Protein AF-0000000074800063 (afdb_homodimer)

InterPro domains:
  IPR024286 Domain of unknown function DUF3700 [PF12481] (2-201)
  IPR024286 Domain of unknown function DUF3700 [SM01172] (2-200)
  IPR029055 Nucleophile aminohydrolases, N-terminal [G3DSA:3.60.20.10] (26-201)
  IPR029055 Nucleophile aminohydrolases, N-terminal [SSF56235] (67-200)
  IPR044828 Stem-specific protein TSJT1-like [PTHR45952] (1-202)

Nearest PDB structures (foldseek):
  1ct9-assembly1_A  TM=7.348E-01  e=3.068E-10  Escherichia coli
  1ct9-assembly1_D  TM=7.221E-01  e=3.450E-10  Escherichia coli
  1ct9-assembly2_C  TM=7.033E-01  e=1.919E-10  Escherichia coli
  7ylz-assembly2_B  TM=5.766E-01  e=1.803E-06  Streptomyces sp. RM72
  7ylz-assembly1_A  TM=5.800E-01  e=8.780E-06  Streptomyces sp. RM72

Sequence (426 aa):
MLAVFRKTFARRTTELVSPDPGLQQRCAKSREKILRHFQAAHPAVSFCTTFAGGASLASIGPHAPRPSFLHRRLFCSYDNVYCVFVGSIHNLTSLVRQYGLSSKPADEALLVIELYRTLRDRGSYQADKALKDIAGSFAFVVYDNTTGAVFAALSSDCGVPLYWGVAGDGLLVIGDEVEIVKGGCGESNAPFPAGDNFTSSLFILEMEKETERMLAVFRKTFARRTTELVSPDPGLQQRCAKSREKILRHFQAAHPAVSFCTTFAGGASLASIGPHAPRPSFLHRRLFCSYDNVYCVFVGSIHNLTSLVRQYGLSSKPADEALLVIELYRTLRDRGSYQADKALKDIAGSFAFVVYDNTTGAVFAALSSDCGVPLYWGVAGDGLLVIGDEVEIVKGGCGESNAPFPAGDNFTSSLFILEMEKETER

Foldseek 3Di:
DKKKAFLVLPPPDPDVPPPPPVLLVVLLVLVVVLVVVVCVVAVPFKDKDDDPNRMIDIDGHDPPDDVVVPWDWDWDDDPQKIKTKTWDWDPLVVLCVVLVFPPDPPGDRVSVVRSVVSCVVVVPVPVLVSLVPTDTFMWMWMARNVVRKIKIAGAQVCPAWKKWFAAPSRMIMIDRDPVSRCVSRPPGMDTDDHSDIDISVVCSVVVVVVVVD/DKKKAFLVLPPVDDDVPPPPPVLLVVLLVLVVVLVVVVCVVAVPFKDKDDDPNRMIDIDGHDPPDDVVVPWDWDWDDDPQKIKTKTWDWDPLVVLCVVQVFPPDPPGDRVSVVRSVVSCVVVVNVPVLVSLVPTDTFMWMWMARNVVRKIKIAGAQVCPAWKKWFAAPSRMIMIDRDPVSRCVSRPPGMDTDDHSDIDISVVCSVVVVVVVVD

Radius of gyration: 21.61 Å; Cα contacts (8 Å, |Δi|>4): 850; chains: 2; bounding box: 49×65×53 Å

Organism: Zingiber officinale (NCBI:txid94328)

Solvent-accessible surface area (backbone atoms only — not comparable to full-atom values): 22548 Å² total; per-residue (Å²): 83,38,37,39,30,61,61,60,64,58,61,77,70,81,71,77,65,66,76,50,65,67,56,53,53,49,41,51,52,52,51,50,51,42,50,48,53,48,35,68,76,33,56,76,27,24,35,40,37,42,38,44,86,53,37,35,42,34,41,63,42,91,78,49,62,66,86,74,53,82,40,51,66,42,56,24,30,50,90,57,30,37,26,42,30,38,39,48,67,74,43,59,68,60,49,32,64,75,6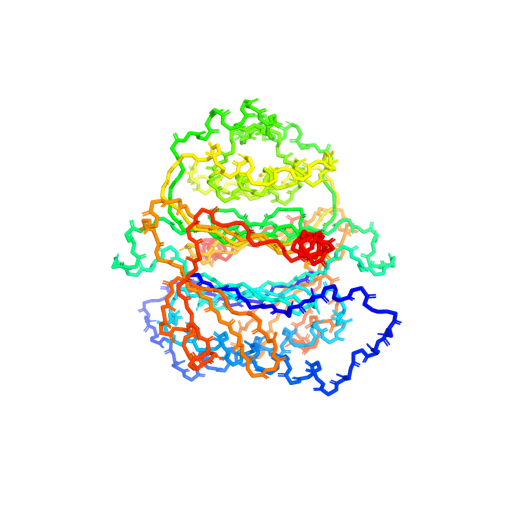8,65,45,73,65,84,56,88,47,68,34,51,41,52,52,46,51,48,51,50,31,59,71,67,68,56,73,53,58,67,60,55,54,69,69,58,42,55,38,24,33,38,43,33,40,32,67,83,79,68,32,35,43,30,39,30,24,69,75,55,70,39,67,45,29,32,29,44,24,96,79,52,32,34,35,38,22,48,44,66,69,57,46,35,72,47,20,51,85,43,55,43,76,50,59,59,59,34,72,50,25,44,58,54,41,35,54,51,56,49,53,56,67,73,96,81,39,37,39,30,62,62,60,62,57,61,80,69,81,72,78,66,66,76,50,66,67,55,53,53,50,41,50,52,51,52,50,51,42,50,50,52,50,35,68,75,32,56,77,28,23,34,39,37,42,39,43,87,52,38,35,42,34,40,63,43,88,78,48,62,66,86,74,52,83,41,51,66,42,55,24,30,50,89,56,29,36,24,43,29,38,38,47,67,74,44,59,69,59,50,31,64,74,68,64,44,74,62,83,60,88,46,70,33,53,41,52,51,45,50,49,51,51,30,59,72,67,68,52,73,53,57,68,60,56,54,69,68,58,42,55,38,24,36,38,43,33,40,30,68,84,79,67,31,34,44,30,39,29,26,70,75,56,69,40,68,43,29,31,30,45,23,94,79,51,32,34,35,39,22,48,42,63,69,58,46,35,72,48,21,49,85,44,54,45,74,51,60,59,59,34,72,50,26,44,57,54,43,32,55,50,55,49,53,55,68,72,96

Structure (mmCIF, N/CA/C/O backbone):
data_AF-0000000074800063-model_v1
#
loop_
_entity.id
_entity.type
_entity.pdbx_description
1 polymer 'DUF3700 domain-containing protein'
#
loop_
_atom_site.group_PDB
_atom_site.id
_atom_site.type_symbol
_atom_site.label_atom_id
_atom_site.label_alt_id
_atom_site.label_comp_id
_atom_site.label_asym_id
_atom_site.label_entity_id
_atom_site.label_seq_id
_atom_site.pdbx_PDB_ins_code
_atom_site.Cartn_x
_atom_site.Cartn_y
_atom_site.Cartn_z
_atom_site.occupancy
_atom_site.B_iso_or_equiv
_atom_site.auth_seq_id
_atom_site.auth_comp_id
_atom_site.auth_asym_id
_atom_site.auth_atom_id
_atom_site.pdbx_PDB_model_num
ATOM 1 N N . MET A 1 1 ? 8.938 11.172 0.488 1 95.19 1 MET A N 1
ATOM 2 C CA . MET A 1 1 ? 7.52 10.867 0.689 1 95.19 1 MET A CA 1
ATOM 3 C C . MET A 1 1 ? 6.641 11.945 0.059 1 95.19 1 MET A C 1
ATOM 5 O O . MET A 1 1 ? 7.035 13.109 -0.009 1 95.19 1 MET A O 1
ATOM 9 N N . LEU A 1 2 ? 5.457 11.578 -0.369 1 96.44 2 LEU A N 1
ATOM 10 C CA . LEU A 1 2 ? 4.492 12.492 -0.962 1 96.44 2 LEU A CA 1
ATOM 11 C C . LEU A 1 2 ? 3.064 12.055 -0.655 1 96.44 2 LEU A C 1
ATOM 13 O O . LEU A 1 2 ? 2.744 10.867 -0.737 1 96.44 2 LEU A O 1
ATOM 17 N N . ALA A 1 3 ? 2.289 12.953 -0.273 1 96.12 3 ALA A N 1
ATOM 18 C CA . ALA A 1 3 ? 0.854 12.75 -0.094 1 96.12 3 ALA A CA 1
ATOM 19 C C . ALA A 1 3 ? 0.05 13.852 -0.778 1 96.12 3 ALA A C 1
ATOM 21 O O . ALA A 1 3 ? 0.368 15.031 -0.645 1 96.12 3 ALA A O 1
ATOM 22 N N . VAL A 1 4 ? -0.957 13.484 -1.537 1 94.38 4 VAL A N 1
ATOM 23 C CA . VAL A 1 4 ? -1.831 14.422 -2.232 1 94.38 4 VAL A CA 1
ATOM 24 C C . VAL A 1 4 ? -3.291 14.078 -1.945 1 94.38 4 VAL A C 1
ATOM 26 O O . VAL A 1 4 ? -3.707 12.93 -2.104 1 94.38 4 VAL A O 1
ATOM 29 N N . PHE A 1 5 ? -4.051 14.992 -1.526 1 89.44 5 PHE A N 1
ATOM 30 C CA . PHE A 1 5 ? -5.453 14.711 -1.254 1 89.44 5 PHE A CA 1
ATOM 31 C C . PHE A 1 5 ? -6.289 15.984 -1.315 1 89.44 5 PHE A C 1
ATOM 33 O O . PHE A 1 5 ? -5.742 17.094 -1.314 1 89.44 5 PHE A O 1
ATOM 40 N N . ARG A 1 6 ? -7.578 15.688 -1.534 1 79.19 6 ARG A N 1
ATOM 41 C CA . ARG A 1 6 ? -8.492 16.828 -1.533 1 79.19 6 ARG A CA 1
ATOM 42 C C . ARG A 1 6 ? -8.734 17.328 -0.116 1 79.19 6 ARG A C 1
ATOM 44 O O . ARG A 1 6 ? -8.875 16.547 0.819 1 79.19 6 ARG A O 1
ATOM 51 N N . LYS A 1 7 ? -8.578 18.547 -0.038 1 62.47 7 LYS A N 1
ATOM 52 C CA . LYS A 1 7 ? -8.883 19.156 1.253 1 62.47 7 LYS A CA 1
ATOM 53 C C . LYS A 1 7 ? -10.352 18.969 1.619 1 62.47 7 LYS A C 1
ATOM 55 O O . LYS A 1 7 ? -11.242 19.359 0.863 1 62.47 7 LYS A O 1
ATOM 60 N N . THR A 1 8 ? -10.891 17.734 1.857 1 50.69 8 THR A N 1
ATOM 61 C CA . THR A 1 8 ? -12.281 17.781 2.295 1 50.69 8 THR A CA 1
ATOM 62 C C . THR A 1 8 ? -12.445 18.75 3.471 1 50.69 8 THR A C 1
ATOM 64 O O . THR A 1 8 ? -12.039 18.438 4.594 1 50.69 8 THR A O 1
ATOM 67 N N . PHE A 1 9 ? -12.164 19.859 3.236 1 40.28 9 PHE A N 1
ATOM 68 C CA . PHE A 1 9 ? -12.547 20.734 4.336 1 40.28 9 PHE A CA 1
ATOM 69 C C . PHE A 1 9 ? -14.008 20.531 4.715 1 40.28 9 PHE A C 1
ATOM 71 O O . PHE A 1 9 ? -14.891 20.594 3.854 1 40.28 9 PHE A O 1
ATOM 78 N N . ALA A 1 10 ? -14.258 19.5 5.496 1 36.81 10 ALA A N 1
ATOM 79 C CA . ALA A 1 10 ? -15.602 19.531 6.078 1 36.81 10 ALA A CA 1
ATOM 80 C C . ALA A 1 10 ? -16.094 20.969 6.234 1 36.81 10 ALA A C 1
ATOM 82 O O . ALA A 1 10 ? -15.773 21.641 7.223 1 36.81 10 ALA A O 1
ATOM 83 N N . ARG A 1 11 ? -15.969 21.891 5.324 1 36.38 11 ARG A N 1
ATOM 84 C CA . ARG A 1 11 ? -16.906 22.969 5.617 1 36.38 11 ARG A CA 1
ATOM 85 C C . ARG A 1 11 ? -18.281 22.422 6.008 1 36.38 11 ARG A C 1
ATOM 87 O O . ARG A 1 11 ? -18.844 21.594 5.297 1 36.38 11 ARG A O 1
ATOM 94 N N . ARG A 1 12 ? -18.703 22.391 7.242 1 32.44 12 ARG A N 1
ATOM 95 C CA . ARG A 1 12 ? -20.062 22.297 7.754 1 32.44 12 ARG A CA 1
ATOM 96 C C . ARG A 1 12 ? -21.078 22.781 6.727 1 32.44 12 ARG A C 1
ATOM 98 O O . ARG A 1 12 ? -22.266 22.906 7.023 1 32.44 12 ARG A O 1
ATOM 105 N N . THR A 1 13 ? -20.828 23.844 5.945 1 31.81 13 THR A N 1
ATOM 106 C CA . THR A 1 13 ? -22.094 24.344 5.422 1 31.81 13 THR A CA 1
ATOM 107 C C . THR A 1 13 ? -22.812 23.25 4.625 1 31.81 13 THR A C 1
ATOM 109 O O . THR A 1 13 ? -22.172 22.344 4.082 1 31.81 13 THR A O 1
ATOM 112 N N . THR A 1 14 ? -24.188 23.094 4.762 1 33 14 THR A N 1
ATOM 113 C CA . THR A 1 14 ? -25.422 22.5 4.242 1 33 14 THR A CA 1
ATOM 114 C C . THR A 1 14 ? -25.297 22.188 2.756 1 33 14 THR A C 1
ATOM 116 O O . THR A 1 14 ? -26.156 21.547 2.17 1 33 14 THR A O 1
ATOM 119 N N . GLU A 1 15 ? -24.688 23.047 1.918 1 34.53 15 GLU A N 1
ATOM 120 C CA . GLU A 1 15 ? -25.031 22.781 0.525 1 34.53 15 GLU A CA 1
ATOM 121 C C . GLU A 1 15 ? -24.219 21.625 -0.044 1 34.53 15 GLU A C 1
ATOM 123 O O . GLU A 1 15 ? -22.984 21.672 -0.041 1 34.53 15 GLU A O 1
ATOM 128 N N . LEU A 1 16 ? -24.5 20.328 0.205 1 37.69 16 LEU A N 1
ATOM 129 C CA . LEU A 1 16 ? -24.172 19.141 -0.575 1 37.69 16 LEU A CA 1
ATOM 130 C C . LEU A 1 16 ? -23.688 19.516 -1.967 1 37.69 16 LEU A C 1
ATOM 132 O O . LEU A 1 16 ? -24.484 19.719 -2.883 1 37.69 16 LEU A O 1
ATOM 136 N N . VAL A 1 17 ? -22.953 20.531 -2.066 1 38.5 17 VAL A N 1
ATOM 137 C CA . VAL A 1 17 ? -22.641 20.844 -3.459 1 38.5 17 VAL A CA 1
ATOM 138 C C . VAL A 1 17 ? -22.109 19.594 -4.16 1 38.5 17 VAL A C 1
ATOM 140 O O . VAL A 1 17 ? -21.172 18.953 -3.674 1 38.5 17 VAL A O 1
ATOM 143 N N . SER A 1 18 ? -22.906 18.875 -4.781 1 45.03 18 SER A N 1
ATOM 144 C CA . SER A 1 18 ? -22.594 17.812 -5.734 1 45.03 18 SER A CA 1
ATOM 145 C C . SER A 1 18 ? -21.219 18.016 -6.355 1 45.03 18 SER A C 1
ATOM 147 O O . SER A 1 18 ? -20.875 19.125 -6.77 1 45.03 18 SER A O 1
ATOM 149 N N . PRO A 1 19 ? -20.266 17.234 -5.836 1 53.25 19 PRO A N 1
ATOM 150 C CA . PRO A 1 19 ? -18.969 17.438 -6.484 1 53.25 19 PRO A CA 1
ATOM 151 C C . PRO A 1 19 ? -19.094 17.766 -7.973 1 53.25 19 PRO A C 1
ATOM 153 O O . PRO A 1 19 ? -19.953 17.219 -8.656 1 53.25 19 PRO A O 1
ATOM 156 N N . ASP A 1 20 ? -18.875 19.016 -8.281 1 63.81 20 ASP A N 1
ATOM 157 C CA . ASP A 1 20 ? -18.719 19.406 -9.68 1 63.81 20 ASP A CA 1
ATOM 158 C C . ASP A 1 20 ? -17.859 18.406 -10.438 1 63.81 20 ASP A C 1
ATOM 160 O O . ASP A 1 20 ? -16.672 18.266 -10.148 1 63.81 20 ASP A O 1
ATOM 164 N N . PRO A 1 21 ? -18.531 17.438 -11.117 1 70.94 21 PRO A N 1
ATOM 165 C CA . PRO A 1 21 ? -17.781 16.453 -11.906 1 70.94 21 PRO A CA 1
ATOM 166 C C . PRO A 1 21 ? -16.562 17.047 -12.594 1 70.94 21 PRO A C 1
ATOM 168 O O . PRO A 1 21 ? -15.516 16.391 -12.703 1 70.94 21 PRO A O 1
ATOM 171 N N . GLY A 1 22 ? -16.703 18.266 -12.984 1 74.44 22 GLY A N 1
ATOM 172 C CA . GLY A 1 22 ? -15.578 18.938 -13.609 1 74.44 22 GLY A CA 1
ATOM 173 C C . GLY A 1 22 ? -14.406 19.125 -12.664 1 74.44 22 GLY A C 1
ATOM 174 O O . GLY A 1 22 ? -13.258 18.906 -13.039 1 74.44 22 GLY A O 1
ATOM 175 N N . LEU A 1 23 ? -14.758 19.453 -11.508 1 76.25 23 LEU A N 1
ATOM 176 C CA . LEU A 1 23 ? -13.711 19.656 -10.508 1 76.25 23 LEU A CA 1
ATOM 177 C C . LEU A 1 23 ? -13.023 18.344 -10.164 1 76.25 23 LEU A C 1
ATOM 179 O O . LEU A 1 23 ? -11.797 18.297 -10.016 1 76.25 23 LEU A O 1
ATOM 183 N N . GLN A 1 24 ? -13.781 17.281 -10.133 1 77.06 24 GLN A N 1
ATOM 184 C CA . GLN A 1 24 ? -13.219 15.969 -9.797 1 77.06 24 GLN A CA 1
ATOM 185 C C . GLN A 1 24 ? -12.227 15.516 -10.859 1 77.06 24 GLN A C 1
ATOM 187 O O . GLN A 1 24 ? -11.172 14.953 -10.539 1 77.06 24 GLN A O 1
ATOM 192 N N . GLN A 1 25 ? -12.617 15.75 -12.039 1 80.94 25 GLN A N 1
ATOM 193 C CA . GLN A 1 25 ? -11.742 15.359 -13.133 1 80.94 25 GLN A CA 1
ATOM 194 C C . GLN A 1 25 ? -10.461 16.188 -13.141 1 80.94 25 GLN A C 1
ATOM 196 O O . GLN A 1 25 ? -9.375 15.664 -13.391 1 80.94 25 GLN A O 1
ATOM 201 N N . ARG A 1 26 ? -10.617 17.438 -12.844 1 83 26 ARG A N 1
ATOM 202 C CA . ARG A 1 26 ? -9.445 18.312 -12.797 1 83 26 ARG A CA 1
ATOM 203 C C . ARG A 1 26 ? -8.516 17.922 -11.648 1 83 26 ARG A C 1
ATOM 205 O O . ARG A 1 26 ? -7.301 17.875 -11.82 1 83 26 ARG A O 1
ATOM 212 N N . CYS A 1 27 ? -9.102 17.594 -10.594 1 82.31 27 CYS A N 1
ATOM 213 C CA . CYS A 1 27 ? -8.312 17.188 -9.438 1 82.31 27 CYS A CA 1
ATOM 214 C C . CYS A 1 27 ? -7.57 15.883 -9.711 1 82.31 27 CYS A C 1
ATOM 216 O O . CYS A 1 27 ? -6.41 15.734 -9.328 1 82.31 27 CYS A O 1
ATOM 218 N N . ALA A 1 28 ? -8.281 15.047 -10.391 1 83.38 28 ALA A N 1
ATOM 219 C CA . ALA A 1 28 ? -7.652 13.766 -10.719 1 83.38 28 ALA A CA 1
ATOM 220 C C . ALA A 1 28 ? -6.453 13.969 -11.641 1 83.38 28 ALA A C 1
ATOM 222 O O . ALA A 1 28 ? -5.406 13.344 -11.445 1 83.38 28 ALA A O 1
ATOM 223 N N . LYS A 1 29 ? -6.594 14.789 -12.523 1 85.12 29 LYS A N 1
ATOM 224 C CA . LYS A 1 29 ? -5.516 15.062 -13.469 1 85.12 29 LYS A CA 1
ATOM 225 C C . LYS A 1 29 ? -4.328 15.727 -12.781 1 85.12 29 LYS A C 1
ATOM 227 O O . LYS A 1 29 ? -3.174 15.391 -13.055 1 85.12 29 LYS A O 1
ATOM 232 N N . SER A 1 30 ? -4.637 16.656 -11.961 1 89.38 30 SER A N 1
ATOM 233 C CA . SER A 1 30 ? -3.584 17.359 -11.227 1 89.38 30 SER A CA 1
ATOM 234 C C . SER A 1 30 ? -2.828 16.422 -10.297 1 89.38 30 SER A C 1
ATOM 236 O O . SER A 1 30 ? -1.602 16.484 -10.203 1 89.38 30 SER A O 1
ATOM 238 N N . ARG A 1 31 ? -3.527 15.578 -9.641 1 90.88 31 ARG A N 1
ATOM 239 C CA . ARG A 1 31 ? -2.904 14.594 -8.766 1 90.88 31 ARG A CA 1
ATOM 240 C C . ARG A 1 31 ? -1.971 13.68 -9.555 1 90.88 31 ARG A C 1
ATOM 242 O O . ARG A 1 31 ? -0.847 13.406 -9.117 1 90.88 31 ARG A O 1
ATOM 249 N N . GLU A 1 32 ? -2.457 13.281 -10.695 1 90.75 32 GLU A N 1
ATOM 250 C CA . GLU A 1 32 ? -1.647 12.422 -11.547 1 90.75 32 GLU A CA 1
ATOM 251 C C . GLU A 1 32 ? -0.364 13.125 -11.984 1 90.75 32 GLU A C 1
ATOM 253 O O . GLU A 1 32 ? 0.704 12.508 -12.023 1 90.75 32 GLU A O 1
ATOM 258 N N . LYS A 1 33 ? -0.484 14.344 -12.312 1 92.06 33 LYS A N 1
ATOM 259 C CA . LYS A 1 33 ? 0.682 15.117 -12.727 1 92.06 33 LYS A CA 1
ATOM 260 C C . LYS A 1 33 ? 1.711 15.211 -11.602 1 92.06 33 LYS A C 1
ATOM 262 O O . LYS A 1 33 ? 2.91 15.055 -11.844 1 92.06 33 LYS A O 1
ATOM 267 N N . ILE A 1 34 ? 1.279 15.484 -10.445 1 94.19 34 ILE A N 1
ATOM 268 C CA . ILE A 1 34 ? 2.17 15.609 -9.297 1 94.19 34 ILE A CA 1
ATOM 269 C C . ILE A 1 34 ? 2.863 14.281 -9.031 1 94.19 34 ILE A C 1
ATOM 271 O O . ILE A 1 34 ? 4.07 14.242 -8.789 1 94.19 34 ILE A O 1
ATOM 275 N N . LEU A 1 35 ? 2.133 13.211 -9.117 1 94.12 35 LEU A N 1
ATOM 276 C CA . LEU A 1 35 ? 2.697 11.875 -8.906 1 94.12 35 LEU A CA 1
ATOM 277 C C . LEU A 1 35 ? 3.738 11.555 -9.977 1 94.12 35 LEU A C 1
ATOM 279 O O . LEU A 1 35 ? 4.781 10.969 -9.672 1 94.12 35 LEU A O 1
ATOM 283 N N . ARG A 1 36 ? 3.432 11.945 -11.156 1 92.38 36 ARG A N 1
ATOM 284 C CA . ARG A 1 36 ? 4.367 11.703 -12.25 1 92.38 36 ARG A CA 1
ATOM 285 C C . ARG A 1 36 ? 5.676 12.453 -12.023 1 92.38 36 ARG A C 1
ATOM 287 O O . ARG A 1 36 ? 6.75 11.953 -12.367 1 92.38 36 ARG A O 1
ATOM 294 N N . HIS A 1 37 ? 5.543 13.594 -11.531 1 93.88 37 HIS A N 1
ATOM 295 C CA . HIS A 1 37 ? 6.742 14.359 -11.203 1 93.88 37 HIS A CA 1
ATOM 296 C C . HIS A 1 37 ? 7.578 13.648 -10.148 1 93.88 37 HIS A C 1
ATOM 298 O O . HIS A 1 37 ? 8.805 13.578 -10.258 1 93.88 37 HIS A O 1
ATOM 304 N N . PHE A 1 38 ? 6.961 13.125 -9.211 1 95.62 38 PHE A N 1
ATOM 305 C CA . PHE A 1 38 ? 7.656 12.367 -8.172 1 95.62 38 PHE A CA 1
ATOM 306 C C . PHE A 1 38 ? 8.336 11.141 -8.758 1 95.62 38 PHE A C 1
ATOM 308 O O . PHE A 1 38 ? 9.508 10.875 -8.469 1 95.62 38 PHE A O 1
ATOM 315 N N . GLN A 1 39 ? 7.598 10.453 -9.562 1 92.88 39 GLN A N 1
ATOM 316 C CA . GLN A 1 39 ? 8.125 9.242 -10.188 1 92.88 39 GLN A CA 1
ATOM 317 C C . GLN A 1 39 ? 9.32 9.562 -11.07 1 92.88 39 GLN A C 1
ATOM 319 O O . GLN A 1 39 ? 10.297 8.805 -11.102 1 92.88 39 GLN A O 1
ATOM 324 N N . ALA A 1 40 ? 9.227 10.641 -11.742 1 92.25 40 ALA A N 1
ATOM 325 C CA . ALA A 1 40 ? 10.312 11.047 -12.625 1 92.25 40 ALA A CA 1
ATOM 326 C C . ALA A 1 40 ? 11.562 11.406 -11.828 1 92.25 40 ALA A C 1
ATOM 328 O O . ALA A 1 40 ? 12.68 11.227 -12.312 1 92.25 40 ALA A O 1
ATOM 329 N N . ALA A 1 41 ? 11.359 11.906 -10.672 1 92.19 41 ALA A N 1
ATOM 330 C CA . ALA A 1 41 ? 12.484 12.258 -9.812 1 92.19 41 ALA A CA 1
ATOM 331 C C . ALA A 1 41 ? 13.141 11.016 -9.227 1 92.19 41 ALA A C 1
ATOM 333 O O . ALA A 1 41 ? 14.312 11.047 -8.836 1 92.19 41 ALA A O 1
ATOM 334 N N . HIS A 1 42 ? 12.352 9.906 -9.109 1 92.06 42 HIS A N 1
ATOM 335 C CA . HIS A 1 42 ? 12.844 8.664 -8.531 1 92.06 42 HIS A CA 1
ATOM 336 C C . HIS A 1 42 ? 12.453 7.465 -9.391 1 92.06 42 HIS A C 1
ATOM 338 O O . HIS A 1 42 ? 11.781 6.543 -8.906 1 92.06 42 HIS A O 1
ATOM 344 N N . PRO A 1 43 ? 12.898 7.367 -10.562 1 86.44 43 PRO A N 1
ATOM 345 C CA . PRO A 1 43 ? 12.383 6.395 -11.531 1 86.44 43 PRO A CA 1
ATOM 346 C C . PRO A 1 43 ? 12.695 4.949 -11.133 1 86.44 43 PRO A C 1
ATOM 348 O O . PRO A 1 43 ? 11.922 4.043 -11.445 1 86.44 43 PRO A O 1
ATOM 351 N N . ALA A 1 44 ? 13.719 4.703 -10.367 1 84.94 44 ALA A N 1
ATOM 352 C CA . ALA A 1 44 ? 14.156 3.33 -10.125 1 84.94 44 ALA A CA 1
ATOM 353 C C . ALA A 1 44 ? 13.609 2.807 -8.805 1 84.94 44 ALA A C 1
ATOM 355 O O . ALA A 1 44 ? 13.625 1.601 -8.547 1 84.94 44 ALA A O 1
ATOM 356 N N . VAL A 1 45 ? 13.047 3.73 -7.996 1 88.88 45 VAL A N 1
ATOM 357 C CA . VAL A 1 45 ? 12.805 3.256 -6.637 1 88.88 45 VAL A CA 1
ATOM 358 C C . VAL A 1 45 ? 11.43 3.721 -6.16 1 88.88 45 VAL A C 1
ATOM 360 O O . VAL A 1 45 ? 11.016 3.414 -5.039 1 88.88 45 VAL A O 1
ATOM 363 N N . SER A 1 46 ? 10.695 4.434 -6.988 1 91.69 46 SER A N 1
ATOM 364 C CA . SER A 1 46 ? 9.445 5.023 -6.52 1 91.69 46 SER A CA 1
ATOM 365 C C . SER A 1 46 ? 8.344 3.979 -6.414 1 91.69 46 SER A C 1
ATOM 367 O O . SER A 1 46 ? 8.32 3.016 -7.184 1 91.69 46 SER A O 1
ATOM 369 N N . PHE A 1 47 ? 7.543 4.176 -5.426 1 92.69 47 PHE A N 1
ATOM 370 C CA . PHE A 1 47 ? 6.289 3.469 -5.191 1 92.69 47 PHE A CA 1
ATOM 371 C C . PHE A 1 47 ? 5.133 4.449 -5.031 1 92.69 47 PHE A C 1
ATOM 373 O O . PHE A 1 47 ? 5.262 5.457 -4.332 1 92.69 47 PHE A O 1
ATOM 380 N N . CYS A 1 48 ? 3.977 4.223 -5.723 1 95.44 48 CYS A N 1
ATOM 381 C CA . CYS A 1 48 ? 2.846 5.141 -5.629 1 95.44 48 CYS A CA 1
ATOM 382 C C . CYS A 1 48 ? 1.541 4.375 -5.426 1 95.44 48 CYS A C 1
ATOM 384 O O . CYS A 1 48 ? 1.34 3.314 -6.02 1 95.44 48 CYS A O 1
ATOM 386 N N . THR A 1 49 ? 0.754 4.914 -4.629 1 95.94 49 THR A N 1
ATOM 387 C CA . THR A 1 49 ? -0.57 4.352 -4.391 1 95.94 49 THR A CA 1
ATOM 388 C C . THR A 1 49 ? -1.653 5.402 -4.621 1 95.94 49 THR A C 1
ATOM 390 O O . THR A 1 49 ? -1.474 6.57 -4.277 1 95.94 49 THR A O 1
ATOM 393 N N . THR A 1 50 ? -2.766 5 -5.277 1 94.5 50 THR A N 1
ATOM 394 C CA . THR A 1 50 ? -3.908 5.875 -5.523 1 94.5 50 THR A CA 1
ATOM 395 C C . THR A 1 50 ? -5.191 5.254 -4.973 1 94.5 50 THR A C 1
ATOM 397 O O . THR A 1 50 ? -5.359 4.031 -5.008 1 94.5 50 THR A O 1
ATOM 400 N N . PHE A 1 51 ? -6.051 6.113 -4.547 1 92.81 51 PHE A N 1
ATOM 401 C CA . PHE A 1 51 ? -7.312 5.691 -3.943 1 92.81 51 PHE A CA 1
ATOM 402 C C . PHE A 1 51 ? -8.5 6.285 -4.695 1 92.81 51 PHE A C 1
ATOM 404 O O . PHE A 1 51 ? -8.453 7.441 -5.117 1 92.81 51 PHE A O 1
ATOM 411 N N . ALA A 1 52 ? -9.57 5.551 -4.746 1 88.25 52 ALA A N 1
ATOM 412 C CA . ALA A 1 52 ? -10.789 6.039 -5.387 1 88.25 52 ALA A CA 1
ATOM 413 C C . ALA A 1 52 ? -11.328 7.277 -4.672 1 88.25 52 ALA A C 1
ATOM 415 O O . ALA A 1 52 ? -12 8.109 -5.285 1 88.25 52 ALA A O 1
ATOM 416 N N . GLY A 1 53 ? -10.977 7.453 -3.428 1 83.69 53 GLY A N 1
ATOM 417 C CA . GLY A 1 53 ? -11.438 8.594 -2.65 1 83.69 53 GLY A CA 1
ATOM 418 C C . GLY A 1 53 ? -10.703 9.883 -2.988 1 83.69 53 GLY A C 1
ATOM 419 O O . GLY A 1 53 ? -11.039 10.945 -2.467 1 83.69 53 GLY A O 1
ATOM 420 N N . GLY A 1 54 ? -9.672 9.727 -3.832 1 87 54 GLY A N 1
ATOM 421 C CA . GLY A 1 54 ? -9.039 10.938 -4.336 1 87 54 GLY A CA 1
ATOM 422 C C . GLY A 1 54 ? -7.727 11.258 -3.646 1 87 54 GLY A C 1
ATOM 423 O O . GLY A 1 54 ? -7.188 12.352 -3.805 1 87 54 GLY A O 1
ATOM 424 N N . ALA A 1 55 ? -7.254 10.391 -2.889 1 91.81 55 ALA A N 1
ATOM 425 C CA . ALA A 1 55 ? -5.961 10.578 -2.238 1 91.81 55 ALA A CA 1
ATOM 426 C C . ALA A 1 55 ? -4.879 9.742 -2.912 1 91.81 55 ALA A C 1
ATOM 428 O O . ALA A 1 55 ? -5.18 8.758 -3.598 1 91.81 55 ALA A O 1
ATOM 429 N N . SER A 1 56 ? -3.641 10.141 -2.762 1 95.75 56 SER A N 1
ATOM 430 C CA . SER A 1 56 ? -2.48 9.391 -3.225 1 95.75 56 SER A CA 1
ATOM 431 C C . SER A 1 56 ? -1.32 9.492 -2.242 1 95.75 56 SER A C 1
ATOM 433 O O . SER A 1 56 ? -1.126 10.539 -1.615 1 95.75 56 SER A O 1
ATOM 435 N N . LEU A 1 57 ? -0.617 8.453 -2.121 1 97.25 57 LEU A N 1
ATOM 436 C CA . LEU A 1 57 ? 0.62 8.406 -1.348 1 97.25 57 LEU A CA 1
ATOM 437 C C . LEU A 1 57 ? 1.769 7.863 -2.193 1 97.25 57 LEU A C 1
ATOM 439 O O . LEU A 1 57 ? 1.566 6.988 -3.037 1 97.25 57 LEU A O 1
ATOM 443 N N . ALA A 1 58 ? 2.932 8.367 -1.931 1 96.94 58 ALA A N 1
ATOM 444 C CA . ALA A 1 58 ? 4.121 7.891 -2.631 1 96.94 58 ALA A CA 1
ATOM 445 C C . ALA A 1 58 ? 5.336 7.883 -1.708 1 96.94 58 ALA A C 1
ATOM 447 O O . ALA A 1 58 ? 5.402 8.664 -0.753 1 96.94 58 ALA A O 1
ATOM 448 N N . SER A 1 59 ? 6.219 7.004 -1.986 1 95 59 SER A N 1
ATOM 449 C CA . SER A 1 59 ? 7.469 6.879 -1.24 1 95 59 SER A CA 1
ATOM 450 C C . SER A 1 59 ? 8.578 6.297 -2.111 1 95 59 SER A C 1
ATOM 452 O O . SER A 1 59 ? 8.383 6.066 -3.305 1 95 59 SER A O 1
ATOM 454 N N . ILE A 1 60 ? 9.734 6.246 -1.535 1 91.38 60 ILE A N 1
ATOM 455 C CA . ILE A 1 60 ? 10.883 5.688 -2.242 1 91.38 60 ILE A CA 1
ATOM 456 C C . ILE A 1 60 ? 11.281 4.359 -1.605 1 91.38 60 ILE A C 1
ATOM 458 O O . ILE A 1 60 ? 11.219 4.207 -0.383 1 91.38 60 ILE A O 1
ATOM 462 N N . GLY A 1 61 ? 11.664 3.453 -2.447 1 80.75 61 GLY A N 1
ATOM 463 C CA . GLY A 1 61 ? 11.953 2.092 -2.029 1 80.75 61 GLY A CA 1
ATOM 464 C C . GLY A 1 61 ? 13.328 1.939 -1.409 1 80.75 61 GLY A C 1
ATOM 465 O O . GLY A 1 61 ? 14.031 2.93 -1.188 1 80.75 61 GLY A O 1
ATOM 466 N N . PRO A 1 62 ? 13.633 0.7 -1.08 1 69.06 62 PRO A N 1
ATOM 467 C CA . PRO A 1 62 ? 14.82 0.364 -0.297 1 69.06 62 PRO A CA 1
ATOM 468 C C . PRO A 1 62 ? 16.125 0.612 -1.062 1 69.06 62 PRO A C 1
ATOM 470 O O . PRO A 1 62 ? 17.172 0.797 -0.451 1 69.06 62 PRO A O 1
ATOM 473 N N . HIS A 1 63 ? 16.125 0.622 -2.264 1 69.88 63 HIS A N 1
ATOM 474 C CA . HIS A 1 63 ? 17.359 0.727 -3.02 1 69.88 63 HIS A CA 1
ATOM 475 C C . HIS A 1 63 ? 17.641 2.174 -3.41 1 69.88 63 HIS A C 1
ATOM 477 O O . HIS A 1 63 ? 18.453 2.43 -4.312 1 69.88 63 HIS A O 1
ATOM 483 N N . ALA A 1 64 ? 16.969 2.959 -2.75 1 71.38 64 ALA A N 1
ATOM 484 C CA . ALA A 1 64 ? 17.219 4.359 -3.08 1 71.38 64 ALA A CA 1
ATOM 485 C C . ALA A 1 64 ? 18.641 4.77 -2.723 1 71.38 64 ALA A C 1
ATOM 487 O O . ALA A 1 64 ? 19.203 4.277 -1.747 1 71.38 64 ALA A O 1
ATOM 488 N N . PRO A 1 65 ? 19.328 5.453 -3.645 1 65.69 65 PRO A N 1
ATOM 489 C CA . PRO A 1 65 ? 20.703 5.871 -3.367 1 65.69 65 PRO A CA 1
ATOM 490 C C . PRO A 1 65 ? 20.828 6.633 -2.051 1 65.69 65 PRO A C 1
ATOM 492 O O . PRO A 1 65 ? 19.844 7.176 -1.547 1 65.69 65 PRO A O 1
ATOM 495 N N . ARG A 1 66 ? 22.078 6.559 -1.51 1 54.12 66 ARG A N 1
ATOM 496 C CA . ARG A 1 66 ? 22.547 6.945 -0.186 1 54.12 66 ARG A CA 1
ATOM 497 C C . ARG A 1 66 ? 22 8.312 0.217 1 54.12 66 ARG A C 1
ATOM 499 O O . ARG A 1 66 ? 21.609 8.508 1.369 1 54.12 66 ARG A O 1
ATOM 506 N N . PRO A 1 67 ? 22.203 9.43 -0.492 1 48.06 67 PRO A N 1
ATOM 507 C CA . PRO A 1 67 ? 21.828 10.68 0.179 1 48.06 67 PRO A CA 1
ATOM 508 C C . PRO A 1 67 ? 20.375 10.688 0.662 1 48.06 67 PRO A C 1
ATOM 510 O O . PRO A 1 67 ? 20.062 11.375 1.637 1 48.06 67 PRO A O 1
ATOM 513 N N . SER A 1 68 ? 19.562 9.945 -0.003 1 50 68 SER A N 1
ATOM 514 C CA . SER A 1 68 ? 18.141 9.883 0.331 1 50 68 SER A CA 1
ATOM 515 C C . SER A 1 68 ? 17.906 9.125 1.634 1 50 68 SER A C 1
ATOM 517 O O . SER A 1 68 ? 16.797 9.117 2.164 1 50 68 SER A O 1
ATOM 519 N N . PHE A 1 69 ? 19.141 8.617 2.232 1 56.94 69 PHE A N 1
ATOM 520 C CA . PHE A 1 69 ? 19.047 7.605 3.275 1 56.94 69 PHE A CA 1
ATOM 521 C C . PHE A 1 69 ? 19.438 8.18 4.629 1 56.94 69 PHE A C 1
ATOM 523 O O . PHE A 1 69 ? 19.766 7.441 5.559 1 56.94 69 PHE A O 1
ATOM 530 N N . LEU A 1 70 ? 19.391 9.492 4.645 1 66.5 70 LEU A N 1
ATOM 531 C CA . LEU A 1 70 ? 19.734 9.922 5.992 1 66.5 70 LEU A CA 1
ATOM 532 C C . LEU A 1 70 ? 18.734 9.398 7.012 1 66.5 70 LEU A C 1
ATOM 534 O O . LEU A 1 70 ? 19.094 9.094 8.148 1 66.5 70 LEU A O 1
ATOM 538 N N . HIS A 1 71 ? 17.531 9.203 6.484 1 85.56 71 HIS A N 1
ATOM 539 C CA . HIS A 1 71 ? 16.484 8.734 7.391 1 85.56 71 HIS A CA 1
ATOM 540 C C . HIS A 1 71 ? 15.828 7.469 6.852 1 85.56 71 HIS A C 1
ATOM 542 O O . HIS A 1 71 ? 15.75 7.273 5.637 1 85.56 71 HIS A O 1
ATOM 548 N N . ARG A 1 72 ? 15.453 6.695 7.746 1 89.44 72 ARG A N 1
ATOM 549 C CA . ARG A 1 72 ? 14.703 5.5 7.379 1 89.44 72 ARG A CA 1
ATOM 550 C C . ARG A 1 72 ? 13.344 5.863 6.785 1 89.44 72 ARG A C 1
ATOM 552 O O . ARG A 1 72 ? 12.656 6.746 7.293 1 89.44 72 ARG A O 1
ATOM 559 N N . ARG A 1 73 ? 13.016 5.258 5.684 1 92.5 73 ARG A N 1
ATOM 560 C CA . ARG A 1 73 ? 11.742 5.469 5.016 1 92.5 73 ARG A CA 1
ATOM 561 C C . ARG A 1 73 ? 10.898 4.195 5.027 1 92.5 73 ARG A C 1
ATOM 563 O O . ARG A 1 73 ? 11.391 3.115 4.688 1 92.5 73 ARG A O 1
ATOM 570 N N . LEU A 1 74 ? 9.664 4.355 5.473 1 92.38 74 LEU A N 1
ATOM 571 C CA . LEU A 1 74 ? 8.789 3.193 5.602 1 92.38 74 LEU A CA 1
ATOM 572 C C . LEU A 1 74 ? 7.422 3.469 4.996 1 92.38 74 LEU A C 1
ATOM 574 O O . LEU A 1 74 ? 6.922 4.594 5.066 1 92.38 74 LEU A O 1
ATOM 578 N N . PHE A 1 75 ? 6.895 2.504 4.348 1 94.12 75 PHE A N 1
ATOM 579 C CA . PHE A 1 75 ? 5.492 2.459 3.953 1 94.12 75 PHE A CA 1
ATOM 580 C C . PHE A 1 75 ? 4.809 1.217 4.512 1 94.12 75 PHE A C 1
ATOM 582 O O . PHE A 1 75 ? 5.332 0.107 4.387 1 94.12 75 PHE A O 1
ATOM 589 N N . CYS A 1 76 ? 3.689 1.449 5.117 1 93 76 CYS A N 1
ATOM 590 C CA . CYS A 1 76 ? 2.953 0.343 5.715 1 93 76 CYS A CA 1
ATOM 591 C C . CYS A 1 76 ? 1.452 0.509 5.508 1 93 76 CYS A C 1
ATOM 593 O O . CYS A 1 76 ? 0.948 1.633 5.469 1 93 76 CYS A O 1
ATOM 595 N N . SER A 1 77 ? 0.822 -0.511 5.301 1 94 77 SER A N 1
ATOM 596 C CA . SER A 1 77 ? -0.637 -0.516 5.266 1 94 77 SER A CA 1
ATOM 597 C C . SE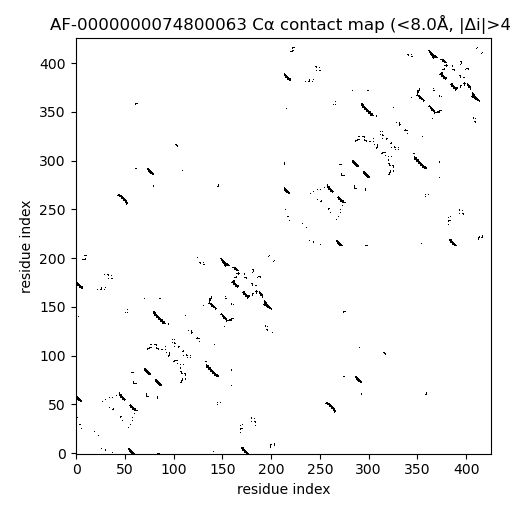R A 1 77 ? -1.205 -1.669 6.086 1 94 77 SER A C 1
ATOM 599 O O . SER A 1 77 ? -0.656 -2.771 6.082 1 94 77 SER A O 1
ATOM 601 N N . TYR A 1 78 ? -2.205 -1.265 6.77 1 88.81 78 TYR A N 1
ATOM 602 C CA . TYR A 1 78 ? -2.895 -2.221 7.629 1 88.81 78 TYR A CA 1
ATOM 603 C C . TYR A 1 78 ? -4.34 -1.8 7.859 1 88.81 78 TYR A C 1
ATOM 605 O O . TYR A 1 78 ? -4.605 -0.661 8.258 1 88.81 78 TYR A O 1
ATOM 613 N N . ASP A 1 79 ? -5.254 -2.766 7.59 1 88.94 79 ASP A N 1
ATOM 614 C CA . ASP A 1 79 ? -6.672 -2.549 7.859 1 88.94 79 ASP A CA 1
ATOM 615 C C . ASP A 1 79 ? -7.16 -1.252 7.215 1 88.94 79 ASP A C 1
ATOM 617 O O . ASP A 1 79 ? -7.77 -0.413 7.883 1 88.94 79 ASP A O 1
ATOM 621 N N . ASN A 1 80 ? -6.812 -1.045 6.016 1 91.31 80 ASN A N 1
ATOM 622 C CA . ASN A 1 80 ? -7.254 0.051 5.16 1 91.31 80 ASN A CA 1
ATOM 623 C C . ASN A 1 80 ? -6.707 1.394 5.641 1 91.31 80 ASN A C 1
ATOM 625 O O . ASN A 1 80 ? -7.238 2.447 5.281 1 91.31 80 ASN A O 1
ATOM 629 N N . VAL A 1 81 ? -5.797 1.271 6.531 1 92.69 81 VAL A N 1
ATOM 630 C CA . VAL A 1 81 ? -5.051 2.455 6.945 1 92.69 81 VAL A CA 1
ATOM 631 C C . VAL A 1 81 ? -3.635 2.396 6.379 1 92.69 81 VAL A C 1
ATOM 633 O O . VAL A 1 81 ? -2.98 1.354 6.434 1 92.69 81 VAL A O 1
ATOM 636 N N . TYR A 1 82 ? -3.182 3.52 5.848 1 95.56 82 TYR A N 1
ATOM 637 C CA . TYR A 1 82 ? -1.904 3.602 5.145 1 95.56 82 TYR A CA 1
ATOM 638 C C . TYR A 1 82 ? -1.006 4.66 5.77 1 95.56 82 TYR A C 1
ATOM 640 O O . TYR A 1 82 ? -1.475 5.734 6.152 1 95.56 82 TYR A O 1
ATOM 648 N N . CYS A 1 83 ? 0.294 4.336 5.82 1 95.69 83 CYS A N 1
ATOM 649 C CA . CYS A 1 83 ? 1.216 5.277 6.445 1 95.69 83 CYS A CA 1
ATOM 650 C C . CYS A 1 83 ? 2.518 5.375 5.66 1 95.69 83 CYS A C 1
ATOM 652 O O . CYS A 1 83 ? 3.123 4.352 5.328 1 95.69 83 CYS A O 1
ATOM 654 N N . VAL A 1 84 ? 2.891 6.527 5.305 1 96.88 84 VAL A N 1
ATOM 655 C CA . VAL A 1 84 ? 4.254 6.816 4.871 1 96.88 84 VAL A CA 1
ATOM 656 C C . VAL A 1 84 ? 5.023 7.5 6 1 96.88 84 VAL A C 1
ATOM 658 O O . VAL A 1 84 ? 4.523 8.438 6.625 1 96.88 84 VAL A O 1
ATOM 661 N N . PHE A 1 85 ? 6.207 7.031 6.262 1 95.25 85 PHE A N 1
ATOM 662 C CA . PHE A 1 85 ? 6.984 7.441 7.426 1 95.25 85 PHE A CA 1
ATOM 663 C C . PHE A 1 85 ? 8.438 7.691 7.047 1 95.25 85 PHE A C 1
ATOM 665 O O . PHE A 1 85 ? 9.023 6.922 6.277 1 95.25 85 PHE A O 1
ATOM 672 N N . VAL A 1 86 ? 9.023 8.766 7.586 1 94.94 86 VAL A N 1
ATOM 673 C CA . VAL A 1 86 ? 10.445 9.055 7.457 1 94.94 86 VAL A CA 1
ATOM 674 C C . VAL A 1 86 ? 11.031 9.414 8.82 1 94.94 86 VAL A C 1
ATOM 676 O O . VAL A 1 86 ? 10.484 10.25 9.539 1 94.94 86 VAL A O 1
ATOM 679 N N . GLY A 1 87 ? 12.094 8.727 9.203 1 94.38 87 GLY A N 1
ATOM 680 C CA . GLY A 1 87 ? 12.758 9.039 10.453 1 94.38 87 GLY A CA 1
ATOM 681 C C . GLY A 1 87 ? 12.844 7.855 11.398 1 94.38 87 GLY A C 1
ATOM 682 O O . GLY A 1 87 ? 12.992 6.715 10.961 1 94.38 87 GLY A O 1
ATOM 683 N N . SER A 1 88 ? 12.867 8.227 12.711 1 93.75 88 SER A N 1
ATOM 684 C CA . SER A 1 88 ? 13.008 7.191 13.734 1 93.75 88 SER A CA 1
ATOM 685 C C . SER A 1 88 ? 12.273 7.574 15.016 1 93.75 88 SER A C 1
ATOM 687 O O . SER A 1 88 ? 12.18 8.758 15.352 1 93.75 88 SER A O 1
ATOM 689 N N . ILE A 1 89 ? 11.711 6.551 15.617 1 92.5 89 ILE A N 1
ATOM 690 C CA . ILE A 1 89 ? 11.086 6.672 16.938 1 92.5 89 ILE A CA 1
ATOM 691 C C . ILE A 1 89 ? 11.914 5.91 17.969 1 92.5 89 ILE A C 1
ATOM 693 O O . ILE A 1 89 ? 12.242 4.738 17.766 1 92.5 89 ILE A O 1
ATOM 697 N N . HIS A 1 90 ? 12.156 6.559 19.156 1 92.75 90 HIS A N 1
ATOM 698 C CA . HIS A 1 90 ? 13.109 6 20.109 1 92.75 90 HIS A CA 1
ATOM 699 C C . HIS A 1 90 ? 12.391 5.34 21.281 1 92.75 90 HIS A C 1
ATOM 701 O O . HIS A 1 90 ? 13.008 4.633 22.078 1 92.75 90 HIS A O 1
ATOM 707 N N . ASN A 1 91 ? 11.172 5.543 21.453 1 90.25 91 ASN A N 1
ATOM 708 C CA . ASN A 1 91 ? 10.461 5 22.609 1 90.25 91 ASN A CA 1
ATOM 709 C C . ASN A 1 91 ? 9.297 4.113 22.188 1 90.25 91 ASN A C 1
ATOM 711 O O . ASN A 1 91 ? 8.188 4.238 22.719 1 90.25 91 ASN A O 1
ATOM 715 N N . LEU A 1 92 ? 9.5 3.234 21.266 1 84.31 92 LEU A N 1
ATOM 716 C CA . LEU A 1 92 ? 8.469 2.355 20.734 1 84.31 92 LEU A CA 1
ATOM 717 C C . LEU A 1 92 ? 7.844 1.509 21.828 1 84.31 92 LEU A C 1
ATOM 719 O O . LEU A 1 92 ? 6.617 1.43 21.938 1 84.31 92 LEU A O 1
ATOM 723 N N . THR A 1 93 ? 8.664 0.934 22.688 1 83.56 93 THR A N 1
ATOM 724 C CA . THR A 1 93 ? 8.203 0.04 23.75 1 83.56 93 THR A CA 1
ATOM 725 C C . THR A 1 93 ? 7.309 0.787 24.734 1 83.56 93 THR A C 1
ATOM 727 O O . THR A 1 93 ? 6.266 0.275 25.141 1 83.56 93 THR A O 1
ATOM 730 N N . SER A 1 94 ? 7.695 1.988 25.109 1 85.88 94 SER A N 1
ATOM 731 C CA . SER A 1 94 ? 6.914 2.805 26.031 1 85.88 94 SER A CA 1
ATOM 732 C C . SER A 1 94 ? 5.547 3.146 25.453 1 85.88 94 SER A C 1
ATOM 734 O O . SER A 1 94 ? 4.539 3.133 26.156 1 85.88 94 SER A O 1
ATOM 736 N N . LEU A 1 95 ? 5.484 3.428 24.172 1 83.75 95 LEU A N 1
ATOM 737 C CA . LEU A 1 95 ? 4.23 3.773 23.5 1 83.75 95 LEU A CA 1
ATOM 738 C C . LEU A 1 95 ? 3.293 2.574 23.453 1 83.75 95 LEU A C 1
ATOM 740 O O . LEU A 1 95 ? 2.084 2.717 23.656 1 83.75 95 LEU A O 1
ATOM 744 N N . VAL A 1 96 ? 3.859 1.386 23.188 1 82.5 96 VAL A N 1
ATOM 745 C CA . VAL A 1 96 ? 3.072 0.159 23.125 1 82.5 96 VAL A CA 1
ATOM 746 C C . VAL A 1 96 ? 2.391 -0.076 24.469 1 82.5 96 VAL A C 1
ATOM 748 O O . VAL A 1 96 ? 1.201 -0.397 24.531 1 82.5 96 VAL A O 1
ATOM 751 N N . ARG A 1 97 ? 3.139 0.132 25.484 1 83.25 97 ARG A N 1
ATOM 752 C CA . ARG A 1 97 ? 2.611 -0.07 26.844 1 83.25 97 ARG A CA 1
ATOM 753 C C . ARG A 1 97 ? 1.574 0.992 27.188 1 83.25 97 ARG A C 1
ATOM 755 O O . ARG A 1 97 ? 0.497 0.673 27.688 1 83.25 97 ARG A O 1
ATOM 762 N N . GLN A 1 98 ? 1.854 2.186 26.922 1 82 98 GLN A N 1
ATOM 763 C CA . GLN A 1 98 ? 1.026 3.324 27.297 1 82 98 GLN A CA 1
ATOM 764 C C . GLN A 1 98 ? -0.324 3.289 26.594 1 82 98 GLN A C 1
ATOM 766 O O . GLN A 1 98 ? -1.355 3.602 27.188 1 82 98 GLN A O 1
ATOM 771 N N . TYR A 1 99 ? -0.328 2.893 25.344 1 78.44 99 TYR A N 1
ATOM 772 C CA . TYR A 1 99 ? -1.552 2.994 24.562 1 78.44 99 TYR A CA 1
ATOM 773 C C . TYR A 1 99 ? -2.137 1.613 24.281 1 78.44 99 TYR A C 1
ATOM 775 O O . TYR A 1 99 ? -3.164 1.491 23.609 1 78.44 99 TYR A O 1
ATOM 783 N N . GLY A 1 100 ? -1.513 0.588 24.781 1 75.94 100 GLY A N 1
ATOM 784 C CA . GLY A 1 100 ? -2.029 -0.763 24.625 1 75.94 100 GLY A CA 1
ATOM 785 C C . GLY A 1 100 ? -2.006 -1.247 23.188 1 75.94 100 GLY A C 1
ATOM 786 O O . GLY A 1 100 ? -2.986 -1.819 22.703 1 75.94 100 GLY A O 1
ATOM 787 N N . LEU A 1 101 ? -1.028 -0.913 22.469 1 74 101 LEU A N 1
ATOM 788 C CA . LEU A 1 101 ? -0.914 -1.3 21.062 1 74 101 LEU A CA 1
ATOM 789 C C . LEU A 1 101 ? -0.555 -2.775 20.938 1 74 101 LEU A C 1
ATOM 791 O O . LEU A 1 101 ? -0.171 -3.414 21.922 1 74 101 LEU A O 1
ATOM 795 N N . SER A 1 102 ? -1.021 -3.336 19.75 1 68.44 102 SER A N 1
ATOM 796 C CA . SER A 1 102 ? -0.754 -4.758 19.547 1 68.44 102 SER A CA 1
ATOM 797 C C . SER A 1 102 ? 0.723 -5.074 19.75 1 68.44 102 SER A C 1
ATOM 799 O O . SER A 1 102 ? 1.567 -4.18 19.703 1 68.44 102 SER A O 1
ATOM 801 N N . SER A 1 103 ? 1.106 -6.402 19.844 1 57.38 103 SER A N 1
ATOM 802 C CA . SER A 1 103 ? 2.441 -6.863 20.219 1 57.38 103 SER A CA 1
ATOM 803 C C . SER A 1 103 ? 3.516 -6.152 19.406 1 57.38 103 SER A C 1
ATOM 805 O O . SER A 1 103 ? 3.205 -5.387 18.484 1 57.38 103 SER A O 1
ATOM 807 N N . LYS A 1 104 ? 4.77 -6.348 19.688 1 56.97 104 LYS A N 1
ATOM 808 C CA . LYS A 1 104 ? 5.98 -5.68 19.234 1 56.97 104 LYS A CA 1
ATOM 809 C C . LYS A 1 104 ? 5.871 -5.285 17.766 1 56.97 104 LYS A C 1
ATOM 811 O O . LYS A 1 104 ? 5.934 -6.145 16.875 1 56.97 104 LYS A O 1
ATOM 816 N N . PRO A 1 105 ? 5.258 -4.035 17.734 1 59.09 105 PRO A N 1
ATOM 817 C CA . PRO A 1 105 ? 5.246 -3.633 16.328 1 59.09 105 PRO A CA 1
ATOM 818 C C . PRO A 1 105 ? 6.598 -3.84 15.641 1 59.09 105 PRO A C 1
ATOM 820 O O . PRO A 1 105 ? 7.645 -3.695 16.281 1 59.09 105 PRO A O 1
ATOM 823 N N . ALA A 1 106 ? 6.441 -4.301 14.469 1 64 106 ALA A N 1
ATOM 824 C CA . ALA A 1 106 ? 7.652 -4.668 13.742 1 64 106 ALA A CA 1
ATOM 825 C C . ALA A 1 106 ? 8.414 -3.43 13.281 1 64 106 ALA A C 1
ATOM 827 O O . ALA A 1 106 ? 9.641 -3.453 13.164 1 64 106 ALA A O 1
ATOM 828 N N . ASP A 1 107 ? 7.68 -2.279 13.062 1 80.69 107 ASP A N 1
ATOM 829 C CA . ASP A 1 107 ? 8.438 -1.092 12.672 1 80.69 107 ASP A CA 1
ATOM 830 C C . ASP A 1 107 ? 7.66 0.183 13 1 80.69 107 ASP A C 1
ATOM 832 O O . ASP A 1 107 ? 6.527 0.12 13.492 1 80.69 107 ASP A O 1
ATOM 836 N N . GLU A 1 108 ? 8.188 1.344 12.828 1 90.5 108 GLU A N 1
ATOM 837 C CA . GLU A 1 108 ? 7.664 2.652 13.211 1 90.5 108 GLU A CA 1
ATOM 838 C C . GLU A 1 108 ? 6.355 2.957 12.484 1 90.5 108 GLU A C 1
ATOM 840 O O . GLU A 1 108 ? 5.43 3.521 13.07 1 90.5 108 GLU A O 1
ATOM 845 N N . ALA A 1 109 ? 6.246 2.619 11.211 1 92.81 109 ALA A N 1
ATOM 846 C CA . ALA A 1 109 ? 5.047 2.92 10.43 1 92.81 109 ALA A CA 1
ATOM 847 C C . ALA A 1 109 ? 3.85 2.129 10.945 1 92.81 109 ALA A C 1
ATOM 849 O O . ALA A 1 109 ? 2.738 2.658 11.031 1 92.81 109 ALA A O 1
ATOM 850 N N . LEU A 1 110 ? 4.078 0.87 11.227 1 90.19 110 LEU A N 1
ATOM 851 C CA . LEU A 1 110 ? 3.002 0.061 11.789 1 90.19 110 LEU A CA 1
ATOM 852 C C . LEU A 1 110 ? 2.582 0.59 13.156 1 90.19 110 LEU A C 1
ATOM 854 O O . LEU A 1 110 ? 1.394 0.599 13.484 1 90.19 110 LEU A O 1
ATOM 858 N N . LEU A 1 111 ? 3.559 0.998 13.922 1 88.88 111 LEU A N 1
ATOM 859 C CA . LEU A 1 111 ? 3.25 1.582 15.227 1 88.88 111 LEU A CA 1
ATOM 860 C C . LEU A 1 111 ? 2.338 2.795 15.07 1 88.88 111 LEU A C 1
ATOM 862 O O . LEU A 1 111 ? 1.368 2.947 15.82 1 88.88 111 LEU A O 1
ATOM 866 N N . VAL A 1 112 ? 2.621 3.652 14.172 1 91.19 112 VAL A N 1
ATOM 867 C CA . VAL A 1 112 ? 1.85 4.871 13.945 1 91.19 112 VAL A CA 1
ATOM 868 C C . VAL A 1 112 ? 0.422 4.508 13.539 1 91.19 112 VAL A C 1
ATOM 870 O O . VAL A 1 112 ? -0.538 5.129 14 1 91.19 112 VAL A O 1
ATOM 873 N N . ILE A 1 113 ? 0.294 3.492 12.68 1 91.31 113 ILE A N 1
ATOM 874 C CA . ILE A 1 113 ? -1.029 3.047 12.266 1 91.31 113 ILE A CA 1
ATOM 875 C C . ILE A 1 113 ? -1.815 2.551 13.477 1 91.31 113 ILE A C 1
ATOM 877 O O . ILE A 1 113 ? -2.98 2.912 13.656 1 91.31 113 ILE A O 1
ATOM 881 N N . GLU A 1 114 ? -1.204 1.751 14.266 1 87.81 114 GLU A N 1
ATOM 882 C CA . GLU A 1 114 ? -1.877 1.211 15.445 1 87.81 114 GLU A CA 1
ATOM 883 C C . GLU A 1 114 ? -2.268 2.322 16.422 1 87.81 114 GLU A C 1
ATOM 885 O O . GLU A 1 114 ? -3.352 2.289 17 1 87.81 114 GLU A O 1
ATOM 890 N N . LEU A 1 115 ? -1.372 3.193 16.625 1 86.94 115 LEU A N 1
ATOM 891 C CA . LEU A 1 115 ? -1.667 4.336 17.484 1 86.94 115 LEU A CA 1
ATOM 892 C C . LEU A 1 115 ? -2.875 5.109 16.969 1 86.94 115 LEU A C 1
ATOM 894 O O . LEU A 1 115 ? -3.801 5.406 17.719 1 86.94 115 LEU A O 1
ATOM 898 N N . TYR A 1 116 ? -2.883 5.402 15.703 1 88 116 TYR A N 1
ATOM 899 C CA . TYR A 1 116 ? -3.994 6.113 15.086 1 88 116 TYR A CA 1
ATOM 900 C C . TYR A 1 116 ? -5.305 5.367 15.297 1 88 116 TYR A C 1
ATOM 902 O O . TYR A 1 116 ? -6.309 5.965 15.695 1 88 116 TYR A O 1
ATOM 910 N N . ARG A 1 117 ? -5.293 4.125 14.969 1 86.88 117 ARG A N 1
ATOM 911 C CA . ARG A 1 117 ? -6.504 3.316 15.094 1 86.88 117 ARG A CA 1
ATOM 912 C C . ARG A 1 117 ? -7.02 3.314 16.531 1 86.88 117 ARG A C 1
ATOM 914 O O . ARG A 1 117 ? -8.227 3.398 16.75 1 86.88 117 ARG A O 1
ATOM 921 N N . THR A 1 118 ? -6.094 3.129 17.406 1 84.5 118 THR A N 1
ATOM 922 C CA . THR A 1 118 ? -6.461 3.111 18.828 1 84.5 118 THR A CA 1
ATOM 923 C C . THR A 1 118 ? -7.113 4.43 19.234 1 84.5 118 THR A C 1
ATOM 925 O O . THR A 1 118 ? -8.141 4.438 19.906 1 84.5 118 THR A O 1
ATOM 928 N N . LEU A 1 119 ? -6.543 5.488 18.828 1 81.94 119 LEU A N 1
ATOM 929 C CA . LEU A 1 119 ? -7.07 6.805 19.156 1 81.94 119 LEU A CA 1
ATOM 930 C C . LEU A 1 119 ? -8.43 7.027 18.5 1 81.94 119 LEU A C 1
ATOM 932 O O . LEU A 1 119 ? -9.336 7.598 19.109 1 81.94 119 LEU A O 1
ATOM 936 N N . ARG A 1 120 ? -8.555 6.621 17.297 1 79.06 120 ARG A N 1
ATOM 937 C CA . ARG A 1 120 ? -9.812 6.734 16.562 1 79.06 120 ARG A CA 1
ATOM 938 C C . ARG A 1 120 ? -10.922 5.953 17.266 1 79.06 120 ARG A C 1
ATOM 940 O O . ARG A 1 120 ? -12.023 6.465 17.453 1 79.06 120 ARG A O 1
ATOM 947 N N . ASP A 1 121 ? -10.594 4.785 17.625 1 80.38 121 ASP A N 1
ATOM 948 C CA . ASP A 1 121 ? -11.602 3.883 18.188 1 80.38 121 ASP A CA 1
ATOM 949 C C . ASP A 1 121 ? -11.992 4.309 19.594 1 80.38 121 ASP A C 1
ATOM 951 O O . ASP A 1 121 ? -13.125 4.07 20.031 1 80.38 121 ASP A O 1
ATOM 955 N N . ARG A 1 122 ? -11.125 4.84 20.328 1 76.25 122 ARG A N 1
ATOM 956 C CA . ARG A 1 122 ? -11.414 5.293 21.688 1 76.25 122 ARG A CA 1
ATOM 957 C C . ARG A 1 122 ? -12.227 6.582 21.672 1 76.25 122 ARG A C 1
ATOM 959 O O . ARG A 1 122 ? -12.789 6.977 22.703 1 76.25 122 ARG A O 1
ATOM 966 N N . GLY A 1 123 ? -12.492 7.168 20.547 1 66.81 123 GLY A N 1
ATOM 967 C CA . GLY A 1 123 ? -13.289 8.375 20.438 1 66.81 123 GLY A CA 1
ATOM 968 C C . GLY A 1 123 ? -12.617 9.594 21.031 1 66.81 123 GLY A C 1
ATOM 969 O O . GLY A 1 123 ? -13.18 10.695 21.031 1 66.81 123 GLY A O 1
ATOM 970 N N . SER A 1 124 ? -11.648 9.445 21.781 1 60.5 124 SER A N 1
ATOM 971 C CA . SER A 1 124 ? -10.906 10.57 22.344 1 60.5 124 SER A CA 1
ATOM 972 C C . SER A 1 124 ? -9.688 10.906 21.5 1 60.5 124 SER A C 1
ATOM 974 O O . SER A 1 124 ? -8.656 10.227 21.578 1 60.5 124 SER A O 1
ATOM 976 N N . TYR A 1 125 ? -9.984 11.602 20.484 1 60.5 125 TYR A N 1
ATOM 977 C CA . TYR A 1 125 ? -8.867 11.922 19.609 1 60.5 125 TYR A CA 1
ATOM 978 C C . TYR A 1 125 ? -7.93 12.922 20.266 1 60.5 125 TYR A C 1
ATOM 980 O O . TYR A 1 125 ? -8.117 14.141 20.141 1 60.5 125 TYR A O 1
ATOM 988 N N . GLN A 1 126 ? -7.254 12.438 21.234 1 70.88 126 GLN A N 1
ATOM 989 C CA . GLN A 1 126 ? -6.168 13.25 21.781 1 70.88 126 GLN A CA 1
ATOM 990 C C . GLN A 1 126 ? -4.883 13.062 20.969 1 70.88 126 GLN A C 1
ATOM 992 O O . GLN A 1 126 ? -3.85 12.68 21.516 1 70.88 126 GLN A O 1
ATOM 997 N N . ALA A 1 127 ? -5.008 13.328 19.75 1 72.44 127 ALA A N 1
ATOM 998 C CA . ALA A 1 127 ? -3.9 13.141 18.812 1 72.44 127 ALA A CA 1
ATOM 999 C C . ALA A 1 127 ? -2.699 13.992 19.203 1 72.44 127 ALA A C 1
ATOM 1001 O O . ALA A 1 127 ? -1.553 13.547 19.109 1 72.44 127 ALA A O 1
ATOM 1002 N N . ASP A 1 128 ? -3.021 15.148 19.703 1 75.31 128 ASP A N 1
ATOM 1003 C CA . ASP A 1 128 ? -1.951 16.062 20.094 1 75.31 128 ASP A CA 1
ATOM 1004 C C . ASP A 1 128 ? -1.108 15.477 21.219 1 75.31 128 ASP A C 1
ATOM 1006 O O . ASP A 1 128 ? 0.123 15.523 21.172 1 75.31 128 ASP A O 1
ATOM 1010 N N . LYS A 1 129 ? -1.794 15.016 22.219 1 77.81 129 LYS A N 1
ATOM 1011 C CA . LYS A 1 129 ? -1.074 14.422 23.344 1 77.81 129 LYS A CA 1
ATOM 1012 C C . LYS A 1 129 ? -0.272 13.203 22.906 1 77.81 129 LYS A C 1
ATOM 1014 O O . LYS A 1 129 ? 0.876 13.023 23.312 1 77.81 129 LYS A O 1
ATOM 1019 N N . ALA A 1 130 ? -0.857 12.398 22.125 1 82.38 130 ALA A N 1
ATOM 1020 C CA . ALA A 1 130 ? -0.186 11.188 21.641 1 82.38 130 ALA A CA 1
ATOM 1021 C C . ALA A 1 130 ? 1.078 11.539 20.859 1 82.38 130 ALA A C 1
ATOM 1023 O O . ALA A 1 130 ? 2.107 10.867 21.016 1 82.38 130 ALA A O 1
ATOM 1024 N N . LEU A 1 131 ? 1.031 12.523 20.094 1 83.44 131 LEU A N 1
ATOM 1025 C CA . LEU A 1 131 ? 2.176 12.93 19.297 1 83.44 131 LEU A CA 1
ATOM 1026 C C . LEU A 1 131 ? 3.314 13.43 20.172 1 83.44 131 LEU A C 1
ATOM 1028 O O . LEU A 1 131 ? 4.484 13.172 19.891 1 83.44 131 LEU A O 1
ATOM 1032 N N . LYS A 1 132 ? 2.914 14.141 21.172 1 85.25 132 LYS A N 1
ATOM 1033 C CA . LYS A 1 132 ? 3.914 14.656 22.109 1 85.25 132 LYS A CA 1
ATOM 1034 C C . LYS A 1 132 ? 4.629 13.523 22.828 1 85.25 132 LYS A C 1
ATOM 1036 O O . LYS A 1 132 ? 5.781 13.672 23.25 1 85.25 132 LYS A O 1
ATOM 1041 N N . ASP A 1 133 ? 3.963 12.453 22.938 1 88 133 ASP A N 1
ATOM 1042 C CA . ASP A 1 133 ? 4.52 11.312 23.656 1 88 133 ASP A CA 1
ATOM 1043 C C . ASP A 1 133 ? 5.484 10.531 22.766 1 88 133 ASP A C 1
ATOM 1045 O O . ASP A 1 133 ? 6.234 9.68 23.266 1 88 133 ASP A O 1
ATOM 1049 N N . ILE A 1 134 ? 5.477 10.758 21.484 1 89.56 134 ILE A N 1
ATOM 1050 C CA . ILE A 1 134 ? 6.387 10.055 20.594 1 89.56 134 ILE A CA 1
ATOM 1051 C C . ILE A 1 134 ? 7.762 10.719 20.625 1 89.56 134 ILE A C 1
ATOM 1053 O O . ILE A 1 134 ? 7.891 11.906 20.297 1 89.56 134 ILE A O 1
ATOM 1057 N N . ALA A 1 135 ? 8.812 9.992 21.031 1 92.94 135 ALA A N 1
ATOM 1058 C CA . ALA A 1 135 ? 10.18 10.5 21.047 1 92.94 135 ALA A CA 1
ATOM 1059 C C . ALA A 1 135 ? 10.938 10.086 19.797 1 92.94 135 ALA A C 1
ATOM 1061 O O . ALA A 1 135 ? 10.922 8.914 19.406 1 92.94 135 ALA A O 1
ATOM 1062 N N . GLY A 1 136 ? 11.57 11.039 19.188 1 93.94 136 GLY A N 1
ATOM 1063 C CA . GLY A 1 136 ? 12.352 10.758 18 1 93.94 136 GLY A CA 1
ATOM 1064 C C . GLY A 1 136 ? 12.336 11.891 16.984 1 93.94 136 GLY A C 1
ATOM 1065 O O . GLY A 1 136 ? 11.844 12.984 17.281 1 93.94 136 GLY A O 1
ATOM 1066 N N . SER A 1 137 ? 13.023 11.75 15.859 1 95 137 SER A N 1
ATOM 1067 C CA . SER A 1 137 ? 13.016 12.633 14.695 1 95 137 SER A CA 1
ATOM 1068 C C . SER A 1 137 ? 12.289 11.984 13.523 1 95 137 SER A C 1
ATOM 1070 O O . SER A 1 137 ? 12.75 10.984 12.977 1 95 137 SER A O 1
ATOM 1072 N N . PHE A 1 138 ? 11.109 12.586 13.219 1 94.88 138 PHE A N 1
ATOM 1073 C CA . PHE A 1 138 ? 10.281 11.867 12.258 1 94.88 138 PHE A CA 1
ATOM 1074 C C . PHE A 1 138 ? 9.32 12.82 11.555 1 94.88 138 PHE A C 1
ATOM 1076 O O . PHE A 1 138 ? 9.102 13.945 12.016 1 94.88 138 PHE A O 1
ATOM 1083 N N . ALA A 1 139 ? 8.75 12.383 10.484 1 95.69 139 ALA A N 1
ATOM 1084 C CA . ALA A 1 139 ? 7.578 12.898 9.781 1 95.69 139 ALA A CA 1
ATOM 1085 C C . ALA A 1 139 ? 6.738 11.75 9.219 1 95.69 139 ALA A C 1
ATOM 1087 O O . ALA A 1 139 ? 7.277 10.742 8.766 1 95.69 139 ALA A O 1
ATOM 1088 N N . PHE A 1 140 ? 5.414 11.922 9.273 1 95.25 140 PHE A N 1
ATOM 1089 C CA . PHE A 1 140 ? 4.602 10.867 8.672 1 95.25 140 PHE A CA 1
ATOM 1090 C C . PHE A 1 140 ? 3.27 11.43 8.188 1 95.25 140 PHE A C 1
ATOM 1092 O O . PHE A 1 140 ? 2.867 12.523 8.578 1 95.25 140 PHE A O 1
ATOM 1099 N N . VAL A 1 141 ? 2.615 10.727 7.293 1 95.19 141 VAL A N 1
ATOM 1100 C CA . VAL A 1 141 ? 1.245 10.938 6.832 1 95.19 141 VAL A CA 1
ATOM 1101 C C . VAL A 1 141 ? 0.469 9.625 6.902 1 95.19 141 VAL A C 1
ATOM 1103 O O . VAL A 1 141 ? 0.917 8.602 6.371 1 95.19 141 VAL A O 1
ATOM 1106 N N . VAL A 1 142 ? -0.625 9.656 7.57 1 93.88 142 VAL A N 1
ATOM 1107 C CA . VAL A 1 142 ? -1.541 8.523 7.652 1 93.88 142 VAL A CA 1
ATOM 1108 C C . VAL A 1 142 ? -2.812 8.828 6.859 1 93.88 142 VAL A C 1
ATOM 1110 O O . VAL A 1 142 ? -3.373 9.922 6.969 1 93.88 142 VAL A O 1
ATOM 1113 N N . TYR A 1 143 ? -3.207 7.949 6.027 1 93.5 143 TYR A N 1
ATOM 1114 C CA . TYR A 1 143 ? -4.477 8.039 5.316 1 93.5 143 TYR A CA 1
ATOM 1115 C C . TYR A 1 143 ? -5.391 6.875 5.676 1 93.5 143 TYR A C 1
ATOM 1117 O O . TYR A 1 143 ? -5.027 5.715 5.477 1 93.5 143 TYR A O 1
ATOM 1125 N N . ASP A 1 144 ? -6.539 7.207 6.191 1 90.56 144 ASP A N 1
ATOM 1126 C CA . ASP A 1 144 ? -7.578 6.223 6.492 1 90.56 144 ASP A CA 1
ATOM 1127 C C . ASP A 1 144 ? -8.57 6.105 5.336 1 90.56 144 ASP A C 1
ATOM 1129 O O . ASP A 1 144 ? -9.469 6.938 5.195 1 90.56 144 ASP A O 1
ATOM 1133 N N . ASN A 1 145 ? -8.453 5.066 4.613 1 90.31 145 ASN A N 1
ATOM 1134 C CA . ASN A 1 145 ? -9.25 4.902 3.402 1 90.31 145 ASN A CA 1
ATOM 1135 C C . ASN A 1 145 ? -10.703 4.594 3.73 1 90.31 145 ASN A C 1
ATOM 1137 O O . ASN A 1 145 ? -11.578 4.719 2.871 1 90.31 145 ASN A O 1
ATOM 1141 N N . THR A 1 146 ? -10.945 4.148 4.895 1 86.19 146 THR A N 1
ATOM 1142 C CA . THR A 1 146 ? -12.312 3.877 5.316 1 86.19 146 THR A CA 1
ATOM 1143 C C . THR A 1 146 ? -13.078 5.176 5.547 1 86.19 146 THR A C 1
ATOM 1145 O O . THR A 1 146 ? -14.227 5.309 5.125 1 86.19 146 THR A O 1
ATOM 1148 N N . THR A 1 147 ? -12.422 6.164 6.117 1 82.69 147 THR A N 1
ATOM 1149 C CA . THR A 1 147 ? -13.102 7.395 6.5 1 82.69 147 THR A CA 1
ATOM 1150 C C . THR A 1 147 ? -12.695 8.547 5.586 1 82.69 147 THR A C 1
ATOM 1152 O O . THR A 1 147 ? -13.375 9.57 5.535 1 82.69 147 THR A O 1
ATOM 1155 N N . GLY A 1 148 ? -11.586 8.391 4.98 1 85 148 GLY A N 1
ATOM 1156 C CA . GLY A 1 148 ? -11.062 9.484 4.176 1 85 148 GLY A CA 1
ATOM 1157 C C . GLY A 1 148 ? -10.234 10.469 4.98 1 85 148 GLY A C 1
ATOM 1158 O O . GLY A 1 148 ? -9.789 11.492 4.453 1 85 148 GLY A O 1
ATOM 1159 N N . ALA A 1 149 ? -9.969 10.141 6.223 1 86.56 149 ALA A N 1
ATOM 1160 C CA . ALA A 1 149 ? -9.234 11.039 7.105 1 86.56 149 ALA A CA 1
ATOM 1161 C C . ALA A 1 149 ? -7.734 10.984 6.82 1 86.56 149 ALA A C 1
ATOM 1163 O O . ALA A 1 149 ? -7.211 9.938 6.43 1 86.56 149 ALA A O 1
ATOM 1164 N N . VAL A 1 150 ? -7.117 12.133 7.055 1 90.25 150 VAL A N 1
ATOM 1165 C CA . VAL A 1 150 ? -5.668 12.25 6.938 1 90.25 150 VAL A CA 1
ATOM 1166 C C . VAL A 1 150 ? -5.078 12.734 8.258 1 90.25 150 VAL A C 1
ATOM 1168 O O . VAL A 1 150 ? -5.633 13.633 8.898 1 90.25 150 VAL A O 1
ATOM 1171 N N . PHE A 1 151 ? -4.035 12.117 8.695 1 89.38 151 PHE A N 1
ATOM 1172 C CA . PHE A 1 151 ? -3.287 12.484 9.891 1 89.38 151 PHE A CA 1
ATOM 1173 C C . PHE A 1 151 ? -1.804 12.633 9.578 1 89.38 151 PHE A C 1
ATOM 1175 O O . PHE A 1 151 ? -1.145 11.656 9.203 1 89.38 151 PHE A O 1
ATOM 1182 N N . ALA A 1 152 ? -1.307 13.883 9.711 1 92.81 152 ALA A N 1
ATOM 1183 C CA . ALA A 1 152 ? 0.097 14.141 9.406 1 92.81 152 ALA A CA 1
ATOM 1184 C C . ALA A 1 152 ? 0.794 14.828 10.578 1 92.81 152 ALA A C 1
ATOM 1186 O O . ALA A 1 152 ? 0.179 15.625 11.297 1 92.81 152 ALA A O 1
ATOM 1187 N N . ALA A 1 153 ? 2.082 14.547 10.711 1 92.56 153 ALA A N 1
ATOM 1188 C CA . ALA A 1 153 ? 2.822 15.148 11.82 1 92.56 153 ALA A CA 1
ATOM 1189 C C . ALA A 1 153 ? 4.305 15.266 11.484 1 92.56 153 ALA A C 1
ATOM 1191 O O . ALA A 1 153 ? 4.84 14.469 10.711 1 92.56 153 ALA A O 1
ATOM 1192 N N . LEU A 1 154 ? 4.852 16.281 12.07 1 93.5 154 LEU A N 1
ATOM 1193 C CA . LEU A 1 154 ? 6.293 16.5 12.109 1 93.5 154 LEU A CA 1
ATOM 1194 C C . LEU A 1 154 ? 6.789 16.594 13.547 1 93.5 154 LEU A C 1
ATOM 1196 O O . LEU A 1 154 ? 6.168 17.266 14.383 1 93.5 154 LEU A O 1
ATOM 1200 N N . SER A 1 155 ? 7.859 15.906 13.711 1 93.19 155 SER A N 1
ATOM 1201 C CA . SER A 1 155 ? 8.422 15.945 15.062 1 93.19 155 SER A CA 1
ATOM 1202 C C . SER A 1 155 ? 8.844 17.359 15.438 1 93.19 155 SER A C 1
ATOM 1204 O O . SER A 1 155 ? 9.188 18.172 14.57 1 93.19 155 SER A O 1
ATOM 1206 N N . SER A 1 156 ? 8.906 17.594 16.719 1 90.38 156 SER A N 1
ATOM 1207 C CA . SER A 1 156 ? 9.164 18.938 17.219 1 90.38 156 SER A CA 1
ATOM 1208 C C . SER A 1 156 ? 10.586 19.375 16.906 1 90.38 156 SER A C 1
ATOM 1210 O O . SER A 1 156 ? 10.852 20.578 16.781 1 90.38 156 SER A O 1
ATOM 1212 N N . ASP A 1 157 ? 11.453 18.484 16.734 1 91.38 157 ASP A N 1
ATOM 1213 C CA . ASP A 1 157 ? 12.852 18.844 16.5 1 91.38 157 ASP A CA 1
ATOM 1214 C C . ASP A 1 157 ? 13.078 19.172 15.023 1 91.38 157 ASP A C 1
ATOM 12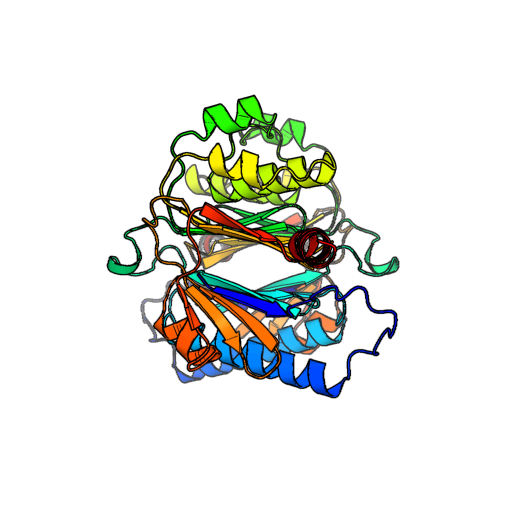16 O O . ASP A 1 157 ? 14.172 19.609 14.641 1 91.38 157 ASP A O 1
ATOM 1220 N N . CYS A 1 158 ? 12.133 18.938 14.172 1 90.94 158 CYS A N 1
ATOM 1221 C CA . CYS A 1 158 ? 12.211 19.203 12.742 1 90.94 158 CYS A CA 1
ATOM 1222 C C . CYS A 1 158 ? 13.445 18.547 12.133 1 90.94 158 CYS A C 1
ATOM 1224 O O . CYS A 1 158 ? 14.094 19.125 11.258 1 90.94 158 CYS A O 1
ATOM 1226 N N . GLY A 1 159 ? 13.781 17.375 12.625 1 91.5 159 GLY A N 1
ATOM 1227 C CA . GLY A 1 159 ? 14.945 16.656 12.141 1 91.5 159 GLY A CA 1
ATOM 1228 C C . GLY A 1 159 ? 14.758 16.094 10.742 1 91.5 159 GLY A C 1
ATOM 1229 O O . GLY A 1 159 ? 15.727 15.742 10.07 1 91.5 159 GLY A O 1
ATOM 1230 N N . VAL A 1 160 ? 13.586 15.938 10.344 1 93.44 160 VAL A N 1
ATOM 1231 C CA . VAL A 1 160 ? 13.242 15.5 8.992 1 93.44 160 VAL A CA 1
ATOM 1232 C C . VAL A 1 160 ? 12.508 16.625 8.258 1 93.44 160 VAL A C 1
ATOM 1234 O O . VAL A 1 160 ? 11.617 17.25 8.82 1 93.44 160 VAL A O 1
ATOM 1237 N N . PRO A 1 161 ? 12.883 16.891 7.043 1 94 161 PRO A N 1
ATOM 1238 C CA . PRO A 1 161 ? 12.18 17.938 6.309 1 94 161 PRO A CA 1
ATOM 1239 C C . PRO A 1 161 ? 10.742 17.547 5.945 1 94 161 PRO A C 1
ATOM 1241 O O . PRO A 1 161 ? 10.484 16.391 5.617 1 94 161 PRO A O 1
ATOM 1244 N N . LEU A 1 162 ? 9.859 18.484 6.074 1 94.75 162 LEU A N 1
ATOM 1245 C CA . LEU A 1 162 ? 8.484 18.297 5.629 1 94.75 162 LEU A CA 1
ATOM 1246 C C . LEU A 1 162 ? 7.891 19.625 5.164 1 94.75 162 LEU A C 1
ATOM 1248 O O . LEU A 1 162 ? 7.984 20.641 5.863 1 94.75 162 LEU A O 1
ATOM 1252 N N . TYR A 1 163 ? 7.301 19.609 4.004 1 94.44 163 TYR A N 1
ATOM 1253 C CA . TYR A 1 163 ? 6.703 20.781 3.375 1 94.44 163 TYR A CA 1
ATOM 1254 C C . TYR A 1 163 ? 5.254 20.5 2.979 1 94.44 163 TYR A C 1
ATOM 1256 O O . TYR A 1 163 ? 4.84 19.344 2.889 1 94.44 163 TYR A O 1
ATOM 1264 N N . TRP A 1 164 ? 4.508 21.578 2.799 1 92.19 164 TRP A N 1
ATOM 1265 C CA . TRP A 1 164 ? 3.137 21.422 2.328 1 92.19 164 TRP A CA 1
ATOM 1266 C C . TRP A 1 164 ? 2.705 22.625 1.499 1 92.19 164 TRP A C 1
ATOM 1268 O O . TRP A 1 164 ? 3.363 23.672 1.518 1 92.19 164 TRP A O 1
ATOM 1278 N N . GLY A 1 165 ? 1.677 22.375 0.695 1 89.88 165 GLY A N 1
ATOM 1279 C CA . GLY A 1 165 ? 1.104 23.438 -0.131 1 89.88 165 GLY A CA 1
ATOM 1280 C C . GLY A 1 165 ? -0.241 23.062 -0.725 1 89.88 165 GLY A C 1
ATOM 1281 O O . GLY A 1 165 ? -0.736 21.953 -0.506 1 89.88 165 GLY A O 1
ATOM 1282 N N . VAL A 1 166 ? -0.834 24.094 -1.351 1 88.25 166 VAL A N 1
ATOM 1283 C CA . VAL A 1 166 ? -2.117 23.891 -2.014 1 88.25 166 VAL A CA 1
ATOM 1284 C C . VAL A 1 166 ? -1.956 24.078 -3.521 1 88.25 166 VAL A C 1
ATOM 1286 O O . VAL A 1 166 ? -1.453 25.109 -3.975 1 88.25 166 VAL A O 1
ATOM 1289 N N . ALA A 1 167 ? -2.361 23.016 -4.184 1 87.5 167 ALA A N 1
ATOM 1290 C CA . ALA A 1 167 ? -2.338 23.109 -5.641 1 87.5 167 ALA A CA 1
ATOM 1291 C C . ALA A 1 167 ? -3.531 23.906 -6.16 1 87.5 167 ALA A C 1
ATOM 1293 O O . ALA A 1 167 ? -4.445 24.234 -5.402 1 87.5 167 ALA A O 1
ATOM 1294 N N . GLY A 1 168 ? -3.533 24.266 -7.438 1 75.56 168 GLY A N 1
ATOM 1295 C CA . GLY A 1 168 ? -4.508 25.172 -8.039 1 75.56 168 GLY A CA 1
ATOM 1296 C C . GLY A 1 168 ? -5.93 24.641 -7.949 1 75.56 168 GLY A C 1
ATOM 1297 O O . GLY A 1 168 ? -6.883 25.422 -7.93 1 75.56 168 GLY A O 1
ATOM 1298 N N . ASP A 1 169 ? -6.199 23.438 -7.84 1 79.94 169 ASP A N 1
ATOM 1299 C CA . ASP A 1 169 ? -7.531 22.844 -7.812 1 79.94 169 ASP A CA 1
ATOM 1300 C C . ASP A 1 169 ? -7.953 22.5 -6.383 1 79.94 169 ASP A C 1
ATOM 1302 O O . ASP A 1 169 ? -8.945 21.812 -6.172 1 79.94 169 ASP A O 1
ATOM 1306 N N . GLY A 1 170 ? -7.195 22.938 -5.414 1 81.06 170 GLY A N 1
ATOM 1307 C CA . GLY A 1 170 ? -7.559 22.734 -4.02 1 81.06 170 GLY A CA 1
ATOM 1308 C C . GLY A 1 170 ? -6.953 21.484 -3.424 1 81.06 170 GLY A C 1
ATOM 1309 O O . GLY A 1 170 ? -7.258 21.125 -2.283 1 81.06 170 GLY A O 1
ATOM 1310 N N . LEU A 1 171 ? -6.094 20.906 -4.152 1 88.12 171 LEU A N 1
ATOM 1311 C CA . LEU A 1 171 ? -5.422 19.719 -3.645 1 88.12 171 LEU A CA 1
ATOM 1312 C C . LEU A 1 171 ? -4.336 20.094 -2.639 1 88.12 171 LEU A C 1
ATOM 1314 O O . LEU A 1 171 ? -3.576 21.031 -2.861 1 88.12 171 LEU A O 1
ATOM 1318 N N . LEU A 1 172 ? -4.387 19.469 -1.558 1 90.38 172 LEU A N 1
ATOM 1319 C CA . LEU A 1 172 ? -3.314 19.609 -0.578 1 90.38 172 LEU A CA 1
ATOM 1320 C C . LEU A 1 172 ? -2.164 18.656 -0.889 1 90.38 172 LEU A C 1
ATOM 1322 O O . LEU A 1 172 ? -2.389 17.484 -1.169 1 90.38 172 LEU A O 1
ATOM 1326 N N . VAL A 1 173 ? -0.987 19.188 -0.843 1 93.44 173 VAL A N 1
ATOM 1327 C CA . VAL A 1 173 ? 0.221 18.422 -1.113 1 93.44 173 VAL A CA 1
ATOM 1328 C C . VAL A 1 173 ? 1.148 18.469 0.099 1 93.44 173 VAL A C 1
ATOM 1330 O O . VAL A 1 173 ? 1.44 19.547 0.621 1 93.44 173 VAL A O 1
ATOM 1333 N N . ILE A 1 174 ? 1.587 17.328 0.604 1 94.44 174 ILE A N 1
ATOM 1334 C CA . ILE A 1 174 ? 2.559 17.219 1.687 1 94.44 174 ILE A CA 1
ATOM 1335 C C . ILE A 1 174 ? 3.725 16.344 1.249 1 94.44 174 ILE A C 1
ATOM 1337 O O . ILE A 1 174 ? 3.518 15.281 0.662 1 94.44 174 ILE A O 1
ATOM 1341 N N . GLY A 1 175 ? 4.945 16.781 1.489 1 95.88 175 GLY A N 1
ATOM 1342 C CA . GLY A 1 175 ? 6.09 15.961 1.108 1 95.88 175 GLY A CA 1
ATOM 1343 C C . GLY A 1 175 ? 7.379 16.406 1.777 1 95.88 175 GLY A C 1
ATOM 1344 O O . GLY A 1 175 ? 7.465 17.516 2.307 1 95.88 175 GLY A O 1
ATOM 1345 N N . ASP A 1 176 ? 8.375 15.531 1.698 1 94.94 176 ASP A N 1
ATOM 1346 C CA . ASP A 1 176 ? 9.641 15.828 2.365 1 94.94 176 ASP A CA 1
ATOM 1347 C C . ASP A 1 176 ? 10.672 16.359 1.374 1 94.94 176 ASP A C 1
ATOM 1349 O O . ASP A 1 176 ? 11.828 16.594 1.736 1 94.94 176 ASP A O 1
ATOM 1353 N N . GLU A 1 177 ? 10.352 16.516 0.144 1 93.69 177 GLU A N 1
ATOM 1354 C CA . GLU A 1 177 ? 11.188 17.141 -0.872 1 93.69 177 GLU A CA 1
ATOM 1355 C C . GLU A 1 177 ? 10.539 18.422 -1.39 1 93.69 177 GLU A C 1
ATOM 1357 O O . GLU A 1 177 ? 9.516 18.375 -2.074 1 93.69 177 GLU A O 1
ATOM 1362 N N . VAL A 1 178 ? 11.227 19.469 -1.178 1 93.56 178 VAL A N 1
ATOM 1363 C CA . VAL A 1 178 ? 10.648 20.781 -1.453 1 93.56 178 VAL A CA 1
ATOM 1364 C C . VAL A 1 178 ? 10.414 20.938 -2.953 1 93.56 178 VAL A C 1
ATOM 1366 O O . VAL A 1 178 ? 9.422 21.531 -3.373 1 93.56 178 VAL A O 1
ATOM 1369 N N . GLU A 1 179 ? 11.266 20.406 -3.748 1 93.94 179 GLU A N 1
ATOM 1370 C CA . GLU A 1 179 ? 11.156 20.547 -5.195 1 93.94 179 GLU A CA 1
ATOM 1371 C C . GLU A 1 179 ? 9.906 19.859 -5.73 1 93.94 179 GLU A C 1
ATOM 1373 O O . GLU A 1 179 ? 9.273 20.344 -6.676 1 93.94 179 GLU A O 1
ATOM 1378 N N . ILE A 1 180 ? 9.562 18.797 -5.129 1 93.81 180 ILE A N 1
ATOM 1379 C CA . ILE A 1 180 ? 8.375 18.047 -5.551 1 93.81 180 ILE A CA 1
ATOM 1380 C C . ILE A 1 180 ? 7.121 18.828 -5.145 1 93.81 180 ILE A C 1
ATOM 1382 O O . ILE A 1 180 ? 6.184 18.953 -5.934 1 93.81 180 ILE A O 1
ATOM 1386 N N . VAL A 1 181 ? 7.129 19.328 -3.977 1 94.62 181 VAL A N 1
ATOM 1387 C CA . VAL A 1 181 ? 5.988 20.094 -3.484 1 94.62 181 VAL A CA 1
ATOM 1388 C C . VAL A 1 181 ? 5.824 21.375 -4.305 1 94.62 181 VAL A C 1
ATOM 1390 O O . VAL A 1 181 ? 4.715 21.719 -4.723 1 94.62 181 VAL A O 1
ATOM 1393 N N . LYS A 1 182 ? 6.887 22 -4.57 1 92.88 182 LYS A N 1
ATOM 1394 C CA . LYS A 1 182 ? 6.875 23.219 -5.387 1 92.88 182 LYS A CA 1
ATOM 1395 C C . LYS A 1 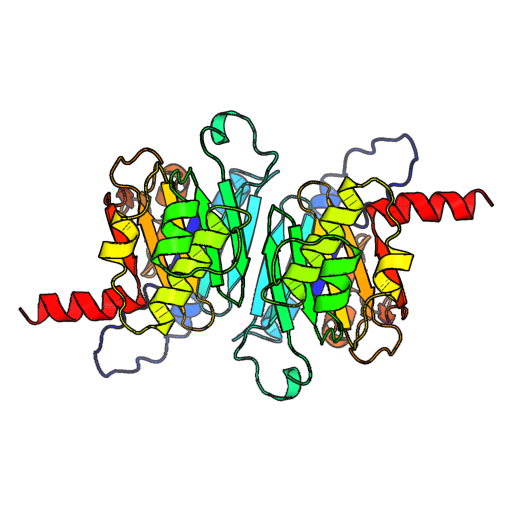182 ? 6.352 22.922 -6.789 1 92.88 182 LYS A C 1
ATOM 1397 O O . LYS A 1 182 ? 5.648 23.75 -7.379 1 92.88 182 LYS A O 1
ATOM 1402 N N . GLY A 1 183 ? 6.695 21.812 -7.34 1 90.12 183 GLY A N 1
ATOM 1403 C CA . GLY A 1 183 ? 6.242 21.422 -8.664 1 90.12 183 GLY A CA 1
ATOM 1404 C C . GLY A 1 183 ? 4.738 21.234 -8.758 1 90.12 183 GLY A C 1
ATOM 1405 O O . GLY A 1 183 ? 4.145 21.469 -9.812 1 90.12 183 GLY A O 1
ATOM 1406 N N . GLY A 1 184 ? 4.188 20.891 -7.684 1 87.44 184 GLY A N 1
ATOM 1407 C CA . GLY A 1 184 ? 2.752 20.672 -7.66 1 87.44 184 GLY A CA 1
ATOM 1408 C C . GLY A 1 184 ? 1.953 21.891 -7.281 1 87.44 184 GLY A C 1
ATOM 1409 O O . GLY A 1 184 ? 0.832 22.078 -7.758 1 87.44 184 GLY A O 1
ATOM 1410 N N . CYS A 1 185 ? 2.547 22.719 -6.465 1 87.81 185 CYS A N 1
ATOM 1411 C CA . CYS A 1 185 ? 1.764 23.781 -5.855 1 87.81 185 CYS A CA 1
ATOM 1412 C C . CYS A 1 185 ? 2.271 25.156 -6.301 1 87.81 185 CYS A C 1
ATOM 1414 O O . CYS A 1 185 ? 1.644 26.172 -6.016 1 87.81 185 CYS A O 1
ATOM 1416 N N . GLY A 1 186 ? 3.334 25.156 -6.965 1 84.94 186 GLY A N 1
ATOM 1417 C CA . GLY A 1 186 ? 3.916 26.438 -7.297 1 84.94 186 GLY A CA 1
ATOM 1418 C C . GLY A 1 186 ? 4.387 27.219 -6.078 1 84.94 186 GLY A C 1
ATOM 1419 O O . GLY A 1 186 ? 5.121 26.672 -5.242 1 84.94 186 GLY A O 1
ATOM 1420 N N . GLU A 1 187 ? 3.941 28.531 -5.996 1 79 187 GLU A N 1
ATOM 1421 C CA . GLU A 1 187 ? 4.414 29.406 -4.926 1 79 187 GLU A CA 1
ATOM 1422 C C . GLU A 1 187 ? 3.607 29.188 -3.646 1 79 187 GLU A C 1
ATOM 1424 O O . GLU A 1 187 ? 3.988 29.672 -2.578 1 79 187 GLU A O 1
ATOM 1429 N N . SER A 1 188 ? 2.617 28.453 -3.674 1 87.75 188 SER A N 1
ATOM 1430 C CA . SER A 1 188 ? 1.765 28.219 -2.512 1 87.75 188 SER A CA 1
ATOM 1431 C C . SER A 1 188 ? 2.248 27.016 -1.698 1 87.75 188 SER A C 1
ATOM 1433 O O . SER A 1 188 ? 1.571 26 -1.64 1 87.75 188 SER A O 1
ATOM 1435 N N . ASN A 1 189 ? 3.492 27.141 -1.172 1 90.94 189 ASN A N 1
ATOM 1436 C CA . ASN A 1 189 ? 4.078 26.078 -0.357 1 90.94 189 ASN A CA 1
ATOM 1437 C C . ASN A 1 189 ? 4.812 26.641 0.854 1 90.94 189 ASN A C 1
ATOM 1439 O O . ASN A 1 189 ? 5.195 27.812 0.859 1 90.94 189 ASN A O 1
ATOM 1443 N N . ALA A 1 190 ? 4.941 25.906 1.952 1 92.19 190 ALA A N 1
ATOM 1444 C CA . ALA A 1 190 ? 5.602 26.312 3.189 1 92.19 190 ALA A CA 1
ATOM 1445 C C . ALA A 1 190 ? 6.141 25.094 3.949 1 92.19 190 ALA A C 1
ATOM 1447 O O . ALA A 1 190 ? 5.742 23.969 3.68 1 92.19 190 ALA A O 1
ATOM 1448 N N . PRO A 1 191 ? 7.082 25.406 4.805 1 93.06 191 PRO A N 1
ATOM 1449 C CA . PRO A 1 191 ? 7.457 24.328 5.719 1 93.06 191 PRO A CA 1
ATOM 1450 C C . PRO A 1 191 ? 6.289 23.844 6.578 1 93.06 191 PRO A C 1
ATOM 1452 O O . PRO A 1 191 ? 5.445 24.656 6.98 1 93.06 191 PRO A O 1
ATOM 1455 N N . PHE A 1 192 ? 6.215 22.578 6.77 1 91.81 192 PHE A N 1
ATOM 1456 C CA . PHE A 1 192 ? 5.195 22.047 7.656 1 91.81 192 PHE A CA 1
ATOM 1457 C C . PHE A 1 192 ? 5.48 22.422 9.109 1 91.81 192 PHE A C 1
ATOM 1459 O O . PHE A 1 192 ? 6.621 22.344 9.562 1 91.81 192 PHE A O 1
ATOM 1466 N N . PRO A 1 193 ? 4.461 22.812 9.875 1 86.75 193 PRO A N 1
ATOM 1467 C CA . PRO A 1 193 ? 4.719 23.25 11.25 1 86.75 193 PRO A CA 1
ATOM 1468 C C . PRO A 1 193 ? 5.191 22.109 12.148 1 86.75 193 PRO A C 1
ATOM 1470 O O . PRO A 1 193 ? 4.629 21.016 12.109 1 86.75 193 PRO A O 1
ATOM 1473 N N . ALA A 1 194 ? 6.172 22.422 12.953 1 83.75 194 ALA A N 1
ATOM 1474 C CA . ALA A 1 194 ? 6.707 21.438 13.891 1 83.75 194 ALA A CA 1
ATOM 1475 C C . ALA A 1 194 ? 5.664 21.047 14.93 1 83.75 194 ALA A C 1
ATOM 1477 O O . ALA A 1 194 ? 4.914 21.906 15.414 1 83.75 194 ALA A O 1
ATOM 1478 N N . GLY A 1 195 ? 5.824 19.859 15.344 1 76.31 195 GLY A N 1
ATOM 1479 C CA . GLY A 1 195 ? 4.957 19.406 16.422 1 76.31 195 GLY A CA 1
ATOM 1480 C C . GLY A 1 195 ? 3.484 19.469 16.062 1 76.31 195 GLY A C 1
ATOM 1481 O O . GLY A 1 195 ? 2.625 19.328 16.938 1 76.31 195 GLY A O 1
ATOM 1482 N N . ASP A 1 196 ? 3.195 19.703 14.758 1 69 196 ASP A N 1
ATOM 1483 C CA . ASP A 1 196 ? 1.805 19.875 14.344 1 69 196 ASP A CA 1
ATOM 1484 C C . ASP A 1 196 ? 1.221 18.547 13.844 1 69 196 ASP A C 1
ATOM 1486 O O . ASP A 1 196 ? 1.94 17.719 13.289 1 69 196 ASP A O 1
ATOM 1490 N N . ASN A 1 197 ? -0.09 18.344 14.344 1 67.44 197 ASN A N 1
ATOM 1491 C CA . ASN A 1 197 ? -0.874 17.25 13.781 1 67.44 197 ASN A CA 1
ATOM 1492 C C . ASN A 1 197 ? -1.988 17.766 12.875 1 67.44 197 ASN A C 1
ATOM 1494 O O . ASN A 1 197 ? -2.814 18.578 13.297 1 67.44 197 ASN A O 1
ATOM 1498 N N . PHE A 1 198 ? -1.779 17.625 11.641 1 67.81 198 PHE A N 1
ATOM 1499 C CA . PHE A 1 198 ? -2.846 17.953 10.711 1 67.81 198 PHE A CA 1
ATOM 1500 C C . PHE A 1 198 ? -3.791 16.781 10.516 1 67.81 198 PHE A C 1
ATOM 1502 O O . PHE A 1 198 ? -3.35 15.672 10.203 1 67.81 198 PHE A O 1
ATOM 1509 N N . THR A 1 199 ? -4.965 16.828 11.039 1 64.88 199 THR A N 1
ATOM 1510 C CA . THR A 1 199 ? -5.996 15.828 10.766 1 64.88 199 THR A CA 1
ATOM 1511 C C . THR A 1 199 ? -7.113 16.422 9.914 1 64.88 199 THR A C 1
ATOM 1513 O O . THR A 1 199 ? -7.629 17.5 10.219 1 64.88 199 THR A O 1
ATOM 1516 N N . SER A 1 200 ? -7.324 16 8.727 1 57.16 200 SER A N 1
ATOM 1517 C CA . SER A 1 200 ? -8.453 16.484 7.938 1 57.16 200 SER A CA 1
ATOM 1518 C C . SER A 1 200 ? -9.773 16.234 8.656 1 57.16 200 SER A C 1
ATOM 1520 O O . SER A 1 200 ? -10.68 17.078 8.609 1 57.16 200 SER A O 1
ATOM 1522 N N . SER A 1 201 ? -10.148 15.062 9.055 1 50.09 201 SER A N 1
ATOM 1523 C CA . SER A 1 201 ? -11.383 14.945 9.82 1 50.09 201 SER A CA 1
ATOM 1524 C C . SER A 1 201 ? -11.289 15.695 11.148 1 50.09 201 SER A C 1
ATOM 1526 O O . SER A 1 201 ? -12.266 16.297 11.594 1 50.09 201 SER A O 1
ATOM 1528 N N . LEU A 1 202 ? -10.344 15.508 11.867 1 43.19 202 LEU A N 1
ATOM 1529 C CA . LEU A 1 202 ? -10.219 16.281 13.102 1 43.19 202 LEU A CA 1
ATOM 1530 C C . LEU A 1 202 ? -9.906 17.734 12.797 1 43.19 202 LEU A C 1
ATOM 1532 O O . LEU A 1 202 ? -10.297 18.625 13.555 1 43.19 202 LEU A O 1
ATOM 1536 N N . PHE A 1 203 ? -9.125 18.109 11.938 1 38.72 203 PHE A N 1
ATOM 1537 C CA . PHE A 1 203 ? -9.023 19.516 11.562 1 38.72 203 PHE A CA 1
ATOM 1538 C C . PHE A 1 203 ? -10.398 20.125 11.305 1 38.72 203 PHE A C 1
ATOM 1540 O O . PHE A 1 203 ? -10.633 21.297 11.586 1 38.72 203 PHE A O 1
ATOM 1547 N N . ILE A 1 204 ? -11.289 19.359 10.797 1 37.22 204 ILE A N 1
ATOM 1548 C CA . ILE A 1 204 ? -12.625 19.938 10.703 1 37.22 204 ILE A CA 1
ATOM 1549 C C . ILE A 1 204 ? -13.18 20.188 12.102 1 37.22 204 ILE A C 1
ATOM 1551 O O . ILE A 1 204 ? -13.797 21.234 12.352 1 37.22 204 ILE A O 1
ATOM 1555 N N . LEU A 1 205 ? -12.906 19.312 12.922 1 36.78 205 LEU A N 1
ATOM 1556 C CA . LEU A 1 205 ? -13.539 19.547 14.211 1 36.78 205 LEU A CA 1
ATOM 1557 C C . LEU A 1 205 ? -12.875 20.719 14.938 1 36.78 205 LEU A C 1
ATOM 1559 O O . LEU A 1 205 ? -13.555 21.547 15.547 1 36.78 205 LEU A O 1
ATOM 1563 N N . GLU A 1 206 ? -11.555 20.719 14.883 1 38.22 206 GLU A N 1
ATOM 1564 C CA . GLU A 1 206 ? -10.945 21.75 15.734 1 38.22 206 GLU A CA 1
ATOM 1565 C C . GLU A 1 206 ? -10.992 23.125 15.062 1 38.22 206 GLU A C 1
ATOM 1567 O O . GLU A 1 206 ? -11.117 24.141 15.742 1 38.22 206 GLU A O 1
ATOM 1572 N N . MET A 1 207 ? -10.852 23.234 13.797 1 36.19 207 MET A N 1
ATOM 1573 C CA . MET A 1 207 ? -10.984 24.578 13.25 1 36.19 207 MET A CA 1
ATOM 1574 C C . MET A 1 207 ? -12.375 25.141 13.523 1 36.19 207 MET A C 1
ATOM 1576 O O . MET A 1 207 ? -12.586 26.359 13.43 1 36.19 207 MET A O 1
ATOM 1580 N N . GLU A 1 208 ? -13.258 24.25 13.578 1 37.84 208 GLU A N 1
ATOM 1581 C CA . GLU A 1 208 ? -14.562 24.781 13.961 1 37.84 208 GLU A CA 1
ATOM 1582 C C . GLU A 1 208 ? -14.547 25.328 15.383 1 37.84 208 GLU A C 1
ATOM 1584 O O . GLU A 1 208 ? -15.195 26.328 15.68 1 37.84 208 GLU A O 1
ATOM 1589 N N . LYS A 1 209 ? -13.828 24.734 16.25 1 39.34 209 LYS A N 1
ATOM 1590 C CA . LYS A 1 209 ? -13.875 25.297 17.609 1 39.34 209 LYS A CA 1
ATOM 1591 C C . LYS A 1 209 ? -13.141 26.625 17.672 1 39.34 209 LYS A C 1
ATOM 1593 O O . LYS A 1 209 ? -13.5 27.5 18.484 1 39.34 209 LYS A O 1
ATOM 1598 N N . GLU A 1 210 ? -12.109 26.797 16.906 1 36.66 210 GLU A N 1
ATOM 1599 C CA . GLU A 1 210 ? -11.445 28.078 17.031 1 36.66 210 GLU A CA 1
ATOM 1600 C C . GLU A 1 210 ? -12.273 29.203 16.391 1 36.66 210 GLU A C 1
ATOM 1602 O O . GLU A 1 210 ? -12.18 30.359 16.797 1 36.66 210 GLU A O 1
ATOM 1607 N N . THR A 1 211 ? -12.984 28.828 15.359 1 34.5 211 THR A N 1
ATOM 1608 C CA . THR A 1 211 ? -13.789 29.922 14.812 1 34.5 211 THR A CA 1
ATOM 1609 C C . THR A 1 211 ? -14.961 30.25 15.734 1 34.5 211 THR A C 1
ATOM 1611 O O . THR A 1 211 ? -15.633 31.266 15.555 1 34.5 211 THR A O 1
ATOM 1614 N N . GLU A 1 212 ? -15.352 29.25 16.547 1 34.94 212 GLU A N 1
ATOM 1615 C CA . GLU A 1 212 ? -16.422 29.641 17.453 1 34.94 212 GLU A CA 1
ATOM 1616 C C . GLU A 1 212 ? -15.859 30.375 18.672 1 34.94 212 GLU A C 1
ATOM 1618 O O . GLU A 1 212 ? -16.625 30.812 19.531 1 34.94 212 GLU A O 1
ATOM 1623 N N . ARG A 1 213 ? -14.516 30.516 18.75 1 33.06 213 ARG A N 1
ATOM 1624 C CA . ARG A 1 213 ? -14.133 31.484 19.766 1 33.06 213 ARG A CA 1
ATOM 1625 C C . ARG A 1 213 ? -13.898 32.875 19.141 1 33.06 213 ARG A C 1
ATOM 1627 O O . ARG A 1 213 ? -13.414 32.969 18.016 1 33.06 213 ARG A O 1
ATOM 1634 N N . MET B 1 1 ? -9.188 -8.383 -6.789 1 95.19 1 MET B N 1
ATOM 1635 C CA . MET B 1 1 ? -7.742 -8.203 -6.719 1 95.19 1 MET B CA 1
ATOM 1636 C C . MET B 1 1 ? -7.117 -8.289 -8.109 1 95.19 1 MET B C 1
ATOM 1638 O O . MET B 1 1 ? -7.625 -9 -8.977 1 95.19 1 MET B O 1
ATOM 1642 N N . LEU B 1 2 ? -6.02 -7.613 -8.312 1 96.5 2 LEU B N 1
ATOM 1643 C CA . LEU B 1 2 ? -5.289 -7.617 -9.578 1 96.5 2 LEU B CA 1
ATOM 1644 C C . LEU B 1 2 ? -3.791 -7.445 -9.336 1 96.5 2 LEU B C 1
ATOM 1646 O O . LEU B 1 2 ? -3.381 -6.617 -8.523 1 96.5 2 LEU B O 1
ATOM 1650 N N . ALA B 1 3 ? -3.043 -8.219 -9.969 1 96.19 3 ALA B N 1
ATOM 1651 C CA . ALA B 1 3 ? -1.588 -8.094 -9.977 1 96.19 3 ALA B CA 1
ATOM 1652 C C . ALA B 1 3 ? -1.046 -8.164 -11.406 1 96.19 3 ALA B C 1
ATOM 1654 O O . ALA B 1 3 ? -1.441 -9.031 -12.18 1 96.19 3 ALA B O 1
ATOM 1655 N N . VAL B 1 4 ? -0.187 -7.242 -11.773 1 94.38 4 VAL B N 1
ATOM 1656 C CA . VAL B 1 4 ? 0.435 -7.195 -13.094 1 94.38 4 VAL B CA 1
ATOM 1657 C C . VAL B 1 4 ? 1.949 -7.062 -12.945 1 94.38 4 VAL B C 1
ATOM 1659 O O . VAL B 1 4 ? 2.436 -6.191 -12.227 1 94.38 4 VAL B O 1
ATOM 1662 N N . PHE B 1 5 ? 2.684 -7.879 -13.562 1 89.44 5 PHE B N 1
ATOM 1663 C CA . PHE B 1 5 ? 4.137 -7.773 -13.461 1 89.44 5 PHE B CA 1
ATOM 1664 C C . PHE B 1 5 ? 4.812 -8.43 -14.656 1 89.44 5 PHE B C 1
ATOM 1666 O O . PHE B 1 5 ? 4.172 -9.164 -15.414 1 89.44 5 PHE B O 1
ATOM 1673 N N . ARG B 1 6 ? 6.055 -7.945 -14.82 1 79 6 ARG B N 1
ATOM 1674 C CA . ARG B 1 6 ? 6.84 -8.555 -15.891 1 79 6 ARG B CA 1
ATOM 1675 C C . ARG B 1 6 ? 7.312 -9.945 -15.492 1 79 6 ARG B C 1
ATOM 1677 O O . ARG B 1 6 ? 7.723 -10.172 -14.352 1 79 6 ARG B O 1
ATOM 1684 N N . LYS B 1 7 ? 7.07 -10.789 -16.344 1 62.03 7 LYS B N 1
ATOM 1685 C CA . LYS B 1 7 ? 7.578 -12.133 -16.109 1 62.03 7 LYS B CA 1
ATOM 1686 C C . LYS B 1 7 ? 9.102 -12.141 -16.031 1 62.03 7 LYS B C 1
ATOM 1688 O O . LYS B 1 7 ? 9.773 -11.719 -16.969 1 62.03 7 LYS B O 1
ATOM 1693 N N . THR B 1 8 ? 9.789 -11.492 -15.062 1 50.66 8 THR B N 1
ATOM 1694 C CA . THR B 1 8 ? 11.227 -11.727 -15.109 1 50.66 8 THR B CA 1
ATOM 1695 C C . THR B 1 8 ? 11.539 -13.219 -15.164 1 50.66 8 THR B C 1
ATOM 1697 O O . THR B 1 8 ? 11.445 -13.906 -14.148 1 50.66 8 THR B O 1
ATOM 1700 N N . PHE B 1 9 ? 11.055 -13.773 -16.062 1 40.84 9 PHE B N 1
ATOM 1701 C CA . PHE B 1 9 ? 11.547 -15.148 -16.156 1 40.84 9 PHE B CA 1
ATOM 1702 C C . PHE B 1 9 ? 13.07 -15.172 -16.141 1 40.84 9 PHE B C 1
ATOM 1704 O O . PHE B 1 9 ? 13.719 -14.492 -16.953 1 40.84 9 PHE B O 1
ATOM 1711 N N . ALA B 1 10 ? 13.656 -15.039 -14.945 1 37.06 10 ALA B N 1
ATOM 1712 C CA . ALA B 1 10 ? 15.07 -15.383 -14.961 1 37.06 10 ALA B CA 1
ATOM 1713 C C . ALA B 1 10 ? 15.375 -16.406 -16.062 1 37.06 10 ALA B C 1
ATOM 1715 O O . ALA B 1 10 ? 15.18 -17.609 -15.859 1 37.06 10 ALA B O 1
ATOM 1716 N N . ARG B 1 11 ? 14.984 -16.281 -17.266 1 36.69 11 ARG B N 1
ATOM 1717 C CA . ARG B 1 11 ? 15.836 -17.125 -18.109 1 36.69 11 ARG B CA 1
ATOM 1718 C C . ARG B 1 11 ? 17.297 -16.953 -17.734 1 36.69 11 ARG B C 1
ATOM 1720 O O . ARG B 1 11 ? 17.797 -15.828 -17.641 1 36.69 11 ARG B O 1
ATOM 1727 N N . ARG B 1 12 ? 17.984 -17.844 -17.031 1 32.12 12 ARG B N 1
ATOM 1728 C CA . ARG B 1 12 ? 19.422 -18.047 -16.922 1 32.12 12 ARG B CA 1
ATOM 1729 C C . ARG B 1 12 ? 20.141 -17.469 -18.141 1 32.12 12 ARG B C 1
ATOM 1731 O O . ARG B 1 12 ? 21.359 -17.641 -18.297 1 32.12 12 ARG B O 1
ATOM 1738 N N . THR B 1 13 ? 19.625 -17.578 -19.375 1 31.56 13 THR B N 1
ATOM 1739 C CA . THR B 1 13 ? 20.703 -17.359 -20.328 1 31.56 13 THR B CA 1
ATOM 1740 C C . THR B 1 13 ? 21.344 -15.992 -20.125 1 31.56 13 THR B C 1
ATOM 1742 O O . THR B 1 13 ? 20.703 -15.07 -19.609 1 31.56 13 THR B O 1
ATOM 1745 N N . THR B 1 14 ? 22.734 -15.867 -20.266 1 32.62 14 THR B N 1
ATOM 1746 C CA . THR B 1 14 ? 23.891 -14.984 -20.391 1 32.62 14 THR B CA 1
ATOM 1747 C C . THR B 1 14 ? 23.484 -13.633 -20.969 1 32.62 14 THR B C 1
ATOM 1749 O O . THR B 1 14 ? 24.266 -12.688 -20.969 1 32.62 14 THR B O 1
ATOM 1752 N N . GLU B 1 15 ? 22.609 -13.547 -22.016 1 34.38 15 GLU B N 1
ATOM 1753 C CA . GLU B 1 15 ? 22.703 -12.258 -22.703 1 34.38 15 GLU B CA 1
ATOM 1754 C C . GLU B 1 15 ? 21.906 -11.188 -21.953 1 34.38 15 GLU B C 1
ATOM 1756 O O . GLU B 1 15 ? 20.703 -11.336 -21.75 1 34.38 15 GLU B O 1
ATOM 1761 N N . LEU B 1 16 ? 22.344 -10.578 -20.828 1 37.59 16 LEU B N 1
ATOM 1762 C CA . LEU B 1 16 ? 22 -9.273 -20.297 1 37.59 16 LEU B CA 1
ATOM 1763 C C . LEU B 1 16 ? 21.203 -8.453 -21.312 1 37.59 16 LEU B C 1
ATOM 1765 O O . LEU B 1 16 ? 21.797 -7.805 -22.172 1 37.59 16 LEU B O 1
ATOM 1769 N N . VAL B 1 17 ? 20.359 -9.062 -2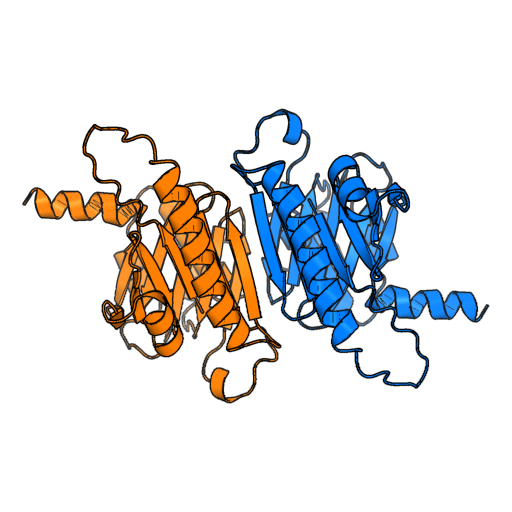2.016 1 38.34 17 VAL B N 1
ATOM 1770 C CA . VAL B 1 17 ? 19.766 -8.18 -23.016 1 38.34 17 VAL B CA 1
ATOM 1771 C C . VAL B 1 17 ? 19.234 -6.914 -22.328 1 38.34 17 VAL B C 1
ATOM 1773 O O . VAL B 1 17 ? 18.5 -6.988 -21.359 1 38.34 17 VAL B O 1
ATOM 1776 N N . SER B 1 18 ? 19.984 -5.918 -22.281 1 44.94 18 SER B N 1
ATOM 1777 C CA . SER B 1 18 ? 19.609 -4.543 -21.938 1 44.94 18 SER B CA 1
ATOM 1778 C C . SER B 1 18 ? 18.125 -4.301 -22.188 1 44.94 18 SER B C 1
ATOM 1780 O O . SER B 1 18 ? 17.594 -4.684 -23.234 1 44.94 18 SER B O 1
ATOM 1782 N N . PRO B 1 19 ? 17.375 -4.328 -21.094 1 53 19 PRO B N 1
ATOM 1783 C CA . PRO B 1 19 ? 15.961 -4.062 -21.375 1 53 19 PRO B CA 1
ATOM 1784 C C . PRO B 1 19 ? 15.773 -3.088 -22.547 1 53 19 PRO B C 1
ATOM 1786 O O . PRO B 1 19 ? 16.531 -2.125 -22.672 1 53 19 PRO B O 1
ATOM 1789 N N . ASP B 1 20 ? 15.398 -3.639 -23.641 1 63.38 20 ASP B N 1
ATOM 1790 C CA . ASP B 1 20 ? 14.945 -2.797 -24.75 1 63.38 20 ASP B CA 1
ATOM 1791 C C . ASP B 1 20 ? 14.047 -1.672 -24.25 1 63.38 20 ASP B C 1
ATOM 1793 O O . ASP B 1 20 ? 12.953 -1.929 -23.719 1 63.38 20 ASP B O 1
ATOM 1797 N N . PRO B 1 21 ? 14.656 -0.475 -24.031 1 70.31 21 PRO B N 1
ATOM 1798 C CA . PRO B 1 21 ? 13.867 0.672 -23.578 1 70.31 21 PRO B CA 1
ATOM 1799 C C . PRO B 1 21 ? 12.477 0.717 -24.219 1 70.31 21 PRO B C 1
ATOM 1801 O O . PRO B 1 21 ? 11.508 1.106 -23.562 1 70.31 21 PRO B O 1
ATOM 1804 N N . GLY B 1 22 ? 12.422 0.279 -25.422 1 74.25 22 GLY B N 1
ATOM 1805 C CA . GLY B 1 22 ? 11.133 0.236 -26.094 1 74.25 22 GLY B CA 1
ATOM 1806 C C . GLY B 1 22 ? 10.156 -0.735 -25.453 1 74.25 22 GLY B C 1
ATOM 1807 O O . GLY B 1 22 ? 8.977 -0.42 -25.281 1 74.25 22 GLY B O 1
ATOM 1808 N N . LEU B 1 23 ? 10.703 -1.803 -25.078 1 76.12 23 LEU B N 1
ATOM 1809 C CA . LEU B 1 23 ? 9.859 -2.807 -24.438 1 76.12 23 LEU B CA 1
ATOM 1810 C C . LEU B 1 23 ? 9.383 -2.328 -23.062 1 76.12 23 LEU B C 1
ATOM 1812 O O . LEU B 1 23 ? 8.227 -2.541 -22.703 1 76.12 23 LEU B O 1
ATOM 1816 N N . GLN B 1 24 ? 10.234 -1.619 -22.359 1 77 24 GLN B N 1
ATOM 1817 C CA . GLN B 1 24 ? 9.883 -1.124 -21.047 1 77 24 GLN B CA 1
ATOM 1818 C C . GLN B 1 24 ? 8.742 -0.114 -21.125 1 77 24 GLN B C 1
ATOM 1820 O O . GLN B 1 24 ? 7.836 -0.124 -20.281 1 77 24 GLN B O 1
ATOM 1825 N N . GLN B 1 25 ? 8.867 0.693 -22.078 1 80.75 25 GLN B N 1
ATOM 1826 C CA . GLN B 1 25 ? 7.832 1.704 -22.25 1 80.75 25 GLN B CA 1
ATOM 1827 C C . GLN B 1 25 ? 6.504 1.065 -22.641 1 80.75 25 GLN B C 1
ATOM 1829 O O . GLN B 1 25 ? 5.445 1.482 -22.172 1 80.75 25 GLN B O 1
ATOM 1834 N N . ARG B 1 26 ? 6.598 0.08 -23.484 1 83 26 ARG B N 1
ATOM 1835 C CA . ARG B 1 26 ? 5.383 -0.613 -23.891 1 83 26 ARG B CA 1
ATOM 1836 C C . ARG B 1 26 ? 4.746 -1.354 -22.734 1 83 26 ARG B C 1
ATOM 1838 O O . ARG B 1 26 ? 3.525 -1.315 -22.547 1 83 26 ARG B O 1
ATOM 1845 N N . CYS B 1 27 ? 5.559 -1.922 -21.969 1 82.25 27 CYS B N 1
ATOM 1846 C CA . CYS B 1 27 ? 5.062 -2.648 -20.812 1 82.25 27 CYS B CA 1
ATOM 1847 C C . CYS B 1 27 ? 4.41 -1.701 -19.812 1 82.25 27 CYS B C 1
ATOM 1849 O O . CYS B 1 27 ? 3.365 -2.02 -19.234 1 82.25 27 CYS B O 1
ATOM 1851 N N . ALA B 1 28 ? 5.043 -0.584 -19.688 1 83.31 28 ALA B N 1
ATOM 1852 C CA . ALA B 1 28 ? 4.488 0.403 -18.766 1 83.31 28 ALA B CA 1
ATOM 1853 C C . ALA B 1 28 ? 3.117 0.88 -19.234 1 83.31 28 ALA B C 1
ATOM 1855 O O . ALA B 1 28 ? 2.193 1.013 -18.422 1 83.31 28 ALA B O 1
ATOM 1856 N N . LYS B 1 29 ? 2.994 1.064 -20.422 1 85.19 29 LYS B N 1
ATOM 1857 C CA . LYS B 1 29 ? 1.728 1.531 -20.984 1 85.19 29 LYS B CA 1
ATOM 1858 C C . LYS B 1 29 ? 0.643 0.465 -20.859 1 85.19 29 LYS B C 1
ATOM 1860 O O . LYS B 1 29 ? -0.505 0.775 -20.531 1 85.19 29 LYS B O 1
ATOM 1865 N N . SER B 1 30 ? 1.02 -0.721 -21.156 1 89.44 30 SER B N 1
ATOM 1866 C CA . SER B 1 30 ? 0.07 -1.825 -21.062 1 89.44 30 SER B CA 1
ATOM 1867 C C . SER B 1 30 ? -0.39 -2.037 -19.625 1 89.44 30 SER B C 1
ATOM 1869 O O . SER B 1 30 ? -1.573 -2.273 -19.375 1 89.44 30 SER B O 1
ATOM 1871 N N . ARG B 1 31 ? 0.502 -1.972 -18.719 1 91 31 ARG B N 1
ATOM 1872 C CA . ARG B 1 31 ? 0.164 -2.1 -17.312 1 91 31 ARG B CA 1
ATOM 1873 C C . ARG B 1 31 ? -0.815 -1.013 -16.875 1 91 31 ARG B C 1
ATOM 1875 O O . ARG B 1 31 ? -1.799 -1.292 -16.188 1 91 31 ARG B O 1
ATOM 1882 N N . GLU B 1 32 ? -0.531 0.167 -17.359 1 90.75 32 GLU B N 1
ATOM 1883 C CA . GLU B 1 32 ? -1.405 1.289 -17.031 1 90.75 32 GLU B CA 1
ATOM 1884 C C . GLU B 1 32 ? -2.812 1.069 -17.578 1 90.75 32 GLU B C 1
ATOM 1886 O O . GLU B 1 32 ? -3.801 1.379 -16.906 1 90.75 32 GLU B O 1
ATOM 1891 N N . LYS B 1 33 ? -2.869 0.577 -18.75 1 92.19 33 LYS B N 1
ATOM 1892 C CA . LYS B 1 33 ? -4.164 0.311 -19.359 1 92.19 33 LYS B CA 1
ATOM 1893 C C . LYS B 1 33 ? -4.953 -0.722 -18.562 1 92.19 33 LYS B C 1
ATOM 1895 O O . LYS B 1 33 ? -6.156 -0.556 -18.344 1 92.19 33 LYS B O 1
ATOM 1900 N N . ILE B 1 34 ? -4.34 -1.753 -18.172 1 94.19 34 ILE B N 1
ATOM 1901 C CA . ILE B 1 34 ? -4.992 -2.814 -17.422 1 94.19 34 ILE B CA 1
ATOM 1902 C C . ILE B 1 34 ? -5.484 -2.268 -16.078 1 94.19 34 ILE B C 1
ATOM 1904 O O . ILE B 1 34 ? -6.609 -2.553 -15.664 1 94.19 34 ILE B O 1
ATOM 1908 N N . LEU B 1 35 ? -4.688 -1.466 -15.43 1 94.12 35 LEU B N 1
ATOM 1909 C CA . LEU B 1 35 ? -5.066 -0.863 -14.156 1 94.12 35 LEU B CA 1
ATOM 1910 C C . LEU B 1 35 ? -6.262 0.066 -14.336 1 94.12 35 LEU B C 1
ATOM 1912 O O . LEU B 1 35 ? -7.164 0.091 -13.492 1 94.12 35 LEU B O 1
ATOM 1916 N N . ARG B 1 36 ? -6.23 0.78 -15.406 1 92.38 36 ARG B N 1
ATOM 1917 C CA . ARG B 1 36 ? -7.34 1.689 -15.68 1 92.38 36 ARG B CA 1
ATOM 1918 C C . ARG B 1 36 ? -8.641 0.921 -15.875 1 92.38 36 ARG B C 1
ATOM 1920 O O . ARG B 1 36 ? -9.711 1.389 -15.477 1 92.38 36 ARG B O 1
ATOM 1927 N N . HIS B 1 37 ? -8.531 -0.165 -16.5 1 93.94 37 HIS B N 1
ATOM 1928 C CA . HIS B 1 37 ? -9.703 -1.012 -16.656 1 93.94 37 HIS B CA 1
ATOM 1929 C C . HIS B 1 37 ? -10.242 -1.473 -15.305 1 93.94 37 HIS B C 1
ATOM 1931 O O . HIS B 1 37 ? -11.453 -1.456 -15.078 1 93.94 37 HIS B O 1
ATOM 1937 N N . PHE B 1 38 ? -9.406 -1.823 -14.461 1 95.56 38 PHE B N 1
ATOM 1938 C CA . PHE B 1 38 ? -9.805 -2.234 -13.117 1 95.56 38 PHE B CA 1
ATOM 1939 C C . PHE B 1 38 ? -10.469 -1.083 -12.375 1 95.56 38 PHE B C 1
ATOM 1941 O O . PHE B 1 38 ? -11.516 -1.26 -11.758 1 95.56 38 PHE B O 1
ATOM 1948 N N . GLN B 1 39 ? -9.836 0.044 -12.461 1 92.81 39 GLN B N 1
ATOM 1949 C CA . GLN B 1 39 ? -10.359 1.229 -11.789 1 92.81 39 GLN B CA 1
ATOM 1950 C C . GLN B 1 39 ? -11.734 1.604 -12.328 1 92.81 39 GLN B C 1
ATOM 1952 O O . GLN B 1 39 ? -12.617 1.995 -11.562 1 92.81 39 GLN B O 1
ATOM 1957 N N . ALA B 1 40 ? -11.867 1.467 -13.586 1 92.25 40 ALA B N 1
ATOM 1958 C CA . ALA B 1 40 ? -13.148 1.794 -14.219 1 92.25 40 ALA B CA 1
ATOM 1959 C C . ALA B 1 40 ? -14.242 0.827 -13.773 1 92.25 40 ALA B C 1
ATOM 1961 O O . ALA B 1 40 ? -15.414 1.2 -13.695 1 92.25 40 ALA B O 1
ATOM 1962 N N . ALA B 1 41 ? -13.867 -0.359 -13.516 1 92.25 41 ALA B N 1
ATOM 1963 C CA . ALA B 1 41 ? -14.828 -1.359 -13.055 1 92.25 41 ALA B CA 1
ATOM 1964 C C . ALA B 1 41 ? -15.227 -1.108 -11.602 1 92.25 41 ALA B C 1
ATOM 1966 O O . ALA B 1 41 ? -16.297 -1.545 -11.164 1 92.25 41 ALA B O 1
ATOM 1967 N N . HIS B 1 42 ? -14.328 -0.434 -10.82 1 92.19 42 HIS B N 1
ATOM 1968 C CA . HIS B 1 42 ? -14.57 -0.161 -9.406 1 92.19 42 HIS B CA 1
ATOM 1969 C C . HIS B 1 42 ? -14.242 1.287 -9.062 1 92.19 42 HIS B C 1
ATOM 1971 O O . HIS B 1 42 ? -13.398 1.545 -8.195 1 92.19 42 HIS B O 1
ATOM 1977 N N . PRO B 1 43 ? -14.906 2.215 -9.602 1 86.31 43 PRO B N 1
ATOM 1978 C CA . PRO B 1 43 ? -14.5 3.619 -9.516 1 86.31 43 PRO B CA 1
ATOM 1979 C C . PRO B 1 43 ? -14.586 4.172 -8.094 1 86.31 43 PRO B C 1
ATOM 1981 O O . PRO B 1 43 ? -13.805 5.051 -7.723 1 86.31 43 PRO B O 1
ATOM 1984 N N . ALA B 1 44 ? -15.398 3.635 -7.242 1 84.94 44 ALA B N 1
ATOM 1985 C CA . ALA B 1 44 ? -15.641 4.254 -5.941 1 84.94 44 ALA B CA 1
ATOM 1986 C C . ALA B 1 44 ? -14.797 3.598 -4.855 1 84.94 44 ALA B C 1
ATOM 1988 O O . ALA B 1 44 ? -14.641 4.145 -3.762 1 84.94 44 ALA B O 1
ATOM 1989 N N . VAL B 1 45 ? -14.188 2.449 -5.207 1 88.94 45 VAL B N 1
ATOM 1990 C CA . VAL B 1 45 ? -13.633 1.707 -4.078 1 88.94 45 VAL B CA 1
ATOM 1991 C C . VAL B 1 45 ? -12.242 1.182 -4.434 1 88.94 45 VAL B C 1
ATOM 1993 O O . VAL B 1 45 ? -11.594 0.536 -3.609 1 88.94 45 VAL B O 1
ATOM 1996 N N . SER B 1 46 ? -11.75 1.462 -5.617 1 91.75 46 SER B N 1
ATOM 1997 C CA . SER B 1 46 ? -10.5 0.852 -6.051 1 91.75 46 SER B CA 1
ATOM 1998 C C . SER B 1 46 ? -9.297 1.531 -5.398 1 91.75 46 SER B C 1
ATOM 2000 O O . SER B 1 46 ? -9.336 2.729 -5.109 1 91.75 46 SER B O 1
ATOM 2002 N N . PHE B 1 47 ? -8.336 0.711 -5.129 1 92.75 47 PHE B N 1
ATOM 2003 C CA . PHE B 1 47 ? -7 1.098 -4.691 1 92.75 47 PHE B CA 1
ATOM 2004 C C . PHE B 1 47 ? -5.938 0.474 -5.586 1 92.75 47 PHE B C 1
ATOM 2006 O O . PHE B 1 47 ? -6.016 -0.71 -5.922 1 92.75 47 PHE B O 1
ATOM 2013 N N . CYS B 1 48 ? -4.934 1.286 -6.059 1 95.44 48 CYS B N 1
ATOM 2014 C CA . CYS B 1 48 ? -3.902 0.753 -6.945 1 95.44 48 CYS B CA 1
ATOM 2015 C C . CYS B 1 48 ? -2.514 1.191 -6.488 1 95.44 48 CYS B C 1
ATOM 2017 O O . CYS B 1 48 ? -2.33 2.33 -6.059 1 95.44 48 CYS B O 1
ATOM 2019 N N . THR B 1 49 ? -1.647 0.31 -6.594 1 95.94 49 THR B N 1
ATOM 2020 C CA . THR B 1 49 ? -0.253 0.592 -6.273 1 95.94 49 THR B CA 1
ATOM 2021 C C . THR B 1 49 ? 0.654 0.24 -7.449 1 95.94 49 THR B C 1
ATOM 2023 O O . THR B 1 49 ? 0.428 -0.757 -8.141 1 95.94 49 THR B O 1
ATOM 2026 N N . THR B 1 50 ? 1.659 1.104 -7.738 1 94.5 50 THR B N 1
ATOM 2027 C CA . THR B 1 50 ? 2.641 0.872 -8.789 1 94.5 50 THR B CA 1
ATOM 2028 C C . THR B 1 50 ? 4.059 0.951 -8.234 1 94.5 50 THR B C 1
ATOM 2030 O O . THR B 1 50 ? 4.336 1.747 -7.336 1 94.5 50 THR B O 1
ATOM 2033 N N . PHE B 1 51 ? 4.895 0.161 -8.828 1 92.94 51 PHE B N 1
ATOM 2034 C CA . PHE B 1 51 ? 6.281 0.071 -8.391 1 92.94 51 PHE B CA 1
ATOM 2035 C C . PHE B 1 51 ? 7.234 0.403 -9.531 1 92.94 51 PHE B C 1
ATOM 2037 O O . PHE B 1 51 ? 7 0.012 -10.68 1 92.94 51 PHE B O 1
ATOM 2044 N N . ALA B 1 52 ? 8.344 1.003 -9.211 1 88.31 52 ALA B N 1
ATOM 2045 C CA . ALA B 1 52 ? 9.359 1.32 -10.211 1 88.31 52 ALA B CA 1
ATOM 2046 C C . ALA B 1 52 ? 9.906 0.051 -10.859 1 88.31 52 ALA B C 1
ATOM 2048 O O . ALA B 1 52 ? 10.352 0.077 -12.008 1 88.31 52 ALA B O 1
ATOM 2049 N N . GLY B 1 53 ? 9.797 -1.064 -10.188 1 83.75 53 GLY B N 1
ATOM 2050 C CA . GLY B 1 53 ? 10.289 -2.332 -10.703 1 83.75 53 GLY B CA 1
ATOM 2051 C C . GLY B 1 53 ? 9.383 -2.934 -11.758 1 83.75 53 GLY B C 1
ATOM 2052 O O . GLY B 1 53 ? 9.711 -3.971 -12.344 1 83.75 53 GLY B O 1
ATOM 2053 N N . GLY B 1 54 ? 8.227 -2.279 -11.938 1 87 54 GLY B N 1
ATOM 2054 C CA . GLY B 1 54 ? 7.391 -2.691 -13.055 1 87 54 GLY B CA 1
ATOM 2055 C C . GLY B 1 54 ? 6.219 -3.557 -12.633 1 87 54 GLY B C 1
ATOM 2056 O O . GLY B 1 54 ? 5.551 -4.16 -13.484 1 87 54 GLY B O 1
ATOM 2057 N N . ALA B 1 55 ? 5.98 -3.656 -11.414 1 91.75 55 ALA B N 1
ATOM 2058 C CA . ALA B 1 55 ? 4.832 -4.406 -10.922 1 91.75 55 ALA B CA 1
ATOM 2059 C C . ALA B 1 55 ? 3.723 -3.467 -10.453 1 91.75 55 ALA B C 1
ATOM 2061 O O . ALA B 1 55 ? 3.977 -2.297 -10.164 1 91.75 55 ALA B O 1
ATOM 2062 N N . SER B 1 56 ? 2.51 -3.953 -10.438 1 95.81 56 SER B N 1
ATOM 2063 C CA . SER B 1 56 ? 1.361 -3.236 -9.891 1 95.81 56 SER B CA 1
ATOM 2064 C C . SER B 1 56 ? 0.416 -4.184 -9.156 1 95.81 56 SER B C 1
ATOM 2066 O O . SER B 1 56 ? 0.246 -5.336 -9.562 1 95.81 56 SER B O 1
ATOM 2068 N N . LEU B 1 57 ? -0.146 -3.701 -8.133 1 97.31 57 LEU B N 1
ATOM 2069 C CA . LEU B 1 57 ? -1.191 -4.395 -7.391 1 97.31 57 LEU B CA 1
ATOM 2070 C C . LEU B 1 57 ? -2.428 -3.514 -7.242 1 97.31 57 LEU B C 1
ATOM 2072 O O . LEU B 1 57 ? -2.314 -2.295 -7.102 1 97.31 57 LEU B O 1
ATOM 2076 N N . ALA B 1 58 ? -3.553 -4.148 -7.246 1 96.94 58 ALA B N 1
ATOM 2077 C CA . ALA B 1 58 ? -4.805 -3.42 -7.051 1 96.94 58 ALA B CA 1
ATOM 2078 C C . ALA B 1 58 ? -5.805 -4.254 -6.254 1 96.94 58 ALA B C 1
ATOM 2080 O O . ALA B 1 58 ? -5.75 -5.488 -6.277 1 96.94 58 ALA B O 1
ATOM 2081 N N . SER B 1 59 ? -6.645 -3.586 -5.562 1 95.06 59 SER B N 1
ATOM 2082 C CA . SER B 1 59 ? -7.699 -4.211 -4.773 1 95.06 59 SER B CA 1
ATOM 2083 C C . SER B 1 59 ? -8.898 -3.281 -4.617 1 95.06 59 SER B C 1
ATOM 2085 O O . SER B 1 59 ? -8.93 -2.193 -5.195 1 95.06 59 SER B O 1
ATOM 2087 N N . ILE B 1 60 ? -9.898 -3.803 -3.994 1 91.31 60 ILE B N 1
ATOM 2088 C CA . ILE B 1 60 ? -11.109 -3.02 -3.75 1 91.31 60 ILE B CA 1
ATOM 2089 C C . ILE B 1 60 ? -11.242 -2.738 -2.256 1 91.31 60 ILE B C 1
ATOM 2091 O O . ILE B 1 60 ? -10.93 -3.592 -1.425 1 91.31 60 ILE B O 1
ATOM 2095 N N . GLY B 1 61 ? -11.695 -1.569 -1.963 1 80.75 61 GLY B N 1
ATOM 2096 C CA . GLY B 1 61 ? -11.766 -1.083 -0.594 1 80.75 61 GLY B CA 1
ATOM 2097 C C . GLY B 1 61 ? -12.961 -1.616 0.168 1 80.75 61 GLY B C 1
ATOM 2098 O O . GLY B 1 61 ? -13.695 -2.475 -0.334 1 80.75 61 GLY B O 1
ATOM 2099 N N . PRO B 1 62 ? -13.07 -1.139 1.388 1 68.88 62 PRO B N 1
ATOM 2100 C CA . PRO B 1 62 ? -14.047 -1.667 2.348 1 68.88 62 PRO B CA 1
ATOM 2101 C C . PRO B 1 62 ? -15.484 -1.35 1.964 1 68.88 62 PRO B C 1
ATOM 2103 O O . PRO B 1 62 ? -16.406 -2.047 2.391 1 68.88 62 PRO B O 1
ATOM 2106 N N . HIS B 1 63 ? -15.734 -0.41 1.255 1 69.81 63 HIS B N 1
ATOM 2107 C CA . HIS B 1 63 ? -17.109 -0.009 0.975 1 69.81 63 HIS B CA 1
ATOM 2108 C C . HIS B 1 63 ? -17.594 -0.619 -0.331 1 69.81 63 HIS B C 1
ATOM 2110 O O . HIS B 1 63 ? -18.594 -0.151 -0.904 1 69.81 63 HIS B O 1
ATOM 2116 N N . ALA B 1 64 ? -16.891 -1.553 -0.693 1 71.44 64 ALA B N 1
ATOM 2117 C CA . ALA B 1 64 ? -17.328 -2.18 -1.938 1 71.44 64 ALA B CA 1
ATOM 2118 C C . ALA B 1 64 ? -18.688 -2.852 -1.765 1 71.44 64 ALA B C 1
ATOM 2120 O O . ALA B 1 64 ? -19 -3.367 -0.688 1 71.44 64 ALA B O 1
ATOM 2121 N N . PRO B 1 65 ? -19.609 -2.609 -2.701 1 65.56 65 PR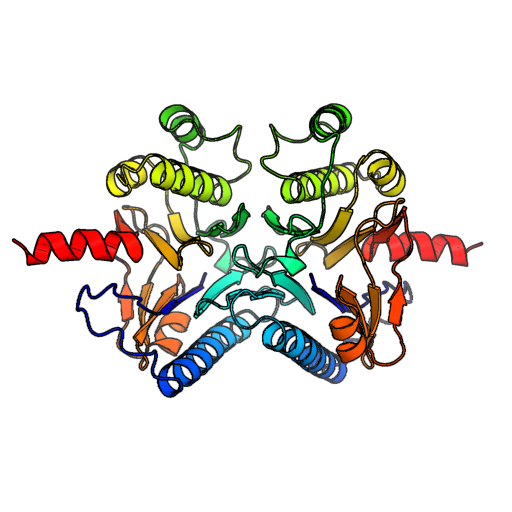O B N 1
ATOM 2122 C CA . PRO B 1 65 ? -20.938 -3.219 -2.592 1 65.56 65 PRO B CA 1
ATOM 2123 C C . PRO B 1 65 ? -20.875 -4.73 -2.377 1 65.56 65 PRO B C 1
ATOM 2125 O O . PRO B 1 65 ? -19.859 -5.363 -2.707 1 65.56 65 PRO B O 1
ATOM 2128 N N . ARG B 1 66 ? -21.984 -5.25 -1.752 1 54.03 66 ARG B N 1
ATOM 2129 C CA . ARG B 1 66 ? -22.234 -6.57 -1.18 1 54.03 66 ARG B CA 1
ATOM 2130 C C . ARG B 1 66 ? -21.734 -7.672 -2.109 1 54.03 66 ARG B C 1
ATOM 2132 O O . ARG B 1 66 ? -21.141 -8.656 -1.655 1 54.03 66 ARG B O 1
ATOM 2139 N N . PRO B 1 67 ? -22.172 -7.82 -3.35 1 47.91 67 PRO B N 1
ATOM 2140 C CA . PRO B 1 67 ? -21.812 -9.078 -4 1 47.91 67 PRO B CA 1
ATOM 2141 C C . PRO B 1 67 ? -20.297 -9.32 -4.016 1 47.91 67 PRO B C 1
ATOM 2143 O O . PRO B 1 67 ? -19.859 -10.477 -4.039 1 47.91 67 PRO B O 1
ATOM 2146 N N . SER B 1 68 ? -19.547 -8.266 -3.992 1 50.12 68 SER B N 1
ATOM 2147 C CA . SER B 1 68 ? -18.094 -8.352 -4.031 1 50.12 68 SER B CA 1
ATOM 2148 C C . SER B 1 68 ? -17.531 -8.867 -2.715 1 50.12 68 SER B C 1
ATOM 2150 O O . SER B 1 68 ? -16.344 -9.164 -2.617 1 50.12 68 SER B O 1
ATOM 2152 N N . PHE B 1 69 ? -18.562 -9.125 -1.719 1 56.97 69 PHE B N 1
ATOM 2153 C CA . PHE B 1 69 ? -18.156 -9.297 -0.328 1 56.97 69 PHE B CA 1
ATOM 2154 C C . PHE B 1 69 ? -18.328 -10.75 0.106 1 56.97 69 PHE B C 1
ATOM 2156 O O . PHE B 1 69 ? -18.406 -11.039 1.302 1 56.97 69 PHE B O 1
ATOM 2163 N N . LEU B 1 70 ? -18.406 -11.578 -0.918 1 66.44 70 LEU B N 1
ATOM 2164 C CA . LEU B 1 70 ? -18.516 -12.93 -0.388 1 66.44 70 LEU B CA 1
ATOM 2165 C C . LEU B 1 70 ? -17.281 -13.305 0.422 1 66.44 70 LEU B C 1
ATOM 2167 O O . LEU B 1 70 ? -17.375 -14.039 1.403 1 66.44 70 LEU B O 1
ATOM 2171 N N . HIS B 1 71 ? -16.188 -12.664 0.024 1 85.31 71 HIS B N 1
ATOM 2172 C CA . HIS B 1 71 ? -14.953 -12.977 0.728 1 85.31 71 HIS B CA 1
ATOM 2173 C C . HIS B 1 71 ? -14.289 -11.711 1.262 1 85.31 71 HIS B C 1
ATOM 2175 O O . HIS B 1 71 ? -14.453 -10.625 0.688 1 85.31 71 HIS B O 1
ATOM 2181 N N . ARG B 1 72 ? -13.664 -11.883 2.314 1 89.31 72 ARG B N 1
ATOM 2182 C CA . ARG B 1 72 ? -12.891 -10.781 2.881 1 89.31 72 ARG B CA 1
ATOM 2183 C C . ARG B 1 72 ? -11.727 -10.414 1.972 1 89.31 72 ARG B C 1
ATOM 2185 O O . ARG B 1 72 ? -11.039 -11.289 1.446 1 89.31 72 ARG B O 1
ATOM 2192 N N . ARG B 1 73 ? -11.562 -9.148 1.719 1 92.56 73 ARG B N 1
ATOM 2193 C CA . ARG B 1 73 ? -10.469 -8.633 0.902 1 92.56 73 ARG B CA 1
ATOM 2194 C C . ARG B 1 73 ? -9.523 -7.773 1.735 1 92.56 73 ARG B C 1
ATOM 2196 O O . ARG B 1 73 ? -9.969 -6.891 2.475 1 92.56 73 ARG B O 1
ATOM 2203 N N . LEU B 1 74 ? -8.25 -8.109 1.632 1 92.38 74 LEU B N 1
ATOM 2204 C CA . LEU B 1 74 ? -7.266 -7.402 2.441 1 92.38 74 LEU B CA 1
ATOM 2205 C C . LEU B 1 74 ? -6.074 -6.965 1.593 1 92.38 74 LEU B C 1
ATOM 2207 O O . LEU B 1 74 ? -5.691 -7.664 0.652 1 92.38 74 LEU B O 1
ATOM 2211 N N . PHE B 1 75 ? -5.59 -5.812 1.861 1 94.06 75 PHE B N 1
ATOM 2212 C CA . PHE B 1 75 ? -4.297 -5.34 1.381 1 94.06 75 PHE B CA 1
ATOM 2213 C C . PHE B 1 75 ? -3.398 -4.938 2.545 1 94.06 75 PHE B C 1
ATOM 2215 O O . PHE B 1 75 ? -3.824 -4.211 3.443 1 94.06 75 PHE B O 1
ATOM 2222 N N . CYS B 1 76 ? -2.207 -5.434 2.49 1 92.94 76 CYS B N 1
ATOM 2223 C CA . CYS B 1 76 ? -1.262 -5.148 3.562 1 92.94 76 CYS B CA 1
ATOM 2224 C C . CYS B 1 76 ? 0.144 -4.941 3.012 1 92.94 76 CYS B C 1
ATOM 2226 O O . CYS B 1 76 ? 0.52 -5.559 2.012 1 92.94 76 CYS B O 1
ATOM 2228 N N . SER B 1 77 ? 0.812 -4.094 3.555 1 94 77 SER B N 1
ATOM 2229 C CA . SER B 1 77 ? 2.229 -3.922 3.25 1 94 77 SER B CA 1
ATOM 2230 C C . SER B 1 77 ? 3.057 -3.795 4.527 1 94 77 SER B C 1
ATOM 2232 O O . SER B 1 77 ? 2.625 -3.164 5.492 1 94 77 SER B O 1
ATOM 2234 N N . TYR B 1 78 ? 4.129 -4.473 4.418 1 88.81 78 TYR B N 1
ATOM 2235 C CA . TYR B 1 78 ? 5.062 -4.484 5.539 1 88.81 78 TYR B CA 1
ATOM 2236 C C . TYR B 1 78 ? 6.48 -4.781 5.059 1 88.81 78 TYR B C 1
ATOM 2238 O O . TYR B 1 78 ? 6.711 -5.766 4.359 1 88.81 78 TYR B O 1
ATOM 2246 N N . ASP B 1 79 ? 7.41 -3.879 5.461 1 88.94 79 ASP B N 1
ATOM 2247 C CA . ASP B 1 79 ? 8.828 -4.078 5.168 1 88.94 79 ASP B CA 1
ATOM 2248 C C . ASP B 1 79 ? 9.047 -4.332 3.678 1 88.94 79 ASP B C 1
ATOM 2250 O O . ASP B 1 79 ? 9.695 -5.309 3.301 1 88.94 79 ASP B O 1
ATOM 2254 N N . ASN B 1 80 ? 8.445 -3.566 2.871 1 91.31 80 ASN B N 1
ATOM 2255 C CA . ASN B 1 80 ? 8.602 -3.533 1.42 1 91.31 80 ASN B CA 1
ATOM 2256 C C . ASN B 1 80 ? 8.031 -4.793 0.768 1 91.31 80 ASN B C 1
ATOM 2258 O O . ASN B 1 80 ? 8.375 -5.113 -0.373 1 91.31 80 ASN B O 1
ATOM 2262 N N . VAL B 1 81 ? 7.34 -5.492 1.583 1 92.75 81 VAL B N 1
ATOM 2263 C CA . VAL B 1 81 ? 6.582 -6.621 1.051 1 92.75 81 VAL B CA 1
ATOM 2264 C C . VAL B 1 81 ? 5.094 -6.285 1.045 1 92.75 81 VAL B C 1
ATOM 2266 O O . VAL B 1 81 ? 4.566 -5.754 2.023 1 92.75 81 VAL B O 1
ATOM 2269 N N . TYR B 1 82 ? 4.43 -6.625 -0.059 1 95.62 82 TYR B N 1
ATOM 2270 C CA . TYR B 1 82 ? 3.039 -6.254 -0.281 1 95.62 82 TYR B CA 1
ATOM 2271 C C . TYR B 1 82 ? 2.184 -7.484 -0.557 1 95.62 82 TYR B C 1
ATOM 2273 O O . TYR B 1 82 ? 2.611 -8.398 -1.264 1 95.62 82 TYR B O 1
ATOM 2281 N N . CYS B 1 83 ? 0.958 -7.449 -0.012 1 95.75 83 CYS B N 1
ATOM 2282 C CA . CYS B 1 83 ? 0.093 -8.609 -0.193 1 95.75 83 CYS B CA 1
ATOM 2283 C C . CYS B 1 83 ? -1.342 -8.18 -0.475 1 95.75 83 CYS B C 1
ATOM 2285 O O . CYS B 1 83 ? -1.899 -7.348 0.246 1 95.75 83 CYS B O 1
ATOM 2287 N N . VAL B 1 84 ? -1.888 -8.648 -1.518 1 96.88 84 VAL B N 1
ATOM 2288 C CA . VAL B 1 84 ? -3.33 -8.625 -1.729 1 96.88 84 VAL B CA 1
ATOM 2289 C C . VAL B 1 84 ? -3.924 -10 -1.438 1 96.88 84 VAL B C 1
ATOM 2291 O O . VAL B 1 84 ? -3.408 -11.016 -1.904 1 96.88 84 VAL B O 1
ATOM 2294 N N . PHE B 1 85 ? -4.977 -10.031 -0.674 1 95.19 85 PHE B N 1
ATOM 2295 C CA . PHE B 1 85 ? -5.543 -11.266 -0.15 1 95.19 85 PHE B CA 1
ATOM 2296 C C . PHE B 1 85 ? -7.059 -11.266 -0.279 1 95.19 85 PHE B C 1
ATOM 2298 O O . PHE B 1 85 ? -7.711 -10.25 -0.019 1 95.19 85 PHE B O 1
ATOM 2305 N N . VAL B 1 86 ? -7.625 -12.414 -0.68 1 95 86 VAL B N 1
ATOM 2306 C CA . VAL B 1 86 ? -9.07 -12.625 -0.697 1 95 86 VAL B CA 1
ATOM 2307 C C . VAL B 1 86 ? -9.406 -13.969 -0.054 1 95 86 VAL B C 1
ATOM 2309 O O . VAL B 1 86 ? -8.812 -14.992 -0.401 1 95 86 VAL B O 1
ATOM 2312 N N . GLY B 1 87 ? -10.297 -13.945 0.911 1 94.38 87 GLY B N 1
ATOM 2313 C CA . GLY B 1 87 ? -10.719 -15.188 1.538 1 94.38 87 GLY B CA 1
ATOM 2314 C C . GLY B 1 87 ? -10.508 -15.195 3.039 1 94.38 87 GLY B C 1
ATOM 2315 O O . GLY B 1 87 ? -10.633 -14.164 3.701 1 94.38 87 GLY B O 1
ATOM 2316 N N . SER B 1 88 ? -10.297 -16.453 3.531 1 93.75 88 SER B N 1
ATOM 2317 C CA . SER B 1 88 ? -10.133 -16.625 4.973 1 93.75 88 SER B CA 1
ATOM 2318 C C . SER B 1 88 ? -9.188 -17.781 5.285 1 93.75 88 SER B C 1
ATOM 2320 O O . SER B 1 88 ? -9.148 -18.781 4.551 1 93.75 88 SER B O 1
ATOM 2322 N N . ILE B 1 89 ? -8.43 -17.578 6.332 1 92.44 89 ILE B N 1
ATOM 2323 C CA . ILE B 1 89 ? -7.566 -18.609 6.895 1 92.44 89 ILE B CA 1
ATOM 2324 C C . ILE B 1 89 ? -8.094 -19.031 8.266 1 92.44 89 ILE B C 1
ATOM 2326 O O . ILE B 1 89 ? -8.328 -18.188 9.133 1 92.44 89 ILE B O 1
ATOM 2330 N N . HIS B 1 90 ? -8.156 -20.359 8.516 1 92.75 90 HIS B N 1
ATOM 2331 C CA . HIS B 1 90 ? -8.844 -20.859 9.703 1 92.75 90 HIS B CA 1
ATOM 2332 C C . HIS B 1 90 ? -7.844 -21.297 10.773 1 92.75 90 HIS B C 1
ATOM 2334 O O . HIS B 1 90 ? -8.227 -21.531 11.922 1 92.75 90 HIS B O 1
ATOM 2340 N N . ASN B 1 91 ? -6.629 -21.438 10.477 1 90.25 91 ASN B N 1
ATOM 2341 C CA . ASN B 1 91 ? -5.656 -21.922 11.445 1 90.25 91 ASN B CA 1
ATOM 2342 C C . ASN B 1 91 ? -4.52 -20.922 11.656 1 90.25 91 ASN B C 1
ATOM 2344 O O . ASN B 1 91 ? -3.348 -21.312 11.656 1 90.25 91 ASN B O 1
ATOM 2348 N N . LEU B 1 92 ? -4.824 -19.688 11.828 1 84.25 92 LEU B N 1
ATOM 2349 C CA . LEU B 1 92 ? -3.844 -18.625 11.992 1 84.25 92 LEU B CA 1
ATOM 2350 C C . LEU B 1 92 ? -2.93 -18.891 13.18 1 84.25 92 LEU B C 1
ATOM 2352 O O . LEU B 1 92 ? -1.706 -18.812 13.062 1 84.25 92 LEU B O 1
ATOM 2356 N N . THR B 1 93 ? -3.498 -19.281 14.312 1 83.5 93 THR B N 1
ATOM 2357 C CA . THR B 1 93 ? -2.748 -19.5 15.539 1 83.5 93 THR B CA 1
ATOM 2358 C C . THR B 1 93 ? -1.758 -20.641 15.375 1 83.5 93 THR B C 1
ATOM 2360 O O . THR B 1 93 ? -0.609 -20.547 15.812 1 83.5 93 THR B O 1
ATOM 2363 N N . SER B 1 94 ? -2.172 -21.734 14.742 1 85.88 94 SER B N 1
ATOM 2364 C CA . SER B 1 94 ? -1.304 -22.891 14.5 1 85.88 94 SER B CA 1
ATOM 2365 C C . SER B 1 94 ? -0.123 -22.5 13.609 1 85.88 94 SER B C 1
ATOM 2367 O O . SER B 1 94 ? 1.004 -22.953 13.844 1 85.88 94 SER B O 1
ATOM 2369 N N . LEU B 1 95 ? -0.336 -21.672 12.617 1 83.88 95 LEU B N 1
ATOM 2370 C CA . LEU B 1 95 ? 0.717 -21.25 11.703 1 83.88 95 LEU B CA 1
ATOM 2371 C C . LEU B 1 95 ? 1.74 -20.375 12.422 1 83.88 95 LEU B C 1
ATOM 2373 O O . LEU B 1 95 ? 2.945 -20.5 12.195 1 83.88 95 LEU B O 1
ATOM 2377 N N . VAL B 1 96 ? 1.245 -19.484 13.305 1 82.31 96 VAL B N 1
ATOM 2378 C CA . VAL B 1 96 ? 2.121 -18.609 14.07 1 82.31 96 VAL B CA 1
ATOM 2379 C C . VAL B 1 96 ? 3.076 -19.438 14.922 1 82.31 96 VAL B C 1
ATOM 2381 O O . VAL B 1 96 ? 4.277 -19.172 14.969 1 82.31 96 VAL B O 1
ATOM 2384 N N . ARG B 1 97 ? 2.529 -20.422 15.508 1 83.31 97 ARG B N 1
ATOM 2385 C CA . ARG B 1 97 ? 3.332 -21.297 16.359 1 83.31 97 ARG B CA 1
ATOM 2386 C C . ARG B 1 97 ? 4.309 -22.125 15.539 1 83.31 97 ARG B C 1
ATOM 2388 O O . ARG B 1 97 ? 5.492 -22.219 15.867 1 83.31 97 ARG B O 1
ATOM 2395 N N . GLN B 1 98 ? 3.861 -22.703 14.508 1 82.19 98 GLN B N 1
ATOM 2396 C CA . GLN B 1 98 ? 4.633 -23.625 13.688 1 82.19 98 GLN B CA 1
ATOM 2397 C C . GLN B 1 98 ? 5.812 -22.922 13.023 1 82.19 98 GLN B C 1
ATOM 2399 O O . GLN B 1 98 ? 6.906 -23.469 12.93 1 82.19 98 GLN B O 1
ATOM 2404 N N . TYR B 1 99 ? 5.609 -21.703 12.594 1 78.62 99 TYR B N 1
ATOM 2405 C CA . TYR B 1 99 ? 6.637 -21.031 11.805 1 78.62 99 TYR B CA 1
ATOM 2406 C C . TYR B 1 99 ? 7.285 -19.891 12.602 1 78.62 99 TYR B C 1
ATOM 2408 O O . TYR B 1 99 ? 8.156 -19.188 12.086 1 78.62 99 TYR B O 1
ATOM 2416 N N . GLY B 1 100 ? 6.871 -19.703 13.805 1 76 100 GLY B N 1
ATOM 2417 C CA . GLY B 1 100 ? 7.473 -18.688 14.664 1 76 100 GLY B CA 1
ATOM 2418 C C . GLY B 1 100 ? 7.211 -17.281 14.188 1 76 100 GLY B C 1
ATOM 2419 O O . GLY B 1 100 ? 8.125 -16.453 14.156 1 76 100 GLY B O 1
ATOM 2420 N N . LEU B 1 101 ? 6.094 -17.031 13.695 1 73.81 101 LEU B N 1
ATOM 2421 C CA . LEU B 1 101 ? 5.738 -15.719 13.18 1 73.81 101 LEU B CA 1
ATOM 2422 C C . LEU B 1 101 ? 5.512 -14.734 14.328 1 73.81 101 LEU B C 1
ATOM 2424 O O . LEU B 1 101 ? 5.383 -15.141 15.484 1 73.81 101 LEU B O 1
ATOM 2428 N N . SER B 1 102 ? 5.797 -13.422 13.977 1 68.38 102 SER B N 1
ATOM 2429 C CA . SER B 1 102 ? 5.652 -12.414 15.016 1 68.38 102 SER B CA 1
ATOM 2430 C C . SER B 1 102 ? 4.281 -12.5 15.688 1 68.38 102 SER B C 1
ATOM 2432 O O . SER B 1 102 ? 3.369 -13.141 15.156 1 68.38 102 SER B O 1
ATOM 2434 N N . SER B 1 103 ? 4.027 -11.68 16.781 1 57.38 103 SER B N 1
ATOM 2435 C CA . SER B 1 103 ? 2.855 -11.789 17.641 1 57.38 103 SER B CA 1
ATOM 2436 C C . SER B 1 103 ? 1.565 -11.758 16.828 1 57.38 103 SER B C 1
ATOM 2438 O O . SER B 1 103 ? 1.596 -11.562 15.617 1 57.38 103 SER B O 1
ATOM 2440 N N . LYS B 1 104 ? 0.448 -12.039 17.422 1 56.66 104 LYS B N 1
ATOM 2441 C CA . LYS B 1 104 ? -0.894 -12.234 16.891 1 56.66 104 LYS B CA 1
ATOM 2442 C C . LYS B 1 104 ? -1.141 -11.328 15.68 1 56.66 104 LYS B C 1
ATOM 2444 O O . LYS B 1 104 ? -1.296 -10.117 15.836 1 56.66 104 LYS B O 1
ATOM 2449 N N . PRO B 1 105 ? -0.688 -12.047 14.547 1 59.22 105 PRO B N 1
ATOM 2450 C CA . PRO B 1 105 ? -1 -11.195 13.398 1 59.22 105 PRO B CA 1
ATOM 2451 C C . PRO B 1 105 ? -2.432 -10.656 13.43 1 59.22 105 PRO B C 1
ATOM 2453 O O . PRO B 1 105 ? -3.34 -11.344 13.906 1 59.22 105 PRO B O 1
ATOM 2456 N N . ALA B 1 106 ? -2.471 -9.445 13.07 1 63.81 106 ALA B N 1
ATOM 2457 C CA . ALA B 1 106 ? -3.762 -8.766 13.164 1 63.81 106 ALA B CA 1
ATOM 2458 C C . ALA B 1 106 ? -4.715 -9.25 12.078 1 63.81 106 ALA B C 1
ATOM 2460 O O . ALA B 1 106 ? -5.93 -9.273 12.273 1 63.81 106 ALA B O 1
ATOM 2461 N N . ASP B 1 107 ? -4.148 -9.719 10.898 1 80.75 107 ASP B N 1
ATOM 2462 C CA . ASP B 1 107 ? -5.078 -10.219 9.898 1 80.75 107 ASP B CA 1
ATOM 2463 C C . ASP B 1 107 ? -4.383 -11.188 8.945 1 80.75 107 ASP B C 1
ATOM 2465 O O . ASP B 1 107 ? -3.176 -11.422 9.055 1 80.75 107 ASP B O 1
ATOM 2469 N N . GLU B 1 108 ? -5.043 -11.82 8.047 1 90.5 108 GLU B N 1
ATOM 2470 C CA . GLU B 1 108 ? -4.586 -12.875 7.145 1 90.5 108 GLU B CA 1
ATOM 2471 C C . GLU B 1 108 ? -3.486 -12.367 6.215 1 90.5 108 GLU B C 1
ATOM 2473 O O . GLU B 1 108 ? -2.52 -13.078 5.938 1 90.5 108 GLU B O 1
ATOM 2478 N N . ALA B 1 109 ? -3.598 -11.164 5.699 1 92.88 109 ALA B N 1
ATOM 2479 C CA . ALA B 1 109 ? -2.611 -10.625 4.766 1 92.88 109 ALA B CA 1
ATOM 2480 C C . ALA B 1 109 ? -1.264 -10.414 5.449 1 92.88 109 ALA B C 1
ATOM 2482 O O . ALA B 1 109 ? -0.215 -10.703 4.867 1 92.88 109 ALA B O 1
ATOM 2483 N N . LEU B 1 110 ? -1.31 -9.867 6.652 1 90.06 110 LEU B N 1
ATOM 2484 C CA . LEU B 1 110 ? -0.07 -9.703 7.402 1 90.06 110 LEU B CA 1
ATOM 2485 C C . LEU B 1 110 ? 0.563 -11.055 7.715 1 90.06 110 LEU B C 1
ATOM 2487 O O . LEU B 1 110 ? 1.787 -11.195 7.664 1 90.06 110 LEU B O 1
ATOM 2491 N N . LEU B 1 111 ? -0.273 -12 8.047 1 88.94 111 LEU B N 1
ATOM 2492 C CA . LEU B 1 111 ? 0.234 -13.344 8.305 1 88.94 111 LEU B CA 1
ATOM 2493 C C . LEU B 1 111 ? 0.974 -13.891 7.086 1 88.94 111 LEU B C 1
ATOM 2495 O O . LEU B 1 111 ? 2.055 -14.469 7.219 1 88.94 111 LEU B O 1
ATOM 2499 N N . VAL B 1 112 ? 0.431 -13.75 5.938 1 91.19 112 VAL B N 1
ATOM 2500 C CA . VAL B 1 112 ? 1.02 -14.25 4.699 1 91.19 112 VAL B CA 1
ATOM 2501 C C . VAL B 1 112 ? 2.363 -13.57 4.453 1 91.19 112 VAL B C 1
ATOM 2503 O O . VAL B 1 112 ? 3.334 -14.227 4.059 1 91.19 112 VAL B O 1
ATOM 2506 N N . ILE B 1 113 ? 2.416 -12.258 4.711 1 91.31 113 ILE B N 1
ATOM 2507 C CA . ILE B 1 113 ? 3.666 -11.531 4.547 1 91.31 113 ILE B CA 1
ATOM 2508 C C . ILE B 1 113 ? 4.723 -12.086 5.492 1 91.31 113 ILE B C 1
ATOM 2510 O O . ILE B 1 113 ? 5.863 -12.336 5.086 1 91.31 113 ILE B O 1
ATOM 2514 N N . GLU B 1 114 ? 4.367 -12.266 6.707 1 87.81 114 GLU B N 1
ATOM 2515 C CA . GLU B 1 114 ? 5.309 -12.781 7.691 1 87.81 114 GLU B CA 1
ATOM 2516 C C . GLU B 1 114 ? 5.773 -14.188 7.328 1 87.81 114 GLU B C 1
ATOM 2518 O O . GLU B 1 114 ? 6.953 -14.523 7.48 1 87.81 114 GLU B O 1
ATOM 2523 N N . LEU B 1 115 ? 4.859 -14.984 6.953 1 86.88 115 LEU B N 1
ATOM 2524 C CA . LEU B 1 115 ? 5.207 -16.328 6.516 1 86.88 115 LEU B CA 1
ATOM 2525 C C . LEU B 1 115 ? 6.207 -16.297 5.363 1 86.88 115 LEU B C 1
ATOM 2527 O O . LEU B 1 115 ? 7.23 -16.984 5.398 1 86.88 115 LEU B O 1
ATOM 2531 N N . TYR B 1 116 ? 5.934 -15.492 4.391 1 87.94 116 TYR B N 1
ATOM 2532 C CA . TYR B 1 116 ? 6.824 -15.344 3.244 1 87.94 116 TYR B CA 1
ATOM 2533 C C . TYR B 1 116 ? 8.219 -14.914 3.688 1 87.94 116 TYR B C 1
ATOM 2535 O O . TYR B 1 116 ? 9.219 -15.5 3.26 1 87.94 116 TYR B O 1
ATOM 2543 N N . ARG B 1 117 ? 8.266 -13.891 4.461 1 86.88 117 ARG B N 1
ATOM 2544 C CA . ARG B 1 117 ? 9.547 -13.367 4.918 1 86.88 117 ARG B CA 1
ATOM 2545 C C . ARG B 1 117 ? 10.336 -14.43 5.672 1 86.88 117 ARG B C 1
ATOM 2547 O O . ARG B 1 117 ? 11.547 -14.547 5.504 1 86.88 117 ARG B O 1
ATOM 2554 N N . THR B 1 118 ? 9.633 -15.102 6.527 1 84.5 118 THR B N 1
ATOM 2555 C CA . THR B 1 118 ? 10.273 -16.156 7.305 1 84.5 118 THR B CA 1
ATOM 2556 C C . THR B 1 118 ? 10.859 -17.219 6.387 1 84.5 118 THR B C 1
ATOM 2558 O O . THR B 1 118 ? 12 -17.656 6.578 1 84.5 118 THR B O 1
ATOM 2561 N N . LEU B 1 119 ? 10.125 -17.625 5.441 1 81.94 119 LEU B N 1
ATOM 2562 C CA . LEU B 1 119 ? 10.578 -18.641 4.5 1 81.94 119 LEU B CA 1
ATOM 2563 C C . LEU B 1 119 ? 11.742 -18.125 3.666 1 81.94 119 LEU B C 1
ATOM 2565 O O . LEU B 1 119 ? 12.695 -18.875 3.4 1 81.94 119 LEU B O 1
ATOM 2569 N N . ARG B 1 120 ? 11.664 -16.922 3.246 1 79.12 120 ARG B N 1
ATOM 2570 C CA . ARG B 1 120 ? 12.734 -16.312 2.473 1 79.12 120 ARG B CA 1
ATOM 2571 C C . ARG B 1 120 ? 14.031 -16.25 3.275 1 79.12 120 ARG B C 1
ATOM 2573 O O . ARG B 1 120 ? 15.094 -16.609 2.768 1 79.12 120 ARG B O 1
ATOM 2580 N N . ASP B 1 121 ? 13.898 -15.852 4.465 1 80.19 121 ASP B N 1
ATOM 2581 C CA . ASP B 1 121 ? 15.07 -15.633 5.301 1 80.19 121 ASP B CA 1
ATOM 2582 C C . ASP B 1 121 ? 15.703 -16.953 5.719 1 80.19 121 ASP B C 1
ATOM 2584 O O . ASP B 1 121 ? 16.906 -17.047 5.926 1 80.19 121 ASP B O 1
ATOM 2588 N N . ARG B 1 122 ? 14.945 -17.953 5.918 1 76.31 122 ARG B N 1
ATOM 2589 C CA . ARG B 1 122 ? 15.453 -19.266 6.309 1 76.31 122 ARG B CA 1
ATOM 2590 C C . ARG B 1 122 ? 16.125 -19.969 5.129 1 76.31 122 ARG B C 1
ATOM 2592 O O . ARG B 1 122 ? 16.828 -20.953 5.312 1 76.31 122 ARG B O 1
ATOM 2599 N N . GLY B 1 123 ? 16.078 -19.406 3.973 1 67.06 123 GLY B N 1
ATOM 2600 C CA . GLY B 1 123 ? 16.719 -20 2.801 1 67.06 123 GLY B CA 1
ATOM 2601 C C . GLY B 1 123 ? 16.047 -21.281 2.348 1 67.06 123 GLY B C 1
ATOM 2602 O O . GLY B 1 123 ? 16.5 -21.922 1.395 1 67.06 123 GLY B O 1
ATOM 2603 N N . SER B 1 124 ? 15.25 -21.844 3.09 1 60.69 124 SER B N 1
ATOM 2604 C CA . SER B 1 124 ? 14.516 -23.047 2.701 1 60.69 124 SER B CA 1
ATOM 2605 C C . SER B 1 124 ? 13.133 -22.703 2.17 1 60.69 124 SER B C 1
ATOM 2607 O O . SER B 1 124 ? 12.234 -22.344 2.939 1 60.69 124 SER B O 1
ATOM 2609 N N . TYR B 1 125 ? 13.141 -22.359 0.943 1 60.62 125 TYR B N 1
ATOM 2610 C CA . TYR B 1 125 ? 11.844 -22 0.383 1 60.62 125 TYR B CA 1
ATOM 2611 C C . TYR B 1 125 ? 10.961 -23.234 0.202 1 60.62 125 TYR B C 1
ATOM 2613 O O . TYR B 1 125 ? 10.992 -23.875 -0.85 1 60.62 125 TYR B O 1
ATOM 2621 N N . GLN B 1 126 ? 10.578 -23.75 1.294 1 70.69 126 GLN B N 1
ATOM 2622 C CA . GLN B 1 126 ? 9.547 -24.781 1.211 1 70.69 126 GLN B CA 1
ATOM 2623 C C . GLN B 1 126 ? 8.156 -24.156 1.142 1 70.69 126 GLN B C 1
ATOM 2625 O O . GLN B 1 126 ? 7.297 -24.453 1.977 1 70.69 126 GLN B O 1
ATOM 2630 N N . ALA B 1 127 ? 8.023 -23.359 0.19 1 72.12 127 ALA B N 1
ATOM 2631 C CA . ALA B 1 127 ? 6.773 -22.625 0.007 1 72.12 127 ALA B CA 1
ATOM 2632 C C . ALA B 1 127 ? 5.598 -23.578 -0.188 1 72.12 127 ALA B C 1
ATOM 2634 O O . ALA B 1 127 ? 4.508 -23.344 0.339 1 72.12 127 ALA B O 1
ATOM 2635 N N . ASP B 1 128 ? 5.902 -24.656 -0.855 1 75.06 128 ASP B N 1
ATOM 2636 C CA . ASP B 1 128 ? 4.844 -25.609 -1.129 1 75.06 128 ASP B CA 1
ATOM 2637 C C . ASP B 1 128 ? 4.309 -26.219 0.166 1 75.06 128 ASP B C 1
ATOM 2639 O O . ASP B 1 128 ? 3.092 -26.328 0.35 1 75.06 128 ASP B O 1
ATOM 2643 N N . LYS B 1 129 ? 5.223 -26.641 0.979 1 77.62 129 LYS B N 1
ATOM 2644 C CA . LYS B 1 129 ? 4.805 -27.219 2.252 1 77.62 129 LYS B CA 1
ATOM 2645 C C . LYS B 1 129 ? 4.055 -26.203 3.102 1 77.62 129 LYS B C 1
ATOM 2647 O O . LYS B 1 129 ? 3.035 -26.516 3.715 1 77.62 129 LYS B O 1
ATOM 2652 N N . ALA B 1 130 ? 4.555 -25.031 3.152 1 82.12 130 ALA B N 1
ATOM 2653 C CA . ALA B 1 130 ? 3.924 -23.984 3.949 1 82.12 130 ALA B CA 1
ATOM 2654 C C . ALA B 1 130 ? 2.502 -23.703 3.469 1 82.12 130 ALA B C 1
ATOM 2656 O O . ALA B 1 130 ? 1.594 -23.516 4.277 1 82.12 130 ALA B O 1
ATOM 2657 N N . LEU B 1 131 ? 2.293 -23.703 2.229 1 83.38 131 LEU B N 1
ATOM 2658 C CA . LEU B 1 131 ? 0.977 -23.438 1.661 1 83.38 131 LEU B CA 1
ATOM 2659 C C . LEU B 1 131 ? -0.007 -24.547 2.025 1 83.38 131 LEU B C 1
ATOM 2661 O O . LEU B 1 131 ? -1.182 -24.281 2.289 1 83.38 131 LEU B O 1
ATOM 2665 N N . LYS B 1 132 ? 0.517 -25.734 1.988 1 85.38 132 LYS B N 1
ATOM 2666 C CA . LYS B 1 132 ? -0.325 -26.875 2.338 1 85.38 132 LYS B CA 1
ATOM 2667 C C . LYS B 1 132 ? -0.764 -26.812 3.799 1 85.38 132 LYS B C 1
ATOM 2669 O O . LYS B 1 132 ? -1.817 -27.344 4.16 1 85.38 132 LYS B O 1
ATOM 2674 N N . ASP B 1 133 ? 0.011 -26.172 4.547 1 88 133 ASP B N 1
ATOM 2675 C CA . ASP B 1 133 ? -0.276 -26.078 5.977 1 88 133 ASP B CA 1
ATOM 2676 C C . ASP B 1 133 ? -1.319 -25 6.258 1 88 133 ASP B C 1
ATOM 2678 O O . ASP B 1 133 ? -1.868 -24.922 7.359 1 88 133 ASP B O 1
ATOM 2682 N N . ILE B 1 134 ? -1.595 -24.141 5.312 1 89.62 134 ILE B N 1
ATOM 2683 C CA . ILE B 1 134 ? -2.592 -23.094 5.512 1 89.62 134 ILE B CA 1
ATOM 2684 C C . ILE B 1 134 ? -3.99 -23.656 5.285 1 89.62 134 ILE B C 1
ATOM 2686 O O . ILE B 1 134 ? -4.301 -24.141 4.195 1 89.62 134 ILE B O 1
ATOM 2690 N N . ALA B 1 135 ? -4.855 -23.641 6.301 1 93 135 ALA B N 1
ATOM 2691 C CA . ALA B 1 135 ? -6.238 -24.109 6.188 1 93 135 ALA B CA 1
ATOM 2692 C C . ALA B 1 135 ? -7.188 -22.938 5.918 1 93 135 ALA B C 1
ATOM 2694 O O . ALA B 1 135 ? -7.129 -21.906 6.594 1 93 135 ALA B O 1
ATOM 2695 N N . GLY B 1 136 ? -8.008 -23.125 4.941 1 94 136 GLY B N 1
ATOM 2696 C CA . GLY B 1 136 ? -8.984 -22.094 4.605 1 94 136 GLY B CA 1
ATOM 2697 C C . GLY B 1 136 ? -9.281 -22.016 3.121 1 94 136 GLY B C 1
ATOM 2698 O O . GLY B 1 136 ? -8.852 -22.875 2.35 1 94 136 GLY B O 1
ATOM 2699 N N . SER B 1 137 ? -10.172 -21.109 2.688 1 95 137 SER B N 1
ATOM 2700 C CA . SER B 1 137 ? -10.477 -20.75 1.307 1 95 137 SER B CA 1
ATOM 2701 C C . SER B 1 137 ? -9.938 -19.359 0.968 1 95 137 SER B C 1
ATOM 2703 O O . SER B 1 137 ? -10.398 -18.359 1.518 1 95 137 SER B O 1
ATOM 2705 N N . PHE B 1 138 ? -8.906 -19.375 0.098 1 94.88 138 PHE B N 1
ATOM 2706 C CA . PHE B 1 138 ? -8.227 -18.094 -0.079 1 94.88 138 PHE B CA 1
ATOM 2707 C C . PHE B 1 138 ? -7.52 -18.047 -1.429 1 94.88 138 PHE B C 1
ATOM 2709 O O . PHE B 1 138 ? -7.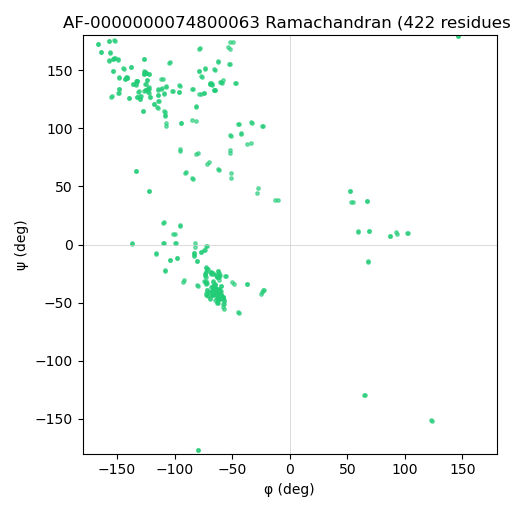316 -19.078 -2.072 1 94.88 138 PHE B O 1
ATOM 2716 N N . ALA B 1 139 ? -7.129 -16.891 -1.844 1 95.75 139 ALA B N 1
ATOM 2717 C CA . ALA B 1 139 ? -6.176 -16.547 -2.893 1 95.75 139 ALA B CA 1
ATOM 2718 C C . ALA B 1 139 ? -5.359 -15.312 -2.504 1 95.75 139 ALA B C 1
ATOM 2720 O O . ALA B 1 139 ? -5.879 -14.391 -1.872 1 95.75 139 ALA B O 1
ATOM 2721 N N . PHE B 1 140 ? -4.078 -15.328 -2.863 1 95.19 140 PHE B N 1
ATOM 2722 C CA . PHE B 1 140 ? -3.303 -14.125 -2.566 1 95.19 140 PHE B CA 1
ATOM 2723 C C . PHE B 1 140 ? -2.156 -13.961 -3.557 1 95.19 140 PHE B C 1
ATOM 2725 O O . PHE B 1 140 ? -1.789 -14.914 -4.25 1 95.19 140 PHE B O 1
ATOM 2732 N N . VAL B 1 141 ? -1.626 -12.766 -3.666 1 95.19 141 VAL B N 1
ATOM 2733 C CA . VAL B 1 141 ? -0.403 -12.406 -4.375 1 95.19 141 VAL B CA 1
ATOM 2734 C C . VAL B 1 141 ? 0.495 -11.57 -3.467 1 95.19 141 VAL B C 1
ATOM 2736 O O . VAL B 1 141 ? 0.053 -10.57 -2.896 1 95.19 141 VAL B O 1
ATOM 2739 N N . VAL B 1 142 ? 1.689 -12 -3.305 1 93.88 142 VAL B N 1
ATOM 2740 C CA . VAL B 1 142 ? 2.709 -11.281 -2.555 1 93.88 142 VAL B CA 1
ATOM 2741 C C . VAL B 1 142 ? 3.762 -10.727 -3.514 1 93.88 142 VAL B C 1
ATOM 2743 O O . VAL B 1 142 ? 4.227 -11.438 -4.41 1 93.88 142 VAL B O 1
ATOM 2746 N N . TYR B 1 143 ? 4.066 -9.5 -3.404 1 93.5 143 TYR B N 1
ATOM 2747 C CA . TYR B 1 143 ? 5.152 -8.875 -4.152 1 93.5 143 TYR B CA 1
ATOM 2748 C C . TYR B 1 143 ? 6.227 -8.344 -3.213 1 93.5 143 TYR B C 1
ATOM 2750 O O . TYR B 1 143 ? 5.945 -7.504 -2.352 1 93.5 143 TYR B O 1
ATOM 2758 N N . ASP B 1 144 ? 7.418 -8.836 -3.393 1 90.5 144 ASP B N 1
ATOM 2759 C CA . ASP B 1 144 ? 8.586 -8.359 -2.656 1 90.5 144 ASP B CA 1
ATOM 2760 C C . ASP B 1 144 ? 9.328 -7.285 -3.449 1 90.5 144 ASP B C 1
ATOM 2762 O O . ASP B 1 144 ? 10.094 -7.602 -4.359 1 90.5 144 ASP B O 1
ATOM 2766 N N . ASN B 1 145 ? 9.164 -6.098 -3.051 1 90.38 145 ASN B N 1
ATOM 2767 C CA . ASN B 1 145 ? 9.711 -4.973 -3.803 1 90.38 145 ASN B CA 1
ATOM 2768 C C . ASN B 1 145 ? 11.227 -4.891 -3.662 1 90.38 145 ASN B C 1
ATOM 2770 O O . ASN B 1 145 ? 11.891 -4.215 -4.449 1 90.38 145 ASN B O 1
ATOM 2774 N N . THR B 1 146 ? 11.742 -5.492 -2.674 1 86.19 146 THR B N 1
ATOM 2775 C CA . THR B 1 146 ? 13.188 -5.516 -2.484 1 86.19 146 THR B CA 1
ATOM 2776 C C . THR B 1 146 ? 13.852 -6.43 -3.51 1 86.19 146 THR B C 1
ATOM 2778 O O . THR B 1 146 ? 14.875 -6.07 -4.094 1 86.19 146 THR B O 1
ATOM 2781 N N . THR B 1 147 ? 13.234 -7.547 -3.803 1 82.69 147 THR B N 1
ATOM 2782 C CA . THR B 1 147 ? 13.852 -8.547 -4.668 1 82.69 147 THR B CA 1
ATOM 2783 C C . THR B 1 147 ? 13.164 -8.586 -6.027 1 82.69 147 THR B C 1
ATOM 2785 O O . THR B 1 147 ? 13.719 -9.117 -6.992 1 82.69 147 THR B O 1
ATOM 2788 N N . GLY B 1 148 ? 11.977 -8.133 -6.047 1 85.06 148 GLY B N 1
ATOM 2789 C CA . GLY B 1 148 ? 11.195 -8.242 -7.27 1 85.06 148 GLY B CA 1
ATOM 2790 C C . GLY B 1 148 ? 10.453 -9.555 -7.395 1 85.06 148 GLY B C 1
ATOM 2791 O O . GLY B 1 148 ? 9.828 -9.828 -8.422 1 85.06 148 GLY B O 1
ATOM 2792 N N . ALA B 1 149 ? 10.477 -10.344 -6.344 1 86.56 149 ALA B N 1
ATOM 2793 C CA . ALA B 1 149 ? 9.852 -11.664 -6.375 1 86.56 149 ALA B CA 1
ATOM 2794 C C . ALA B 1 149 ? 8.336 -11.555 -6.203 1 86.56 149 ALA B C 1
ATOM 2796 O O . ALA B 1 149 ? 7.848 -10.648 -5.516 1 86.56 149 ALA B O 1
ATOM 2797 N N . VAL B 1 150 ? 7.672 -12.508 -6.824 1 90.25 150 VAL B N 1
ATOM 2798 C CA . VAL B 1 150 ? 6.223 -12.633 -6.699 1 90.25 150 VAL B CA 1
ATOM 2799 C C . VAL B 1 150 ? 5.863 -14.023 -6.176 1 90.25 150 VAL B C 1
ATOM 2801 O O . VAL B 1 150 ? 6.445 -15.023 -6.602 1 90.25 150 VAL B O 1
ATOM 2804 N N . PHE B 1 151 ? 5 -14.078 -5.234 1 89.38 151 PHE B N 1
ATOM 2805 C CA . PHE B 1 151 ? 4.469 -15.312 -4.668 1 89.38 151 PHE B CA 1
ATOM 2806 C C . PHE B 1 151 ? 2.947 -15.305 -4.672 1 89.38 151 PHE B C 1
ATOM 2808 O O . PHE B 1 151 ? 2.324 -14.477 -4.004 1 89.38 151 PHE B O 1
ATOM 2815 N N . ALA B 1 152 ? 2.377 -16.234 -5.477 1 92.81 152 ALA B N 1
ATOM 2816 C CA . ALA B 1 152 ? 0.923 -16.297 -5.586 1 92.81 152 ALA B CA 1
ATOM 2817 C C . ALA B 1 152 ? 0.408 -17.703 -5.285 1 92.81 152 ALA B C 1
ATOM 2819 O O . ALA B 1 152 ? 1.072 -18.688 -5.602 1 92.81 152 ALA B O 1
ATOM 2820 N N . ALA B 1 153 ? -0.787 -17.75 -4.727 1 92.56 153 ALA B N 1
ATOM 2821 C CA . ALA B 1 153 ? -1.344 -19.047 -4.387 1 92.56 153 ALA B CA 1
ATOM 2822 C C . ALA B 1 153 ? -2.869 -19.016 -4.379 1 92.56 153 ALA B C 1
ATOM 2824 O O . ALA B 1 153 ? -3.469 -17.969 -4.113 1 92.56 153 ALA B O 1
ATOM 2825 N N . LEU B 1 154 ? -3.383 -20.141 -4.707 1 93.5 154 LEU B N 1
ATOM 2826 C CA . LEU B 1 154 ? -4.801 -20.453 -4.574 1 93.5 154 LEU B CA 1
ATOM 2827 C C . LEU B 1 154 ? -5.008 -21.688 -3.699 1 93.5 154 LEU B C 1
ATOM 2829 O O . LEU B 1 154 ? -4.301 -22.688 -3.85 1 93.5 154 LEU B O 1
ATOM 2833 N N . SER B 1 155 ? -5.953 -21.484 -2.852 1 93.31 155 SER B N 1
ATOM 2834 C CA . SER B 1 155 ? -6.23 -22.625 -1.972 1 93.31 155 SER B CA 1
ATOM 2835 C C . SER B 1 155 ? -6.695 -23.844 -2.766 1 93.31 155 SER B C 1
ATOM 2837 O O . SER B 1 155 ? -7.281 -23.688 -3.842 1 93.31 155 SER B O 1
ATOM 2839 N N . SER B 1 156 ? -6.531 -24.984 -2.178 1 90.56 156 SER B N 1
ATOM 2840 C CA . SER B 1 156 ? -6.809 -26.234 -2.867 1 90.56 156 SER B CA 1
ATOM 2841 C C . SER B 1 156 ? -8.297 -26.406 -3.121 1 90.56 156 SER B C 1
ATOM 2843 O O . SER B 1 156 ? -8.695 -27.078 -4.074 1 90.56 156 SER B O 1
ATOM 2845 N N . ASP B 1 157 ? -9.102 -25.812 -2.365 1 91.5 157 ASP B N 1
ATOM 2846 C CA . ASP B 1 157 ? -10.539 -25.984 -2.51 1 91.5 157 ASP B CA 1
ATOM 2847 C C . ASP B 1 157 ? -11.094 -25.062 -3.594 1 91.5 157 ASP B C 1
ATOM 2849 O O . ASP B 1 157 ? -12.273 -25.141 -3.938 1 91.5 157 ASP B O 1
ATOM 2853 N N . CYS B 1 158 ? -10.32 -24.156 -4.09 1 91.06 158 CYS B N 1
ATOM 2854 C CA . CYS B 1 158 ? -10.711 -23.219 -5.129 1 91.06 158 CYS B CA 1
ATOM 2855 C C . CYS B 1 158 ? -11.969 -22.453 -4.734 1 91.06 158 CYS B C 1
ATOM 2857 O O . CYS B 1 158 ? -12.836 -22.203 -5.57 1 91.06 158 CYS B O 1
ATOM 2859 N N . GLY B 1 159 ? -12.078 -22.141 -3.461 1 91.56 159 GLY B N 1
ATOM 2860 C CA . GLY B 1 159 ? -13.242 -21.438 -2.957 1 91.56 159 GLY B CA 1
ATOM 2861 C C . GLY B 1 159 ? -13.281 -19.984 -3.391 1 91.56 159 GLY B C 1
ATOM 2862 O O . GLY B 1 159 ? -14.336 -19.344 -3.328 1 91.56 159 GLY B O 1
ATOM 2863 N N . VAL B 1 160 ? -12.211 -19.453 -3.74 1 93.5 160 VAL B N 1
ATOM 2864 C CA . VAL B 1 160 ? -12.102 -18.094 -4.27 1 93.5 160 VAL B CA 1
ATOM 2865 C C . VAL B 1 160 ? -11.648 -18.141 -5.727 1 93.5 160 VAL B C 1
ATOM 2867 O O . VAL B 1 160 ? -10.719 -18.891 -6.07 1 93.5 160 VAL B O 1
ATOM 2870 N N . PRO B 1 161 ? -12.289 -17.406 -6.574 1 94.06 161 PRO B N 1
ATOM 2871 C CA . PRO B 1 161 ? -11.852 -17.406 -7.973 1 94.06 161 PRO B CA 1
ATOM 2872 C C . PRO B 1 161 ? -10.492 -16.734 -8.164 1 94.06 161 PRO B C 1
ATOM 2874 O O . PRO B 1 161 ? -10.188 -15.742 -7.508 1 94.06 161 PRO B O 1
ATOM 2877 N N . LEU B 1 162 ? -9.695 -17.328 -9 1 94.81 162 LEU B N 1
ATOM 2878 C CA . LEU B 1 162 ? -8.422 -16.734 -9.398 1 94.81 162 LEU B CA 1
ATOM 2879 C C . LEU B 1 162 ? -8.062 -17.141 -10.828 1 94.81 162 LEU B C 1
ATOM 2881 O O . LEU B 1 162 ? -8.117 -18.328 -11.18 1 94.81 162 LEU B O 1
ATOM 2885 N N . TYR B 1 163 ? -7.719 -16.172 -11.617 1 94.62 163 TYR B N 1
ATOM 2886 C CA . TYR B 1 163 ? -7.367 -16.344 -13.023 1 94.62 163 TYR B CA 1
ATOM 2887 C C . TYR B 1 163 ? -6.012 -15.727 -13.328 1 94.62 163 TYR B C 1
ATOM 2889 O O . TYR B 1 163 ? -5.512 -14.898 -12.562 1 94.62 163 TYR B O 1
ATOM 2897 N N . TRP B 1 164 ? -5.434 -16.188 -14.414 1 92.25 164 TRP B N 1
ATOM 2898 C CA . TRP B 1 164 ? -4.176 -15.578 -14.844 1 92.25 164 TRP B CA 1
ATOM 2899 C C . TRP B 1 164 ? -4.035 -15.641 -16.359 1 92.25 164 TRP B C 1
ATOM 2901 O O . TRP B 1 164 ? -4.777 -16.359 -17.031 1 92.25 164 TRP B O 1
ATOM 2911 N N . GLY B 1 165 ? -3.172 -14.75 -16.844 1 89.94 165 GLY B N 1
ATOM 2912 C CA . GLY B 1 165 ? -2.885 -14.703 -18.281 1 89.94 165 GLY B CA 1
ATOM 2913 C C . GLY B 1 165 ? -1.657 -13.875 -18.609 1 89.94 165 GLY B C 1
ATOM 2914 O O . GLY B 1 165 ? -1.022 -13.312 -17.719 1 89.94 165 GLY B O 1
ATOM 2915 N N . VAL B 1 166 ? -1.303 -13.969 -19.891 1 88.19 166 VAL B N 1
ATOM 2916 C CA . VAL B 1 166 ? -0.166 -13.195 -20.391 1 88.19 166 VAL B CA 1
ATOM 2917 C C . VAL B 1 166 ? -0.647 -12.156 -21.391 1 88.19 166 VAL B C 1
ATOM 2919 O O . VAL B 1 166 ? -1.327 -12.484 -22.375 1 88.19 166 VAL B O 1
ATOM 2922 N N . ALA B 1 167 ? -0.286 -10.938 -21.047 1 87.5 167 ALA B N 1
ATOM 2923 C CA . ALA B 1 167 ? -0.612 -9.859 -21.969 1 87.5 167 ALA B CA 1
ATOM 2924 C C . ALA B 1 167 ? 0.372 -9.82 -23.141 1 87.5 167 ALA B C 1
ATOM 2926 O O . ALA B 1 167 ? 1.387 -10.516 -23.125 1 87.5 167 ALA B O 1
ATOM 2927 N N . GLY B 1 168 ? 0.098 -9.062 -24.188 1 75.5 168 GLY B N 1
ATOM 2928 C CA . GLY B 1 168 ? 0.842 -9.047 -25.438 1 75.5 168 GLY B CA 1
ATOM 2929 C C . GLY B 1 168 ? 2.297 -8.656 -25.25 1 75.5 168 GLY B C 1
ATOM 2930 O O . GLY B 1 168 ? 3.154 -9.055 -26.047 1 75.5 168 GLY B O 1
ATOM 2931 N N . ASP B 1 169 ? 2.695 -7.957 -24.312 1 79.81 169 ASP B N 1
ATOM 2932 C CA . ASP B 1 169 ? 4.059 -7.48 -24.094 1 79.81 169 ASP B CA 1
ATOM 2933 C C . ASP B 1 169 ? 4.785 -8.344 -23.078 1 79.81 169 ASP B C 1
ATOM 2935 O O . ASP B 1 169 ? 5.867 -7.98 -22.609 1 79.81 169 ASP B O 1
ATOM 2939 N N . GLY B 1 170 ? 4.203 -9.453 -22.688 1 80.94 170 GLY B N 1
ATOM 2940 C CA . GLY B 1 170 ? 4.855 -10.375 -21.766 1 80.94 170 GLY B CA 1
ATOM 2941 C C . GLY B 1 170 ? 4.512 -10.117 -20.312 1 80.94 170 GLY B C 1
ATOM 2942 O O . GLY B 1 170 ? 5.078 -10.75 -19.422 1 80.94 170 GLY B O 1
ATOM 2943 N N . LEU B 1 171 ? 3.57 -9.297 -20.141 1 88.06 171 LEU B N 1
ATOM 2944 C CA . LEU B 1 171 ? 3.137 -9.016 -18.781 1 88.06 171 LEU B CA 1
ATOM 2945 C C . LEU B 1 171 ? 2.244 -10.141 -18.25 1 88.06 171 LEU B C 1
ATOM 2947 O O . LEU B 1 171 ? 1.361 -10.617 -18.969 1 88.06 171 LEU B O 1
ATOM 2951 N N . LEU B 1 172 ? 2.572 -10.594 -17.141 1 90.38 172 LEU B N 1
ATOM 2952 C CA . LEU B 1 172 ? 1.712 -11.547 -16.453 1 90.38 172 LEU B CA 1
ATOM 2953 C C . LEU B 1 172 ? 0.622 -10.828 -15.664 1 90.38 172 LEU B C 1
ATOM 2955 O O . LEU B 1 172 ? 0.899 -9.859 -14.953 1 90.38 172 LEU B O 1
ATOM 2959 N N . VAL B 1 173 ? -0.571 -11.312 -15.812 1 93.5 173 VAL B N 1
ATOM 2960 C CA . VAL B 1 173 ? -1.728 -10.742 -15.125 1 93.5 173 VAL B CA 1
ATOM 2961 C C . VAL B 1 173 ? -2.393 -11.812 -14.258 1 93.5 173 VAL B C 1
ATOM 2963 O O . VAL B 1 173 ? -2.672 -12.914 -14.734 1 93.5 173 VAL B O 1
ATOM 2966 N N . ILE B 1 174 ? -2.607 -11.555 -12.992 1 94.44 174 ILE B N 1
ATOM 2967 C CA . ILE B 1 174 ? -3.33 -12.422 -12.07 1 94.44 174 ILE B CA 1
ATOM 2968 C C . ILE B 1 174 ? -4.469 -11.648 -11.414 1 94.44 174 ILE B C 1
ATOM 2970 O O . ILE B 1 174 ? -4.281 -10.508 -10.977 1 94.44 174 ILE B O 1
ATOM 2974 N N . GLY B 1 175 ? -5.648 -12.211 -11.367 1 95.94 175 GLY B N 1
ATOM 2975 C CA . GLY B 1 175 ? -6.762 -11.531 -10.734 1 95.94 175 GLY B CA 1
ATOM 2976 C C . GLY B 1 175 ? -7.93 -12.445 -10.422 1 95.94 175 GLY B C 1
ATOM 2977 O O . GLY B 1 175 ? -8.016 -13.555 -10.953 1 95.94 175 GLY B O 1
ATOM 2978 N N . ASP B 1 176 ? -8.828 -11.938 -9.578 1 95 176 ASP B N 1
ATOM 2979 C CA . ASP B 1 176 ? -9.961 -12.766 -9.164 1 95 176 ASP B CA 1
ATOM 2980 C C . ASP B 1 176 ? -11.211 -12.43 -9.961 1 95 176 ASP B C 1
ATOM 2982 O O . ASP B 1 176 ? -12.289 -12.961 -9.695 1 95 176 ASP B O 1
ATOM 2986 N N . GLU B 1 177 ? -11.164 -11.539 -10.875 1 93.81 177 GLU B N 1
ATOM 2987 C CA . GLU B 1 177 ? -12.234 -11.219 -11.812 1 93.81 177 GLU B CA 1
ATOM 2988 C C . GLU B 1 177 ? -11.836 -11.555 -13.25 1 93.81 177 GLU B C 1
ATOM 2990 O O . GLU B 1 177 ? -10.969 -10.891 -13.82 1 93.81 177 GLU B O 1
ATOM 2995 N N . VAL B 1 178 ? -12.562 -12.43 -13.781 1 93.69 178 VAL B N 1
ATOM 2996 C CA . VAL B 1 178 ? -12.18 -12.969 -15.086 1 93.69 178 VAL B CA 1
ATOM 2997 C C . VAL B 1 178 ? -12.266 -11.875 -16.141 1 93.69 178 VAL B C 1
ATOM 2999 O O . VAL B 1 178 ? -11.445 -11.82 -17.062 1 93.69 178 VAL B O 1
ATOM 3002 N N . GLU B 1 179 ? -13.211 -11.008 -16.031 1 94 179 GLU B N 1
ATOM 3003 C CA . GLU B 1 179 ? -13.406 -9.961 -17.031 1 94 179 GLU B CA 1
ATOM 3004 C C . GLU B 1 179 ? -12.227 -8.992 -17.062 1 94 179 GLU B C 1
ATOM 3006 O O . GLU B 1 179 ? -11.852 -8.492 -18.125 1 94 179 GLU B O 1
ATOM 3011 N N . ILE B 1 180 ? -11.672 -8.773 -15.938 1 93.88 180 ILE B N 1
ATOM 3012 C CA . ILE B 1 180 ? -10.531 -7.871 -15.852 1 93.88 180 ILE B CA 1
ATOM 3013 C C . ILE B 1 180 ? -9.297 -8.539 -16.453 1 93.88 180 ILE B C 1
ATOM 3015 O O . ILE B 1 180 ? -8.562 -7.914 -17.234 1 93.88 180 ILE B O 1
ATOM 3019 N N . VAL B 1 181 ? -9.125 -9.766 -16.172 1 94.69 181 VAL B N 1
ATOM 3020 C CA . VAL B 1 181 ? -7.984 -10.508 -16.703 1 94.69 181 VAL B CA 1
ATOM 3021 C C . VAL B 1 181 ? -8.117 -10.641 -18.219 1 94.69 181 VAL B C 1
ATOM 3023 O O . VAL B 1 181 ? -7.152 -10.422 -18.953 1 94.69 181 VAL B O 1
ATOM 3026 N N . LYS B 1 182 ? -9.258 -10.922 -18.656 1 92.94 182 LYS B N 1
ATOM 3027 C CA . LYS B 1 182 ? -9.531 -11.031 -20.078 1 92.94 182 LYS B CA 1
ATOM 3028 C C . LYS B 1 182 ? -9.273 -9.711 -20.797 1 92.94 182 LYS B C 1
ATOM 3030 O O . LYS B 1 182 ? -8.789 -9.695 -21.922 1 92.94 182 LYS B O 1
ATOM 3035 N N . GLY B 1 183 ? -9.625 -8.633 -20.188 1 90.12 183 GLY B N 1
ATOM 3036 C CA . GLY B 1 183 ? -9.414 -7.312 -20.766 1 90.12 183 GLY B CA 1
ATOM 3037 C C . GLY B 1 183 ? -7.949 -6.984 -20.969 1 90.12 183 GLY B C 1
ATOM 3038 O O . GLY B 1 183 ? -7.602 -6.25 -21.906 1 90.12 183 GLY B O 1
ATOM 3039 N N . GLY B 1 184 ? -7.16 -7.551 -20.188 1 87.56 184 GLY B N 1
ATOM 3040 C CA . 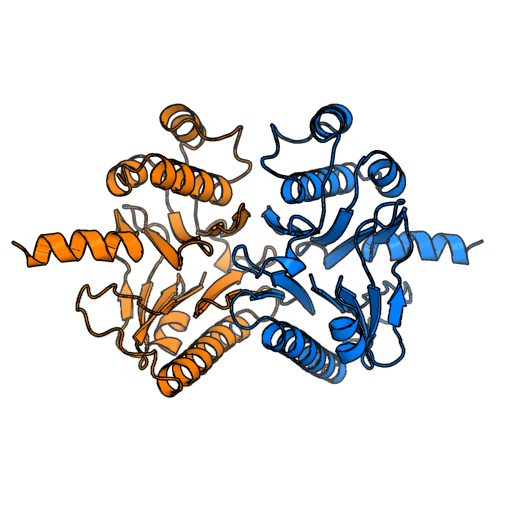GLY B 1 184 ? -5.734 -7.281 -20.266 1 87.56 184 GLY B CA 1
ATOM 3041 C C . GLY B 1 184 ? -5 -8.266 -21.172 1 87.56 184 GLY B C 1
ATOM 3042 O O . GLY B 1 184 ? -4.023 -7.902 -21.828 1 87.56 184 GLY B O 1
ATOM 3043 N N . CYS B 1 185 ? -5.48 -9.461 -21.203 1 87.75 185 CYS B N 1
ATOM 3044 C CA . CYS B 1 185 ? -4.699 -10.523 -21.828 1 87.75 185 CYS B CA 1
ATOM 3045 C C . CYS B 1 185 ? -5.414 -11.07 -23.047 1 87.75 185 CYS B C 1
ATOM 3047 O O . CYS B 1 185 ? -4.84 -11.859 -23.812 1 87.75 185 CYS B O 1
ATOM 3049 N N . GLY B 1 186 ? -6.586 -10.664 -23.25 1 85.19 186 GLY B N 1
ATOM 3050 C CA . GLY B 1 186 ? -7.344 -11.266 -24.328 1 85.19 186 GLY B CA 1
ATOM 3051 C C . GLY B 1 186 ? -7.633 -12.742 -24.109 1 85.19 186 GLY B C 1
ATOM 3052 O O . GLY B 1 186 ? -8.133 -13.125 -23.062 1 85.19 186 GLY B O 1
ATOM 3053 N N . GLU B 1 187 ? -7.309 -13.57 -25.156 1 79.25 187 GLU B N 1
ATOM 3054 C CA . GLU B 1 187 ? -7.637 -14.992 -25.109 1 79.25 187 GLU B CA 1
ATOM 3055 C C . GLU B 1 187 ? -6.578 -15.781 -24.344 1 79.25 187 GLU B C 1
ATOM 3057 O O . GLU B 1 187 ? -6.785 -16.953 -24.016 1 79.25 187 GLU B O 1
ATOM 3062 N N . SER B 1 188 ? -5.551 -15.203 -23.984 1 87.94 188 SER B N 1
ATOM 3063 C CA . SER B 1 188 ? -4.465 -15.891 -23.297 1 87.94 188 SER B CA 1
ATOM 3064 C C . SER B 1 188 ? -4.656 -15.828 -21.781 1 87.94 188 SER B C 1
ATOM 3066 O O . SER B 1 188 ? -3.875 -15.18 -21.078 1 87.94 188 SER B O 1
ATOM 3068 N N . ASN B 1 189 ? -5.777 -16.422 -21.312 1 90.94 189 ASN B N 1
ATOM 3069 C CA . ASN B 1 189 ? -6.086 -16.453 -19.875 1 90.94 189 ASN B CA 1
ATOM 3070 C C . ASN B 1 189 ? -6.613 -17.828 -19.453 1 90.94 189 ASN B C 1
ATOM 3072 O O . ASN B 1 189 ? -7.102 -18.594 -20.297 1 90.94 189 ASN B O 1
ATOM 3076 N N . ALA B 1 190 ? -6.445 -18.234 -18.203 1 92.19 190 ALA B N 1
ATOM 3077 C CA . ALA B 1 190 ? -6.883 -19.516 -17.656 1 92.19 190 ALA B CA 1
ATOM 3078 C C . ALA B 1 190 ? -7.137 -19.406 -16.156 1 92.19 190 ALA B C 1
ATOM 3080 O O . ALA B 1 190 ? -6.695 -18.453 -15.508 1 92.19 190 ALA B O 1
ATOM 3081 N N . PRO B 1 191 ? -7.91 -20.359 -15.688 1 93.12 191 PRO B N 1
ATOM 3082 C CA . PRO B 1 191 ? -7.988 -20.438 -14.227 1 93.12 191 PRO B CA 1
ATOM 3083 C C . PRO B 1 191 ? -6.629 -20.703 -13.578 1 93.12 191 PRO B C 1
ATOM 3085 O O . PRO B 1 191 ? -5.805 -21.422 -14.133 1 93.12 191 PRO B O 1
ATOM 3088 N N . PHE B 1 192 ? -6.395 -20.062 -12.5 1 91.94 192 PHE B N 1
ATOM 3089 C CA . PHE B 1 192 ? -5.164 -20.312 -11.758 1 91.94 192 PHE B CA 1
ATOM 3090 C C . PHE B 1 192 ? -5.188 -21.703 -11.133 1 91.94 192 PHE B C 1
ATOM 3092 O O . PHE B 1 192 ? -6.199 -22.125 -10.578 1 91.94 192 PHE B O 1
ATOM 3099 N N . PRO B 1 193 ? -4.07 -22.438 -11.188 1 86.94 193 PRO B N 1
ATOM 3100 C CA . PRO B 1 193 ? -4.086 -23.797 -10.656 1 86.94 193 PRO B CA 1
ATOM 3101 C C . PRO B 1 193 ? -4.258 -23.844 -9.141 1 86.94 193 PRO B C 1
ATOM 3103 O O . PRO B 1 193 ? -3.617 -23.078 -8.422 1 86.94 193 PRO B O 1
ATOM 3106 N N . ALA B 1 194 ? -5.086 -24.75 -8.711 1 84.31 194 ALA B N 1
ATOM 3107 C CA . ALA B 1 194 ? -5.328 -24.922 -7.281 1 84.31 194 ALA B CA 1
ATOM 3108 C C . ALA B 1 194 ? -4.066 -25.406 -6.566 1 84.31 194 ALA B C 1
ATOM 3110 O O . ALA B 1 194 ? -3.322 -26.234 -7.094 1 84.31 194 ALA B O 1
ATOM 3111 N N . GLY B 1 195 ? -4.027 -25.016 -5.371 1 76.75 195 GLY B N 1
ATOM 3112 C CA . GLY B 1 195 ? -2.926 -25.484 -4.551 1 76.75 195 GLY B CA 1
ATOM 3113 C C . GLY B 1 195 ? -1.564 -25.094 -5.09 1 76.75 195 GLY B C 1
ATOM 3114 O O . GLY B 1 195 ? -0.54 -25.609 -4.633 1 76.75 195 GLY B O 1
ATOM 3115 N N . ASP B 1 196 ? -1.555 -24.172 -6.102 1 69.44 196 ASP B N 1
ATOM 3116 C CA . ASP B 1 196 ? -0.295 -23.812 -6.742 1 69.44 196 ASP B CA 1
ATOM 3117 C C . ASP B 1 196 ? 0.29 -22.547 -6.129 1 69.44 196 ASP B C 1
ATOM 3119 O O . ASP B 1 196 ? -0.452 -21.656 -5.691 1 69.44 196 ASP B O 1
ATOM 3123 N N . ASN B 1 197 ? 1.692 -22.672 -5.93 1 67.25 197 ASN B N 1
ATOM 3124 C CA . ASN B 1 197 ? 2.447 -21.469 -5.562 1 67.25 197 ASN B CA 1
ATOM 3125 C C . ASN B 1 197 ? 3.301 -20.969 -6.727 1 67.25 197 ASN B C 1
ATOM 3127 O O . ASN B 1 197 ? 4.148 -21.703 -7.238 1 67.25 197 ASN B O 1
ATOM 3131 N N . PHE B 1 198 ? 2.832 -19.984 -7.352 1 68.25 198 PHE B N 1
ATOM 3132 C CA . PHE B 1 198 ? 3.654 -19.359 -8.383 1 68.25 198 PHE B CA 1
ATOM 3133 C C . PHE B 1 198 ? 4.656 -18.391 -7.773 1 68.25 198 PHE B C 1
ATOM 3135 O O . PHE B 1 198 ? 4.277 -17.5 -7.008 1 68.25 198 PHE B O 1
ATOM 3142 N N . THR B 1 199 ? 5.898 -18.719 -7.727 1 65.94 199 THR B N 1
ATOM 3143 C CA . THR B 1 199 ? 6.945 -17.797 -7.309 1 65.94 199 THR B CA 1
ATOM 3144 C C . THR B 1 199 ? 7.805 -17.375 -8.5 1 65.94 199 THR B C 1
ATOM 3146 O O . THR B 1 199 ? 8.258 -18.219 -9.273 1 65.94 199 THR B O 1
ATOM 3149 N N . SER B 1 200 ? 7.805 -16.172 -8.914 1 57.22 200 SER B N 1
ATOM 3150 C CA . SER B 1 200 ? 8.695 -15.742 -9.984 1 57.22 200 SER B CA 1
ATOM 3151 C C . SER B 1 200 ? 10.156 -16 -9.625 1 57.22 200 SER B C 1
ATOM 3153 O O . SER B 1 200 ? 10.953 -16.375 -10.484 1 57.22 200 SER B O 1
ATOM 3155 N N . SER B 1 201 ? 10.703 -15.57 -8.539 1 49.88 201 SER B N 1
ATOM 3156 C CA . SER B 1 201 ? 12.07 -15.961 -8.234 1 49.88 201 SER B CA 1
ATOM 3157 C C . SER B 1 201 ? 12.18 -17.469 -8.055 1 49.88 201 SER B C 1
ATOM 3159 O O . SER B 1 201 ? 13.18 -18.078 -8.461 1 49.88 201 SER B O 1
ATOM 3161 N N . LEU B 1 202 ? 11.414 -18.047 -7.32 1 42.47 202 LEU B N 1
ATOM 3162 C CA . LEU B 1 202 ? 11.492 -19.5 -7.234 1 42.47 202 LEU B CA 1
ATOM 3163 C C . LEU B 1 202 ? 11.008 -20.156 -8.523 1 42.47 202 LEU B C 1
ATOM 3165 O O . LEU B 1 202 ? 11.484 -21.234 -8.898 1 42.47 202 LEU B O 1
ATOM 3169 N N . PHE B 1 203 ? 10.055 -19.797 -9.172 1 38.41 203 PHE B N 1
ATOM 3170 C CA . PHE B 1 203 ? 9.766 -20.344 -10.492 1 38.41 203 PHE B CA 1
ATOM 3171 C C . PHE B 1 203 ? 11.008 -20.297 -11.375 1 38.41 203 PHE B C 1
ATOM 3173 O O . PHE B 1 203 ? 11.219 -21.188 -12.211 1 38.41 203 PHE B O 1
ATOM 3180 N N . ILE B 1 204 ? 11.844 -19.344 -11.219 1 36.97 204 ILE B N 1
ATOM 3181 C CA . ILE B 1 204 ? 13.086 -19.453 -11.977 1 36.97 204 ILE B CA 1
ATOM 3182 C C . ILE B 1 204 ? 13.906 -20.641 -11.477 1 36.97 204 ILE B C 1
ATOM 3184 O O . ILE B 1 204 ? 14.484 -21.375 -12.273 1 36.97 204 ILE B O 1
ATOM 3188 N N . LEU B 1 205 ? 13.898 -20.781 -10.25 1 36.5 205 LEU B N 1
ATOM 3189 C CA . LEU B 1 205 ? 14.789 -21.859 -9.82 1 36.5 205 LEU B CA 1
ATOM 3190 C C . LEU B 1 205 ? 14.211 -23.219 -10.203 1 36.5 205 LEU B C 1
ATOM 3192 O O . LEU B 1 205 ? 14.945 -24.109 -10.633 1 36.5 205 LEU B O 1
ATOM 3196 N N . GLU B 1 206 ? 12.922 -23.375 -9.961 1 37.84 206 GLU B N 1
ATOM 3197 C CA . GLU B 1 206 ? 12.445 -24.75 -10.156 1 37.84 206 GLU B CA 1
ATOM 3198 C C . GLU B 1 206 ? 12.203 -25.047 -11.633 1 37.84 206 GLU B C 1
ATOM 3200 O O . GLU B 1 206 ? 12.375 -26.172 -12.086 1 37.84 206 GLU B O 1
ATOM 3205 N N . MET B 1 207 ? 11.758 -24.141 -12.422 1 36.12 207 MET B N 1
ATOM 3206 C CA . MET B 1 207 ? 11.641 -24.516 -13.828 1 36.12 207 MET B CA 1
ATOM 3207 C C . MET B 1 207 ? 13 -24.875 -14.414 1 36.12 207 MET B C 1
ATOM 3209 O O . MET B 1 207 ? 13.07 -25.469 -15.492 1 36.12 207 MET B O 1
ATOM 3213 N N . GLU B 1 208 ? 13.953 -24.312 -13.844 1 37.38 208 GLU B N 1
ATOM 3214 C CA . GLU B 1 208 ? 15.266 -24.75 -14.305 1 37.38 208 GLU B CA 1
ATOM 3215 C C . GLU B 1 208 ? 15.516 -26.219 -13.922 1 37.38 208 GLU B C 1
ATOM 3217 O O . GLU B 1 208 ? 16.125 -26.969 -14.688 1 37.38 208 GLU B O 1
ATOM 3222 N N . LYS B 1 209 ? 15.047 -26.609 -12.812 1 39.22 209 LYS B N 1
ATOM 3223 C CA . LYS B 1 209 ? 15.344 -28.016 -12.5 1 39.22 209 LYS B CA 1
ATOM 3224 C C . LYS B 1 209 ? 14.516 -28.953 -13.359 1 39.22 209 LYS B C 1
ATOM 3226 O O . LYS B 1 209 ? 14.953 -30.062 -13.664 1 39.22 209 LYS B O 1
ATOM 3231 N N . GLU B 1 210 ? 13.32 -28.562 -13.734 1 36.41 210 GLU B N 1
ATOM 3232 C CA . GLU B 1 210 ? 12.594 -29.516 -14.547 1 36.41 210 GLU B CA 1
ATOM 3233 C C . GLU B 1 210 ? 13.148 -29.578 -15.969 1 36.41 210 GLU B C 1
ATOM 3235 O O . GLU B 1 210 ? 13.023 -30.594 -16.656 1 36.41 210 GLU B O 1
ATOM 3240 N N . THR B 1 211 ? 13.648 -28.453 -16.422 1 34.22 211 THR B N 1
ATOM 3241 C CA . THR B 1 211 ? 14.211 -28.578 -17.75 1 34.22 211 THR B CA 1
ATOM 3242 C C . THR B 1 211 ? 15.523 -29.359 -17.719 1 34.22 211 THR B C 1
ATOM 3244 O O . THR B 1 211 ? 16.047 -29.734 -18.766 1 34.22 211 THR B O 1
ATOM 3247 N N . GLU B 1 212 ? 16.172 -29.359 -16.531 1 34.84 212 GLU B N 1
ATOM 3248 C CA . GLU B 1 212 ? 17.375 -30.188 -16.547 1 34.84 212 GLU B CA 1
ATOM 3249 C C . GLU B 1 212 ? 17.031 -31.656 -16.312 1 34.84 212 GLU B C 1
ATOM 3251 O O . GLU B 1 212 ? 17.922 -32.5 -16.328 1 34.84 212 GLU B O 1
ATOM 3256 N N . ARG B 1 213 ? 15.695 -31.969 -16.156 1 33.06 213 ARG B N 1
ATOM 3257 C CA . ARG B 1 213 ? 15.453 -33.406 -16.281 1 33.06 213 ARG B CA 1
ATOM 3258 C C . ARG B 1 213 ? 14.953 -33.75 -17.688 1 33.06 213 ARG B C 1
ATOM 3260 O O . ARG B 1 213 ? 14.227 -32.969 -18.297 1 33.06 213 ARG B O 1
#

pLDDT: mean 79.97, std 18.26, range [31.56, 97.31]

Secondary structure (DSSP, 8-state):
-EEEEE-------S------HHHHHHHHHHHHHHHHHHHHHSTTTEEEEEETTS-EEEEE-TT--GGGGSS-EEEEEETTEEEEEEEEES-HHHHHHHHTPSSS-SSHHHHHHHHHHHHHHHS---HHHHHHH--EEEEEEEEETTTTEEEEEE-TT--S--EEEE-TTSEEEEES-HHHHHHHHTT-EEEPPTT-EEEHHHHHHHHHHHHT-/-EEEEE-------S------HHHHHHHHHHHHHHHHHHHHHSTTTEEEEEETTS-EEEEE-TT--GGGGSS-EEEEEETTEEEEEEEEES-HHHHHHHHT-SSS-SSHHHHHHHHHHHHHHHT---HHHHHHH--EEEEEEEEETTTTEEEEEE-TT--S--EEEE-TTSEEEEES-HHHHHHHHTT-EEEPPTT-EEEHHHHHHHHHHHHT-